Protein AF-A0A7J2QX32-F1 (afdb_monomer)

Secondary structure (DSSP, 8-state):
--GGGEEEEEE--GGGGGGHHHHHHHHHHH-TT--SEEEEEESSSPPPTTSEEEE--S-S-HHHHHHHHHTT---SEEEEEETT----B---HHHHHHHHHHHHHTT-SEEESS------STTPPP-TTTTEEEE-TT-TTEEEEPTT-TTSS-SSSEEEEHHHHHHH--TT--HHHHHHHHHHHHTT-S-EEEE-STTSSB-TTS-TT-TT----SEETTEE-HHHHHHHHHHT-----SB-TTS-EE-TTSEES-GGGEEE-TT-EE-TT-EEEEEEEE-SS-EE-TT-EEEEEEEEEEEE-TT-EEPTT-EEESEE--TTTS--S--SS-------EE--EEE-TT-EE-TT-EE-SSEEE-TT-EE-TT-EE-TT--PPTTEEEETTTTEEEEE--HHHHHHHHHHH--

Mean predicted aligned error: 7.32 Å

Structure (mmCIF, N/CA/C/O backbone):
data_AF-A0A7J2QX32-F1
#
_entry.id   AF-A0A7J2QX32-F1
#
loop_
_atom_site.group_PDB
_atom_site.id
_atom_site.type_symbol
_atom_site.label_atom_id
_atom_site.label_alt_id
_atom_site.label_comp_id
_atom_site.label_asym_id
_atom_site.label_entity_id
_atom_site.label_seq_id
_atom_site.pdbx_PDB_ins_code
_atom_site.Cartn_x
_atom_site.Cartn_y
_atom_site.Cartn_z
_atom_site.occupancy
_atom_site.B_iso_or_equiv
_atom_site.auth_seq_id
_atom_site.auth_comp_id
_atom_site.auth_asym_id
_atom_site.auth_atom_id
_atom_site.pdbx_PDB_model_num
ATOM 1 N N . MET A 1 1 ? -27.570 1.012 31.411 1.00 51.81 1 MET A N 1
ATOM 2 C CA . MET A 1 1 ? -27.145 1.795 30.232 1.00 51.81 1 MET A CA 1
ATOM 3 C C . MET A 1 1 ? -27.469 0.965 29.016 1.00 51.81 1 MET A C 1
ATOM 5 O O . MET A 1 1 ? -27.150 -0.218 29.024 1.00 51.81 1 MET A O 1
ATOM 9 N N . ASP A 1 2 ? -28.175 1.544 28.053 1.00 58.44 2 ASP A N 1
ATOM 10 C CA . ASP A 1 2 ? -28.617 0.823 26.865 1.00 58.44 2 ASP A CA 1
ATOM 11 C C . ASP A 1 2 ? -27.421 0.662 25.915 1.00 58.44 2 ASP A C 1
ATOM 13 O O . ASP A 1 2 ? -26.861 1.654 25.448 1.00 58.44 2 ASP A O 1
ATOM 17 N N . ASN A 1 3 ? -26.996 -0.577 25.641 1.00 64.88 3 ASN A N 1
ATOM 18 C CA . ASN A 1 3 ? -25.909 -0.872 24.690 1.00 64.88 3 ASN A CA 1
ATOM 19 C C . ASN A 1 3 ? -26.266 -0.472 23.241 1.00 64.88 3 ASN A C 1
ATOM 21 O O . ASN A 1 3 ? -25.462 -0.668 22.337 1.00 64.88 3 ASN A O 1
ATOM 25 N N . LYS A 1 4 ? -27.460 0.090 23.022 1.00 75.62 4 LYS A N 1
ATOM 26 C CA . LYS A 1 4 ? -27.993 0.540 21.733 1.00 75.62 4 LYS A CA 1
ATOM 27 C C . LYS A 1 4 ? -27.494 1.916 21.278 1.00 75.62 4 LYS A C 1
ATOM 29 O O . LYS A 1 4 ? -27.799 2.317 20.165 1.00 75.62 4 LYS A O 1
ATOM 34 N N . ASN A 1 5 ? -26.727 2.638 22.098 1.00 92.75 5 ASN A N 1
ATOM 35 C CA . ASN A 1 5 ? -26.267 3.997 21.775 1.00 92.75 5 ASN A CA 1
ATOM 36 C C . ASN A 1 5 ? -24.895 4.049 21.080 1.00 92.75 5 ASN A C 1
ATOM 38 O O . ASN A 1 5 ? -24.261 5.107 21.055 1.00 92.75 5 ASN A O 1
ATOM 42 N N . ILE A 1 6 ? -24.411 2.932 20.538 1.00 96.81 6 ILE A N 1
ATOM 43 C CA . ILE A 1 6 ? -23.131 2.863 19.835 1.00 96.81 6 ILE A CA 1
ATOM 44 C C . ILE A 1 6 ? -23.199 1.922 18.632 1.00 96.81 6 ILE A C 1
ATOM 46 O O . ILE A 1 6 ? -23.805 0.854 18.703 1.00 96.81 6 ILE A O 1
ATOM 50 N N . THR A 1 7 ? -22.518 2.316 17.557 1.00 97.94 7 THR A N 1
ATOM 51 C CA . THR A 1 7 ? -22.351 1.520 16.334 1.00 97.94 7 THR A CA 1
ATOM 52 C C . THR A 1 7 ? -20.868 1.271 16.063 1.00 97.94 7 THR A C 1
ATOM 54 O O . THR A 1 7 ? -20.052 2.187 16.168 1.00 97.94 7 THR A O 1
ATOM 57 N N . VAL A 1 8 ? -20.495 0.046 15.693 1.00 97.94 8 VAL A N 1
ATOM 58 C CA . VAL A 1 8 ? -19.167 -0.253 15.139 1.00 97.94 8 VAL A CA 1
ATOM 59 C C . VAL A 1 8 ? -19.177 0.122 13.665 1.00 97.94 8 VAL A C 1
ATOM 61 O O . VAL A 1 8 ? -19.972 -0.419 12.898 1.00 97.94 8 VAL A O 1
ATOM 64 N N . VAL A 1 9 ? -18.307 1.046 13.274 1.00 98.31 9 VAL A N 1
ATOM 65 C CA . VAL A 1 9 ? -18.255 1.612 11.925 1.00 98.31 9 VAL A CA 1
ATOM 66 C C . VAL A 1 9 ? -16.947 1.219 11.268 1.00 98.31 9 VAL A C 1
ATOM 68 O O . VAL A 1 9 ? -15.873 1.564 11.760 1.00 98.31 9 VAL A O 1
ATOM 71 N N . ILE A 1 10 ? -17.050 0.501 10.154 1.00 97.69 10 ILE A N 1
ATOM 72 C CA . ILE A 1 10 ? -15.910 0.107 9.342 1.00 97.69 10 ILE A CA 1
ATOM 73 C C . ILE A 1 10 ? -15.844 1.061 8.154 1.00 97.69 10 ILE A C 1
ATOM 75 O O . ILE A 1 10 ? -16.717 1.037 7.284 1.00 97.69 10 ILE A O 1
ATOM 79 N N . GLY A 1 11 ? -14.821 1.915 8.148 1.00 95.75 11 GLY A N 1
ATOM 80 C CA . GLY A 1 11 ? -14.537 2.842 7.059 1.00 95.75 11 GLY A CA 1
ATOM 81 C C . GLY A 1 11 ? -13.916 2.105 5.885 1.00 95.75 11 GLY A C 1
ATOM 82 O O . GLY A 1 11 ? -12.701 1.909 5.875 1.00 95.75 11 GLY A O 1
ATOM 83 N N . GLY A 1 12 ? -14.754 1.682 4.940 1.00 93.75 12 GLY A N 1
ATOM 84 C CA . GLY A 1 12 ? -14.312 1.017 3.726 1.00 93.75 12 GLY A CA 1
ATOM 85 C C . GLY A 1 12 ? -14.556 1.810 2.449 1.00 93.75 12 GLY A C 1
ATOM 86 O O . GLY A 1 12 ? -15.283 2.804 2.440 1.00 93.75 12 GLY A O 1
ATOM 87 N N . VAL A 1 13 ? -13.904 1.368 1.374 1.00 92.56 13 VAL A N 1
ATOM 88 C CA . VAL A 1 13 ? -13.998 1.957 0.030 1.00 92.56 13 VAL A CA 1
ATOM 89 C C . VAL A 1 13 ? -13.811 0.866 -1.029 1.00 92.56 13 VAL A C 1
ATOM 91 O O . VAL A 1 13 ? -12.979 -0.032 -0.877 1.00 92.56 13 VAL A O 1
ATOM 94 N N . ASP A 1 14 ? -14.573 0.919 -2.122 1.00 93.06 14 ASP A N 1
ATOM 95 C CA . ASP A 1 14 ? -14.666 -0.194 -3.085 1.00 93.06 14 ASP A CA 1
ATOM 96 C C . ASP A 1 14 ? -13.314 -0.564 -3.717 1.00 93.06 14 ASP A C 1
ATOM 98 O O . ASP A 1 14 ? -13.042 -1.741 -3.978 1.00 93.06 14 ASP A O 1
ATOM 102 N N . LYS A 1 15 ? -12.426 0.422 -3.907 1.00 88.69 15 LYS A N 1
ATOM 103 C CA . LYS A 1 15 ? -11.066 0.202 -4.430 1.00 88.69 15 LYS A CA 1
ATOM 104 C C . LYS A 1 15 ? -10.224 -0.732 -3.549 1.00 88.69 15 LYS A C 1
ATOM 106 O O . LYS A 1 15 ? -9.363 -1.434 -4.060 1.00 88.69 15 LYS A O 1
ATOM 111 N N . TYR A 1 16 ? -10.513 -0.801 -2.249 1.00 89.94 16 TYR A N 1
ATOM 112 C CA . TYR A 1 16 ? -9.843 -1.679 -1.288 1.00 89.94 16 TYR A CA 1
ATOM 113 C C . TYR A 1 16 ? -10.653 -2.956 -0.981 1.00 89.94 16 TYR A C 1
ATOM 115 O O . TYR A 1 16 ? -10.321 -3.694 -0.051 1.00 89.94 16 TYR A O 1
ATOM 123 N N . SER A 1 17 ? -11.663 -3.292 -1.797 1.00 92.12 17 SER A N 1
ATOM 124 C CA . SER A 1 17 ? -12.570 -4.434 -1.574 1.00 92.12 17 SER A CA 1
ATOM 125 C C . SER A 1 17 ? -11.902 -5.803 -1.431 1.00 92.12 17 SER A C 1
ATOM 127 O O . SER A 1 17 ? -12.432 -6.699 -0.770 1.00 92.12 17 SER A O 1
ATOM 129 N N . GLN A 1 18 ? -10.687 -5.966 -1.955 1.00 89.38 18 GLN A N 1
ATOM 130 C CA . GLN A 1 18 ? -9.876 -7.170 -1.757 1.00 89.38 18 GLN A CA 1
ATOM 131 C C . GLN A 1 18 ? -9.542 -7.433 -0.275 1.00 89.38 18 GLN A C 1
ATOM 133 O O . GLN A 1 18 ? -9.336 -8.582 0.121 1.00 89.38 18 GLN A O 1
ATOM 138 N N . ALA A 1 19 ? -9.521 -6.391 0.562 1.00 90.88 19 ALA A N 1
ATOM 139 C CA . ALA A 1 19 ? -9.257 -6.489 1.996 1.00 90.88 19 ALA A CA 1
ATOM 140 C C . ALA A 1 19 ? -10.475 -6.947 2.815 1.00 90.88 19 ALA A C 1
ATOM 142 O O . ALA A 1 19 ? -10.322 -7.390 3.957 1.00 90.88 19 ALA A O 1
ATOM 143 N N . TRP A 1 20 ? -11.683 -6.877 2.248 1.00 94.06 20 TRP A N 1
ATOM 144 C CA . TRP A 1 20 ? -12.930 -7.058 2.995 1.00 94.06 20 TRP A CA 1
ATOM 145 C C . TRP A 1 20 ? -13.170 -8.499 3.425 1.00 94.06 20 TRP A C 1
ATOM 147 O O . TRP A 1 20 ? -13.642 -8.743 4.535 1.00 94.06 20 TRP A O 1
ATOM 157 N N . LYS A 1 21 ? -12.836 -9.475 2.571 1.00 93.88 21 LYS A N 1
ATOM 158 C CA . LYS A 1 21 ? -13.006 -10.899 2.899 1.00 93.88 21 LYS A CA 1
ATOM 159 C C . LYS A 1 21 ? -12.092 -11.323 4.063 1.00 93.88 21 LYS A C 1
ATOM 161 O O . LYS A 1 21 ? -12.624 -11.898 5.015 1.00 93.88 21 LYS A O 1
ATOM 166 N N . PRO A 1 22 ? -10.776 -11.022 4.062 1.00 93.56 22 PRO A N 1
ATOM 167 C CA . PRO A 1 22 ? -9.919 -11.253 5.227 1.00 93.56 22 PRO A CA 1
ATOM 168 C C . PRO A 1 22 ? -10.387 -10.513 6.480 1.00 93.56 22 PRO A C 1
ATOM 170 O O . PRO A 1 22 ? -10.454 -11.117 7.550 1.00 93.56 22 PRO A O 1
ATOM 173 N N . PHE A 1 23 ? -10.777 -9.240 6.344 1.00 94.62 23 PHE A N 1
ATOM 174 C CA . PHE A 1 23 ? -11.294 -8.450 7.457 1.00 94.62 23 PHE A CA 1
ATOM 175 C C . PHE A 1 23 ? -12.519 -9.108 8.101 1.00 94.62 23 PHE A C 1
ATOM 177 O O . PHE A 1 23 ? -12.526 -9.369 9.302 1.00 94.62 23 PHE A O 1
ATOM 184 N N . ALA A 1 24 ? -13.542 -9.424 7.305 1.00 96.38 24 ALA A N 1
ATOM 185 C CA . ALA A 1 24 ? -14.789 -9.991 7.802 1.00 96.38 24 ALA A CA 1
ATOM 186 C C . ALA A 1 24 ? -14.604 -11.403 8.363 1.00 96.38 24 ALA A C 1
ATOM 188 O O . ALA A 1 24 ? -15.260 -11.756 9.343 1.00 96.38 24 ALA A O 1
ATOM 189 N N . HIS A 1 25 ? -13.702 -12.201 7.783 1.00 96.00 25 HIS A N 1
ATOM 190 C CA . HIS A 1 25 ? -13.298 -13.486 8.356 1.00 96.00 25 HIS A CA 1
ATOM 191 C C . HIS A 1 25 ? -12.731 -13.301 9.764 1.00 96.00 25 HIS A C 1
ATOM 193 O O . HIS A 1 25 ? -13.242 -13.899 10.711 1.00 96.00 25 HIS A O 1
ATOM 199 N N . GLY A 1 26 ? -11.733 -12.425 9.915 1.00 95.00 26 GLY A N 1
ATOM 200 C CA . GLY A 1 26 ? -11.130 -12.119 11.208 1.00 95.00 26 GLY A CA 1
ATOM 201 C C . GLY A 1 26 ? -12.152 -11.589 12.208 1.00 95.00 26 GLY A C 1
ATOM 202 O O . GLY A 1 26 ? -12.239 -12.096 13.323 1.00 95.00 26 GLY A O 1
ATOM 203 N N . PHE A 1 27 ? -12.977 -10.625 11.797 1.00 96.44 27 PHE A N 1
ATOM 204 C CA . PHE A 1 27 ? -14.012 -10.040 12.643 1.00 96.44 27 PHE A CA 1
ATOM 205 C C . PHE A 1 27 ? -15.005 -11.097 13.141 1.00 96.44 27 PHE A C 1
ATOM 207 O O . PHE A 1 27 ? -15.201 -11.247 14.344 1.00 96.44 27 PHE A O 1
ATOM 214 N N . ASN A 1 28 ? -15.604 -11.870 12.231 1.00 96.25 28 ASN A N 1
ATOM 215 C CA . ASN A 1 28 ? -16.627 -12.854 12.586 1.00 96.25 28 ASN A CA 1
ATOM 216 C C . ASN A 1 28 ? -16.058 -14.028 13.401 1.00 96.25 28 ASN A C 1
ATOM 218 O O . ASN A 1 28 ? -16.770 -14.591 14.228 1.00 96.25 28 ASN A O 1
ATOM 222 N N . LYS A 1 29 ? -14.787 -14.394 13.194 1.00 96.44 29 LYS A N 1
ATOM 223 C CA . LYS A 1 29 ? -14.112 -15.459 13.949 1.00 96.44 29 LYS A CA 1
ATOM 224 C C . LYS A 1 29 ? -13.705 -15.007 15.350 1.00 96.44 29 LYS A C 1
ATOM 226 O O . LYS A 1 29 ? -13.912 -15.733 16.319 1.00 96.44 29 LYS A O 1
ATOM 231 N N . TYR A 1 30 ? -13.087 -13.834 15.452 1.00 96.62 30 TYR A N 1
ATOM 232 C CA . TYR A 1 30 ? -12.413 -13.392 16.669 1.00 96.62 30 TYR A CA 1
ATOM 233 C C . TYR A 1 30 ? -13.230 -12.430 17.529 1.00 96.62 30 TYR A C 1
ATOM 235 O O . TYR A 1 30 ? -12.871 -12.201 18.685 1.00 96.62 30 TYR A O 1
ATOM 243 N N . TRP A 1 31 ? -14.337 -11.910 17.002 1.00 96.88 31 TRP A N 1
ATOM 244 C CA . TRP A 1 31 ? -15.251 -11.043 17.734 1.00 96.88 31 TRP A CA 1
ATOM 245 C C . TRP A 1 31 ? -16.725 -11.393 17.483 1.00 96.88 31 TRP A C 1
ATOM 247 O O . TRP A 1 31 ? -17.580 -10.535 17.259 1.00 96.88 31 TRP A O 1
ATOM 257 N N . ALA A 1 32 ? -17.027 -12.693 17.515 1.00 95.75 32 ALA A N 1
ATOM 258 C CA . ALA A 1 32 ? -18.382 -13.216 17.339 1.00 95.75 32 ALA A CA 1
ATOM 259 C C . ALA A 1 32 ? -19.374 -12.711 18.407 1.00 95.75 32 ALA A C 1
ATOM 261 O O . ALA A 1 32 ? -20.571 -12.639 18.147 1.00 95.75 32 ALA A O 1
ATOM 262 N N . ASP A 1 33 ? -18.877 -12.353 19.593 1.00 95.44 33 ASP A N 1
ATOM 263 C CA . ASP A 1 33 ? -19.628 -11.834 20.740 1.00 95.44 33 ASP A CA 1
ATOM 264 C C . ASP A 1 33 ? -19.745 -10.297 20.757 1.00 95.44 33 ASP A C 1
ATOM 266 O O . ASP A 1 33 ? -20.090 -9.721 21.789 1.00 95.44 33 ASP A O 1
ATOM 270 N N . CYS A 1 34 ? -19.458 -9.618 19.638 1.00 96.12 34 CYS A N 1
ATOM 271 C CA . CYS A 1 34 ? -19.623 -8.169 19.522 1.00 96.12 34 CYS A CA 1
ATOM 272 C C . CYS A 1 34 ? -21.075 -7.755 19.862 1.00 96.12 34 CYS A C 1
ATOM 274 O O . CYS A 1 34 ? -22.005 -8.198 19.181 1.00 96.12 34 CYS A O 1
ATOM 276 N N . PRO A 1 35 ? -21.298 -6.909 20.889 1.00 95.56 35 PRO A N 1
ATOM 277 C CA . PRO A 1 35 ? -22.637 -6.621 21.407 1.00 95.56 35 PRO A CA 1
ATOM 278 C C . PRO A 1 35 ? -23.352 -5.477 20.672 1.00 95.56 35 PRO A C 1
ATOM 280 O O . PRO A 1 35 ? -24.448 -5.087 21.075 1.00 95.56 35 PRO A O 1
ATOM 283 N N . TRP A 1 36 ? -22.721 -4.900 19.651 1.00 96.38 36 TRP A N 1
ATOM 284 C CA . TRP A 1 36 ? -23.149 -3.661 19.006 1.00 96.38 36 TRP A CA 1
ATOM 285 C C . TRP A 1 36 ? -23.532 -3.883 17.549 1.00 96.38 36 TRP A C 1
ATOM 287 O O . TRP A 1 36 ? -23.117 -4.856 16.915 1.00 96.38 36 TRP A O 1
ATOM 297 N N . GLU A 1 37 ? -24.314 -2.952 17.008 1.00 96.12 37 GLU A N 1
ATOM 298 C CA . GLU A 1 37 ? -24.584 -2.913 15.577 1.00 96.12 37 GLU A CA 1
ATOM 299 C C . GLU A 1 37 ? -23.276 -2.715 14.803 1.00 96.12 37 GLU A C 1
ATOM 301 O O . GLU A 1 37 ? -22.402 -1.953 15.219 1.00 96.12 37 GLU A O 1
ATOM 306 N N . LYS A 1 38 ? -23.141 -3.414 13.674 1.00 97.25 38 LYS A N 1
ATOM 307 C CA . LYS A 1 38 ? -21.946 -3.388 12.831 1.00 97.25 38 LYS A CA 1
ATOM 308 C C . LYS A 1 38 ? -22.312 -2.853 11.461 1.00 97.25 38 LYS A C 1
ATOM 310 O O . LYS A 1 38 ? -23.114 -3.468 10.756 1.00 97.25 38 LYS A O 1
ATOM 315 N N . VAL A 1 39 ? -21.692 -1.749 11.082 1.00 98.06 39 VAL A N 1
ATOM 316 C CA . VAL A 1 39 ? -21.901 -1.063 9.813 1.00 98.06 39 VAL A CA 1
ATOM 317 C C . VAL A 1 39 ? -20.617 -1.089 9.005 1.00 98.06 39 VAL A C 1
ATOM 319 O O . VAL A 1 39 ? -19.544 -0.795 9.527 1.00 98.06 39 VAL A O 1
ATOM 322 N N . PHE A 1 40 ? -20.740 -1.406 7.723 1.00 98.44 40 PHE A N 1
ATOM 323 C CA . PHE A 1 40 ? -19.644 -1.350 6.767 1.00 98.44 40 PHE A CA 1
ATOM 324 C C . PHE A 1 40 ? -19.976 -0.322 5.691 1.00 98.44 40 PHE A C 1
ATOM 326 O O . PHE A 1 40 ? -21.037 -0.398 5.067 1.00 98.44 40 PHE A O 1
ATOM 333 N N . ILE A 1 41 ? -19.081 0.644 5.509 1.00 97.88 41 ILE A N 1
ATOM 334 C CA . ILE A 1 41 ? -19.218 1.700 4.509 1.00 97.88 41 ILE A CA 1
ATOM 335 C C . ILE A 1 41 ? -18.633 1.193 3.190 1.00 97.88 41 ILE A C 1
ATOM 337 O O . ILE A 1 41 ? -17.530 0.650 3.168 1.00 97.88 41 ILE A O 1
ATOM 341 N N . THR A 1 42 ? -19.386 1.352 2.107 1.00 96.94 42 THR A N 1
ATOM 342 C CA . THR A 1 42 ? -18.990 1.001 0.737 1.00 96.94 42 THR A CA 1
ATOM 343 C C . THR A 1 42 ? -19.438 2.103 -0.219 1.00 96.94 42 THR A C 1
ATOM 345 O O . THR A 1 42 ? -20.303 2.910 0.127 1.00 96.94 42 THR A O 1
ATOM 348 N N . ASN A 1 43 ? -18.889 2.145 -1.431 1.00 95.88 43 ASN A N 1
ATOM 349 C CA . ASN A 1 43 ? -19.364 3.064 -2.464 1.00 95.88 43 ASN A CA 1
ATOM 350 C C . ASN A 1 43 ? -20.605 2.478 -3.142 1.00 95.88 43 ASN A C 1
ATOM 352 O O . ASN A 1 43 ? -21.731 2.921 -2.901 1.00 95.88 43 ASN A O 1
ATOM 356 N N . CYS A 1 44 ? -20.398 1.431 -3.936 1.00 95.56 44 CYS A N 1
ATOM 357 C CA . CYS A 1 44 ? -21.413 0.791 -4.767 1.00 95.56 44 CYS A CA 1
ATOM 358 C C . CYS A 1 44 ? -21.500 -0.723 -4.519 1.00 95.56 44 CYS A C 1
ATOM 360 O O . CYS A 1 44 ? -22.571 -1.321 -4.699 1.00 95.56 44 CYS A O 1
ATOM 362 N N . LEU A 1 45 ? -20.399 -1.353 -4.103 1.00 96.06 45 LEU A N 1
ATOM 363 C CA . LEU A 1 45 ? -20.330 -2.784 -3.825 1.00 96.06 45 LEU A CA 1
ATOM 364 C C . LEU A 1 45 ? -21.109 -3.180 -2.561 1.00 96.06 45 LEU A C 1
ATOM 366 O O . LEU A 1 45 ? -21.538 -2.359 -1.752 1.00 96.06 45 LEU A O 1
ATOM 370 N N . ASP A 1 46 ? -21.339 -4.482 -2.407 1.00 97.19 46 ASP A N 1
ATOM 371 C CA . ASP A 1 46 ? -21.970 -5.022 -1.208 1.00 97.19 46 ASP A CA 1
ATOM 372 C C . ASP A 1 46 ? -20.941 -5.283 -0.109 1.00 97.19 46 ASP A C 1
ATOM 374 O O . ASP A 1 46 ? -19.882 -5.868 -0.346 1.00 97.19 46 ASP A O 1
ATOM 378 N N . ALA A 1 47 ? -21.291 -4.883 1.113 1.00 96.38 47 ALA A N 1
ATOM 379 C CA . ALA A 1 47 ? -20.510 -5.189 2.301 1.00 96.38 47 ALA A CA 1
ATOM 380 C C . ALA A 1 47 ? -20.317 -6.707 2.486 1.00 96.38 47 ALA A C 1
ATOM 382 O O . ALA A 1 47 ? -21.190 -7.509 2.127 1.00 96.38 47 ALA A O 1
ATOM 383 N N . PRO A 1 48 ? -19.211 -7.132 3.123 1.00 95.88 48 PRO A N 1
ATOM 384 C CA . PRO A 1 48 ? -19.030 -8.530 3.477 1.00 95.88 48 PRO A CA 1
ATOM 385 C C . PRO A 1 48 ? -20.093 -9.012 4.482 1.00 95.88 48 PRO A C 1
ATOM 387 O O . PRO A 1 48 ? -20.693 -8.239 5.231 1.00 95.88 48 PRO A O 1
ATOM 390 N N . LYS A 1 49 ? -20.312 -10.333 4.534 1.00 94.50 49 LYS A N 1
ATOM 391 C CA . LYS A 1 49 ? -21.306 -10.949 5.431 1.00 94.50 49 LYS A CA 1
ATOM 392 C C . LYS A 1 49 ? -21.054 -10.596 6.902 1.00 94.50 49 LYS A C 1
ATOM 394 O O . LYS A 1 49 ? -19.926 -10.676 7.389 1.00 94.50 49 LYS A O 1
ATOM 399 N N . GLY A 1 50 ? -22.138 -10.317 7.626 1.00 94.81 50 GLY A N 1
ATOM 400 C CA . GLY A 1 50 ? -22.109 -10.011 9.060 1.00 94.81 50 GLY A CA 1
ATOM 401 C C . GLY A 1 50 ? -22.128 -8.518 9.394 1.00 94.81 50 GLY A C 1
ATOM 402 O O . GLY A 1 50 ? -22.002 -8.186 10.572 1.00 94.81 50 GLY A O 1
ATOM 403 N N . PHE A 1 51 ? -22.309 -7.647 8.398 1.00 97.75 51 PHE A N 1
ATOM 404 C CA . PHE A 1 51 ? -22.376 -6.195 8.553 1.00 97.75 51 PHE A CA 1
ATOM 405 C C . PHE A 1 51 ? -23.598 -5.632 7.824 1.00 97.75 51 PHE A C 1
ATOM 407 O O . PHE A 1 51 ? -23.967 -6.124 6.756 1.00 97.75 51 PHE A O 1
ATOM 414 N N . ARG A 1 52 ? -24.212 -4.583 8.380 1.00 97.56 52 ARG A N 1
ATOM 415 C CA . ARG A 1 52 ? -25.164 -3.752 7.641 1.00 97.56 52 ARG A CA 1
ATOM 416 C C . ARG A 1 52 ? -24.381 -2.882 6.664 1.00 97.56 52 ARG A C 1
ATOM 418 O O . ARG A 1 52 ? -23.424 -2.221 7.058 1.00 97.56 52 ARG A O 1
ATOM 425 N N . ASN A 1 53 ? -24.792 -2.884 5.404 1.00 97.88 53 ASN A N 1
ATOM 426 C CA . ASN A 1 53 ? -24.146 -2.079 4.379 1.00 97.88 53 ASN A CA 1
ATOM 427 C C . ASN A 1 53 ? -24.681 -0.640 4.386 1.00 97.88 53 ASN A C 1
ATOM 429 O O . ASN A 1 53 ? -25.897 -0.448 4.400 1.00 97.88 53 ASN A O 1
ATOM 433 N N . ILE A 1 54 ? -23.787 0.346 4.321 1.00 97.88 54 ILE A N 1
ATOM 434 C CA . ILE A 1 54 ? -24.112 1.730 3.965 1.00 97.88 54 ILE A CA 1
ATOM 435 C C . ILE A 1 54 ? -23.386 2.046 2.661 1.00 97.88 54 ILE A C 1
ATOM 437 O O . ILE A 1 54 ? -22.160 2.133 2.641 1.00 97.88 54 ILE A O 1
ATOM 441 N N . LYS A 1 55 ? -24.158 2.210 1.582 1.00 97.31 55 LYS A N 1
ATOM 442 C CA . LYS A 1 55 ? -23.650 2.599 0.263 1.00 97.31 55 LYS A CA 1
ATOM 443 C C . LYS A 1 55 ? -23.686 4.115 0.135 1.00 97.31 55 LYS A C 1
ATOM 445 O O . LYS A 1 55 ? -24.752 4.708 0.295 1.00 97.31 55 LYS A O 1
ATOM 450 N N . VAL A 1 56 ? -22.546 4.734 -0.152 1.00 96.50 56 VAL A N 1
ATOM 451 C CA . VAL A 1 56 ? -22.432 6.201 -0.262 1.00 96.50 56 VAL A CA 1
ATOM 452 C C . VAL A 1 56 ? -22.443 6.710 -1.704 1.00 96.50 56 VAL A C 1
ATOM 454 O O . VAL A 1 56 ? -22.473 7.922 -1.919 1.00 96.50 56 VAL A O 1
ATOM 457 N N . GLY A 1 57 ? -22.481 5.801 -2.684 1.00 94.12 57 GLY A N 1
ATOM 458 C CA . GLY A 1 57 ? -22.428 6.130 -4.106 1.00 94.12 57 GLY A CA 1
ATOM 459 C C . GLY A 1 57 ? -21.000 6.369 -4.590 1.00 94.12 57 GLY A C 1
ATOM 460 O O . GLY A 1 57 ? -20.051 5.829 -4.022 1.00 94.12 57 GLY A O 1
ATOM 461 N N . GLU A 1 58 ? -20.854 7.153 -5.658 1.00 90.00 58 GLU A N 1
ATOM 462 C CA . GLU A 1 58 ? -19.566 7.420 -6.312 1.00 90.00 58 GLU A CA 1
ATOM 463 C C . GLU A 1 58 ? -18.489 7.940 -5.339 1.00 90.00 58 GLU A C 1
ATOM 465 O O . GLU A 1 58 ? -18.763 8.739 -4.441 1.00 90.00 58 GLU A O 1
ATOM 470 N N . ASP A 1 59 ? -17.252 7.457 -5.513 1.00 86.94 59 ASP A N 1
ATOM 471 C CA . ASP A 1 59 ? -16.091 7.886 -4.721 1.00 86.94 59 ASP A CA 1
ATOM 472 C C . ASP A 1 59 ? -15.589 9.244 -5.231 1.00 86.94 59 ASP A C 1
ATOM 474 O O . ASP A 1 59 ? -14.918 9.319 -6.262 1.00 86.94 59 ASP A O 1
ATOM 478 N N . HIS A 1 60 ? -15.924 10.322 -4.520 1.00 86.06 60 HIS A N 1
ATOM 479 C CA . HIS A 1 60 ? -15.380 11.662 -4.781 1.00 86.06 60 HIS A CA 1
ATOM 480 C C . HIS A 1 60 ? -14.236 12.003 -3.820 1.00 86.06 60 HIS A C 1
ATOM 482 O O . HIS A 1 60 ? -13.164 12.437 -4.242 1.00 86.06 60 HIS A O 1
ATOM 488 N N . SER A 1 61 ? -14.442 11.790 -2.519 1.00 91.88 61 SER A N 1
ATOM 489 C CA . SER A 1 61 ? -13.390 11.872 -1.508 1.00 91.88 61 SER A CA 1
ATOM 490 C C . SER A 1 61 ? -13.718 11.024 -0.282 1.00 91.88 61 SER A C 1
ATOM 492 O O . SER A 1 61 ? -14.872 10.646 -0.043 1.00 91.88 61 SER A O 1
ATOM 494 N N . TRP A 1 62 ? -12.698 10.773 0.544 1.00 93.56 62 TRP A N 1
ATOM 495 C CA . TRP A 1 62 ? -12.889 10.097 1.825 1.00 93.56 62 TRP A CA 1
ATOM 496 C C . TRP A 1 62 ? -13.804 10.910 2.748 1.00 93.56 62 TRP A C 1
ATOM 498 O O . TRP A 1 62 ? -14.773 10.365 3.271 1.00 93.56 62 TRP A O 1
ATOM 508 N N . GLY A 1 63 ? -13.551 12.213 2.905 1.00 93.56 63 GLY A N 1
ATOM 509 C CA . GLY A 1 63 ? -14.342 13.058 3.802 1.00 93.56 63 GLY A CA 1
ATOM 510 C C . GLY A 1 63 ? -15.831 13.109 3.447 1.00 93.56 63 GLY A C 1
ATOM 511 O O . GLY A 1 63 ? -16.678 12.945 4.325 1.00 93.56 63 GLY A O 1
ATOM 512 N N . GLU A 1 64 ? -16.160 13.243 2.160 1.00 93.69 64 GLU A N 1
ATOM 513 C CA . GLU A 1 64 ? -17.552 13.246 1.696 1.00 93.69 64 GLU A CA 1
ATOM 514 C C . GLU A 1 64 ? -18.228 11.887 1.937 1.00 93.69 64 GLU A C 1
ATOM 516 O O . GLU A 1 64 ? -19.336 11.821 2.474 1.00 93.69 64 GLU A O 1
ATOM 521 N N . SER A 1 65 ? -17.530 10.797 1.603 1.00 94.69 65 SER A N 1
ATOM 522 C CA . SER A 1 65 ? -18.012 9.428 1.806 1.00 94.69 65 SER A CA 1
ATOM 523 C C . SER A 1 65 ? -18.329 9.153 3.276 1.00 94.69 65 SER A C 1
ATOM 525 O O . SER A 1 65 ? -19.411 8.667 3.611 1.00 94.69 65 SER A O 1
ATOM 527 N N . ILE A 1 66 ? -17.415 9.507 4.184 1.00 95.50 66 ILE A N 1
ATOM 528 C CA . ILE A 1 66 ? -17.610 9.268 5.615 1.00 95.50 66 ILE A CA 1
ATOM 529 C C . ILE A 1 66 ? -18.711 10.161 6.189 1.00 95.50 66 ILE A C 1
ATOM 531 O O . ILE A 1 66 ? -19.504 9.675 6.995 1.00 95.50 66 ILE A O 1
ATOM 535 N N . ARG A 1 67 ? -18.832 11.422 5.751 1.00 95.19 67 ARG A N 1
ATOM 536 C CA . ARG A 1 67 ? -19.938 12.298 6.168 1.00 95.19 67 ARG A CA 1
ATOM 537 C C . ARG A 1 67 ? -21.293 11.690 5.796 1.00 95.19 67 ARG A C 1
ATOM 539 O O . ARG A 1 67 ? -22.101 11.443 6.691 1.00 95.19 67 ARG A O 1
ATOM 546 N N . LYS A 1 68 ? -21.493 11.354 4.514 1.00 95.44 68 LYS A N 1
ATOM 547 C CA . LYS A 1 68 ? -22.726 10.716 4.009 1.00 95.44 68 LYS A CA 1
ATOM 548 C C . LYS A 1 68 ? -23.062 9.428 4.756 1.00 95.44 68 LYS A C 1
ATOM 550 O O . LYS A 1 68 ? -24.234 9.117 4.969 1.00 95.44 68 LYS A O 1
ATOM 555 N N . ALA A 1 69 ? -22.048 8.650 5.131 1.00 96.56 69 ALA A N 1
ATOM 556 C CA . ALA A 1 69 ? -22.254 7.414 5.870 1.00 96.56 69 ALA A CA 1
ATOM 557 C C . ALA A 1 69 ? -22.660 7.651 7.329 1.00 96.56 69 ALA A C 1
ATOM 559 O O . ALA A 1 69 ? -23.589 7.013 7.818 1.00 96.56 69 ALA A O 1
ATOM 560 N N . LEU A 1 70 ? -21.976 8.555 8.035 1.00 96.06 70 LEU A N 1
ATOM 561 C CA . LEU A 1 70 ? -22.238 8.832 9.449 1.00 96.06 70 LEU A CA 1
ATOM 562 C C . LEU A 1 70 ? -23.579 9.546 9.678 1.00 96.06 70 LEU A C 1
ATOM 564 O O . LEU A 1 70 ? -24.179 9.364 10.736 1.00 96.06 70 LEU A O 1
ATOM 568 N N . GLU A 1 71 ? -24.078 10.300 8.696 1.00 94.00 71 GLU A N 1
ATOM 569 C CA . GLU A 1 71 ? -25.435 10.872 8.705 1.00 94.00 71 GLU A CA 1
ATOM 570 C C . GLU A 1 71 ? -26.538 9.797 8.689 1.00 94.00 71 GLU A C 1
ATOM 572 O O . GLU A 1 71 ? -27.642 10.044 9.162 1.00 94.00 71 GLU A O 1
ATOM 577 N N . GLN A 1 72 ? -26.233 8.583 8.215 1.00 95.94 72 GLN A N 1
ATOM 578 C CA . GLN A 1 72 ? -27.141 7.424 8.204 1.00 95.94 72 GLN A CA 1
ATOM 579 C C . GLN A 1 72 ? -27.004 6.533 9.455 1.00 95.94 72 GLN A C 1
ATOM 581 O O . GLN A 1 72 ? -27.497 5.398 9.488 1.00 95.94 72 GLN A O 1
ATOM 586 N N . ILE A 1 73 ? -26.278 7.000 10.472 1.00 96.38 73 ILE A N 1
ATOM 587 C CA . ILE A 1 73 ? -26.083 6.299 11.741 1.00 96.38 73 ILE A CA 1
ATOM 588 C C . ILE A 1 73 ? -26.668 7.166 12.844 1.00 96.38 73 ILE A C 1
ATOM 590 O O . ILE A 1 73 ? -26.139 8.234 13.128 1.00 96.38 73 ILE A O 1
ATOM 594 N N . ASP A 1 74 ? -27.710 6.693 13.522 1.00 94.81 74 ASP A N 1
ATOM 595 C CA . ASP A 1 74 ? -28.411 7.494 14.535 1.00 94.81 74 ASP A CA 1
ATOM 596 C C . ASP A 1 74 ? -27.694 7.519 15.890 1.00 94.81 74 ASP A C 1
ATOM 598 O O . ASP A 1 74 ? -27.868 8.444 16.684 1.00 94.81 74 ASP A O 1
ATOM 602 N N . THR A 1 75 ? -26.828 6.540 16.166 1.00 96.88 75 THR A N 1
ATOM 603 C CA . THR A 1 75 ? -26.168 6.428 17.471 1.00 96.88 75 THR A CA 1
ATOM 604 C C . THR A 1 75 ? -25.214 7.603 17.739 1.00 96.88 75 THR A C 1
ATOM 606 O O . THR A 1 75 ? -24.463 7.995 16.843 1.00 96.88 75 THR A O 1
ATOM 609 N N . PRO A 1 76 ? -25.172 8.155 18.967 1.00 97.19 76 PRO A N 1
ATOM 610 C CA . PRO A 1 76 ? -24.306 9.294 19.302 1.00 97.19 76 PRO A CA 1
ATOM 611 C C . PRO A 1 76 ? -22.822 8.925 19.451 1.00 97.19 76 PRO A C 1
ATOM 613 O O . PRO A 1 76 ? -21.954 9.799 19.394 1.00 97.19 76 PRO A O 1
ATOM 616 N N . TYR A 1 77 ? -22.515 7.639 19.632 1.00 98.19 77 TYR A N 1
ATOM 617 C CA . TYR A 1 77 ? -21.152 7.131 19.741 1.00 98.19 77 TYR A CA 1
ATOM 618 C C . TYR A 1 77 ? -20.858 6.141 18.620 1.00 98.19 77 TYR A C 1
ATOM 620 O O . TYR A 1 77 ? -21.741 5.405 18.179 1.00 98.19 77 TYR A O 1
ATOM 628 N N . ILE A 1 78 ? -19.602 6.094 18.189 1.00 98.25 78 ILE A N 1
ATOM 629 C CA . ILE A 1 78 ? -19.119 5.100 17.232 1.00 98.25 78 ILE A CA 1
ATOM 630 C C . ILE A 1 78 ? -17.844 4.441 17.750 1.00 98.25 78 ILE A C 1
ATOM 632 O O . ILE A 1 78 ? -17.046 5.074 18.440 1.00 98.25 78 ILE A O 1
ATOM 636 N N . LEU A 1 79 ? -17.641 3.176 17.398 1.00 97.62 79 LEU A N 1
ATOM 637 C CA . LEU A 1 79 ? -16.329 2.540 17.423 1.00 97.62 79 LEU A CA 1
ATOM 638 C C . LEU A 1 79 ? -15.819 2.472 15.988 1.00 97.62 79 LEU A C 1
ATOM 640 O O . LEU A 1 79 ? -16.310 1.674 15.193 1.00 97.62 79 LEU A O 1
ATOM 644 N N . TRP A 1 80 ? -14.860 3.328 15.664 1.00 97.31 80 TRP A N 1
ATOM 645 C CA . TRP A 1 80 ? -14.279 3.410 14.331 1.00 97.31 80 TRP A CA 1
ATOM 646 C C . TRP A 1 80 ? -13.231 2.315 14.116 1.00 97.31 80 TRP A C 1
ATOM 648 O O . TRP A 1 80 ? -12.401 2.083 14.997 1.00 97.31 80 TRP A O 1
ATOM 658 N N . MET A 1 81 ? -13.247 1.674 12.947 1.00 94.38 81 MET A N 1
ATOM 659 C CA . MET A 1 81 ? -12.233 0.732 12.463 1.00 94.38 81 MET A CA 1
ATOM 660 C C . MET A 1 81 ? -12.007 0.937 10.959 1.00 94.38 81 MET A C 1
ATOM 662 O O . MET A 1 81 ? -12.926 1.327 10.244 1.00 94.38 81 MET A O 1
ATOM 666 N N . MET A 1 82 ? -10.807 0.628 10.462 1.00 91.19 82 MET A N 1
ATOM 667 C CA . MET A 1 82 ? -10.535 0.586 9.018 1.00 91.19 82 MET A CA 1
ATOM 668 C C . MET A 1 82 ? -10.493 -0.864 8.519 1.00 91.19 82 MET A C 1
ATOM 670 O O . MET A 1 82 ? -10.194 -1.793 9.273 1.00 91.19 82 MET A O 1
ATOM 674 N N . GLU A 1 83 ? -10.792 -1.064 7.240 1.00 91.25 83 GLU A N 1
ATOM 675 C CA . GLU A 1 83 ? -10.883 -2.383 6.594 1.00 91.25 83 GLU A CA 1
ATOM 676 C C . GLU A 1 83 ? -9.559 -3.178 6.547 1.00 91.25 83 GLU A C 1
ATOM 678 O O . GLU A 1 83 ? -9.564 -4.386 6.311 1.00 91.25 83 GLU A O 1
ATOM 683 N N . ASP A 1 84 ? -8.417 -2.537 6.817 1.00 87.12 84 ASP A N 1
ATOM 684 C CA . ASP A 1 84 ? -7.098 -3.174 6.924 1.00 87.12 84 ASP A CA 1
ATOM 685 C C . ASP A 1 84 ? -6.751 -3.640 8.359 1.00 87.12 84 ASP A C 1
ATOM 687 O O . ASP A 1 84 ? -5.687 -4.219 8.586 1.00 87.12 84 ASP A O 1
ATOM 691 N N . TYR A 1 85 ? -7.652 -3.460 9.339 1.00 88.31 85 TYR A N 1
ATOM 692 C CA . TYR A 1 85 ? -7.473 -3.899 10.735 1.00 88.31 85 TYR A CA 1
ATOM 693 C C . TYR A 1 85 ? -7.903 -5.359 10.922 1.00 88.31 85 TYR A C 1
ATOM 695 O O . TYR A 1 85 ? -8.882 -5.668 11.604 1.00 88.31 85 TYR A O 1
ATOM 703 N N . TRP A 1 86 ? -7.163 -6.279 10.303 1.00 90.94 86 TRP A N 1
ATOM 704 C CA . TRP A 1 86 ? -7.471 -7.710 10.362 1.00 90.94 86 TRP A CA 1
ATOM 705 C C . TRP A 1 86 ? -7.200 -8.284 11.756 1.00 90.94 86 TRP A C 1
ATOM 707 O O . TRP A 1 86 ? -6.072 -8.245 12.255 1.00 90.94 86 TRP A O 1
ATOM 717 N N . LEU A 1 87 ? -8.242 -8.836 12.381 1.00 91.75 87 LEU A N 1
ATOM 718 C CA . LEU A 1 87 ? -8.133 -9.469 13.694 1.00 91.75 87 LEU A CA 1
ATOM 719 C C . LEU A 1 87 ? -7.411 -10.813 13.593 1.00 91.75 87 LEU A C 1
ATOM 721 O O . LEU A 1 87 ? -7.736 -11.630 12.727 1.00 91.75 87 LEU A O 1
ATOM 725 N N . THR A 1 88 ? -6.482 -11.058 14.516 1.00 89.75 88 THR A N 1
ATOM 726 C CA . THR A 1 88 ? -5.682 -12.294 14.598 1.00 89.75 88 THR A CA 1
ATOM 727 C C . THR A 1 88 ? -5.942 -13.099 15.873 1.00 89.75 88 THR A C 1
ATOM 729 O O . THR A 1 88 ? -5.312 -14.131 16.088 1.00 89.75 88 THR A O 1
ATOM 732 N N . GLY A 1 89 ? -6.803 -12.611 16.765 1.00 90.38 89 GLY A N 1
ATOM 733 C CA . GLY A 1 89 ? -7.032 -13.199 18.081 1.00 90.38 89 GLY A CA 1
ATOM 734 C C . GLY A 1 89 ? -8.283 -12.640 18.746 1.00 90.38 89 GLY A C 1
ATOM 735 O O . GLY A 1 89 ? -8.793 -11.595 18.340 1.00 90.38 89 GLY A O 1
ATOM 736 N N . LYS A 1 90 ? -8.792 -13.370 19.745 1.00 94.12 90 LYS A N 1
ATOM 737 C CA . LYS A 1 90 ? -10.075 -13.085 20.396 1.00 94.12 90 LYS A CA 1
ATOM 738 C C . LYS A 1 90 ? -10.092 -11.686 21.021 1.00 94.12 90 LYS A C 1
ATOM 740 O O . LYS A 1 90 ? -9.232 -11.367 21.836 1.00 94.12 90 LYS A O 1
ATOM 745 N N . VAL A 1 91 ? -11.118 -10.901 20.699 1.00 94.62 91 VAL A N 1
ATOM 746 C CA . VAL A 1 91 ? -11.319 -9.564 21.270 1.00 94.62 91 VAL A CA 1
ATOM 747 C C . VAL A 1 91 ? -11.776 -9.659 22.725 1.00 94.62 91 VAL A C 1
ATOM 749 O O . VAL A 1 91 ? -12.636 -10.467 23.084 1.00 94.62 91 VAL A O 1
ATOM 752 N N . LYS A 1 92 ? -11.216 -8.805 23.585 1.00 94.81 92 LYS A N 1
ATOM 753 C CA . LYS A 1 92 ? -11.601 -8.689 24.998 1.00 94.81 92 LYS A CA 1
ATOM 754 C C . LYS A 1 92 ? -12.849 -7.805 25.143 1.00 94.81 92 LYS A C 1
ATOM 756 O O . LYS A 1 92 ? -12.775 -6.694 25.667 1.00 94.81 92 LYS A O 1
ATOM 761 N N . THR A 1 93 ? -14.006 -8.301 24.698 1.00 96.31 93 THR A N 1
ATOM 762 C CA . THR A 1 93 ? -15.280 -7.552 24.625 1.00 96.31 93 THR A CA 1
ATOM 763 C C . THR A 1 93 ? -15.635 -6.805 25.911 1.00 96.31 93 THR A C 1
ATOM 765 O O . THR A 1 93 ? -16.022 -5.639 25.854 1.00 96.31 93 THR A O 1
ATOM 768 N N . GLN A 1 94 ? -15.462 -7.430 27.080 1.00 95.75 94 GLN A N 1
ATOM 769 C CA . GLN A 1 94 ? -15.813 -6.793 28.353 1.00 95.75 94 GLN A CA 1
ATOM 770 C C . GLN A 1 94 ? -15.001 -5.515 28.614 1.00 95.75 94 GLN A C 1
ATOM 772 O O . GLN A 1 94 ? -15.554 -4.540 29.108 1.00 95.75 94 GLN A O 1
ATOM 777 N N . ILE A 1 95 ? -13.727 -5.476 28.214 1.00 95.56 95 ILE A N 1
ATOM 778 C CA . ILE A 1 95 ? -12.873 -4.291 28.377 1.00 95.56 95 ILE A CA 1
ATOM 779 C C . ILE A 1 95 ? -13.368 -3.145 27.493 1.00 95.56 95 ILE A C 1
ATOM 781 O O . ILE A 1 95 ? -13.466 -2.009 27.949 1.00 95.56 95 ILE A O 1
ATOM 785 N N . LEU A 1 96 ? -13.749 -3.446 26.249 1.00 95.88 96 LEU A N 1
ATOM 786 C CA . LEU A 1 96 ? -14.331 -2.457 25.341 1.00 95.88 96 LEU A CA 1
ATOM 787 C C . LEU A 1 96 ? -15.649 -1.893 25.892 1.00 95.88 96 LEU A C 1
ATOM 789 O O . LEU A 1 96 ? -15.884 -0.688 25.826 1.00 95.88 96 LEU A O 1
ATOM 793 N N . VAL A 1 97 ? -16.487 -2.749 26.482 1.00 96.38 97 VAL A N 1
ATOM 794 C CA . VAL A 1 97 ? -17.725 -2.331 27.155 1.00 96.38 97 VAL A CA 1
ATOM 795 C C . VAL A 1 97 ? -17.430 -1.452 28.375 1.00 96.38 97 VAL A C 1
ATOM 797 O O . VAL A 1 97 ? -18.130 -0.461 28.586 1.00 96.38 97 VAL A O 1
ATOM 800 N N . ASP A 1 98 ? -16.406 -1.770 29.169 1.00 96.12 98 ASP A N 1
ATOM 801 C CA . ASP A 1 98 ? -15.995 -0.950 30.316 1.00 96.12 98 ASP A CA 1
ATOM 802 C C . ASP A 1 98 ? -15.529 0.442 29.865 1.00 96.12 98 ASP A C 1
ATOM 804 O O . ASP A 1 98 ? -15.963 1.454 30.417 1.00 96.12 98 ASP A O 1
ATOM 808 N N . PHE A 1 99 ? -14.706 0.508 28.815 1.00 96.88 99 PHE A N 1
ATOM 809 C CA . PHE A 1 99 ? -14.229 1.771 28.247 1.00 96.88 99 PHE A CA 1
ATOM 810 C C . PHE A 1 99 ? -15.365 2.613 27.678 1.00 96.88 99 PHE A C 1
ATOM 812 O O . PHE A 1 99 ? -15.411 3.816 27.919 1.00 96.88 99 PHE A O 1
ATOM 819 N N . TYR A 1 100 ? -16.321 1.993 26.988 1.00 97.00 100 TYR A N 1
ATOM 820 C CA . TYR A 1 100 ? -17.510 2.689 26.508 1.00 97.00 100 TYR A CA 1
ATOM 821 C C . TYR A 1 100 ? -18.350 3.269 27.660 1.00 97.00 100 TYR A C 1
ATOM 823 O O . TYR A 1 100 ? -18.785 4.419 27.599 1.00 97.00 100 TYR A O 1
ATOM 831 N N . LYS A 1 101 ? -18.530 2.523 28.758 1.00 96.06 101 LYS A N 1
ATOM 832 C CA . LYS A 1 101 ? -19.231 3.032 29.951 1.00 96.06 101 LYS A CA 1
ATOM 833 C C . LYS A 1 101 ? -18.508 4.226 30.572 1.00 96.06 101 LYS A C 1
ATOM 835 O O . LYS A 1 101 ? -19.166 5.204 30.921 1.00 96.06 101 LYS A O 1
ATOM 840 N N . LEU A 1 102 ? -17.179 4.164 30.684 1.00 96.81 102 LEU A N 1
ATOM 841 C CA . LEU A 1 102 ? -16.364 5.292 31.147 1.00 96.81 102 LEU A CA 1
ATOM 842 C C . LEU A 1 102 ? -16.513 6.494 30.216 1.00 96.81 102 LEU A C 1
ATOM 844 O O . LEU A 1 102 ? -16.682 7.615 30.686 1.00 96.81 102 LEU A O 1
ATOM 848 N N . MET A 1 103 ? -16.523 6.257 28.902 1.00 96.75 103 MET A N 1
ATOM 849 C CA . MET A 1 103 ? -16.678 7.310 27.907 1.00 96.75 103 MET A CA 1
ATOM 850 C C . MET A 1 103 ? -17.952 8.126 28.110 1.00 96.75 103 MET A C 1
ATOM 852 O O . MET A 1 103 ? -17.912 9.355 28.045 1.00 96.75 103 MET A O 1
ATOM 856 N N . ILE A 1 104 ? -19.064 7.447 28.392 1.00 96.25 104 ILE A N 1
ATOM 857 C CA . ILE A 1 104 ? -20.334 8.099 28.713 1.00 96.25 104 ILE A CA 1
ATOM 858 C C . ILE A 1 104 ? -20.241 8.803 30.067 1.00 96.25 104 ILE A C 1
ATOM 860 O O . ILE A 1 104 ? -20.557 9.987 30.157 1.00 96.25 104 ILE A O 1
ATOM 864 N N . ALA A 1 105 ? -19.811 8.083 31.109 1.00 96.19 105 ALA A N 1
ATOM 865 C CA . ALA A 1 105 ? -19.821 8.573 32.486 1.00 96.19 105 ALA A CA 1
ATOM 866 C C . ALA A 1 105 ? -18.994 9.854 32.664 1.00 96.19 105 ALA A C 1
ATOM 868 O O . ALA A 1 105 ? -19.416 10.764 33.371 1.00 96.19 105 ALA A O 1
ATOM 869 N N . ASP A 1 106 ? -17.850 9.930 31.983 1.00 96.69 106 ASP A N 1
ATOM 870 C CA . ASP A 1 106 ? -16.894 11.031 32.106 1.00 96.69 106 ASP A CA 1
ATOM 871 C C . ASP A 1 106 ? -16.876 11.956 30.892 1.00 96.69 106 ASP A C 1
ATOM 873 O O . ASP A 1 106 ? -15.996 12.808 30.763 1.00 96.69 106 ASP A O 1
ATOM 877 N N . ASN A 1 107 ? -17.866 11.812 30.006 1.00 96.38 107 ASN A N 1
ATOM 878 C CA . ASN A 1 107 ? -18.029 12.639 28.817 1.00 96.38 107 ASN A CA 1
ATOM 879 C C . ASN A 1 107 ? -16.747 12.690 27.954 1.00 96.38 107 ASN A C 1
ATOM 881 O O . ASN A 1 107 ? -16.401 13.736 27.394 1.00 96.38 107 ASN A O 1
ATOM 885 N N . ILE A 1 108 ? -16.038 11.564 27.836 1.00 97.19 108 ILE A N 1
ATOM 886 C CA . ILE A 1 108 ? -14.773 11.455 27.098 1.00 97.19 108 ILE A CA 1
ATOM 887 C C . ILE A 1 108 ? -15.048 11.572 25.598 1.00 97.19 108 ILE A C 1
ATOM 889 O O . ILE A 1 108 ? -16.003 11.002 25.073 1.00 97.19 108 ILE A O 1
ATOM 893 N N . ASN A 1 109 ? -14.221 12.345 24.902 1.00 97.19 109 ASN A N 1
ATOM 894 C CA . ASN A 1 109 ? -14.397 12.661 23.487 1.00 97.19 109 ASN A CA 1
ATOM 895 C C . ASN A 1 109 ? -13.945 11.522 22.570 1.00 97.19 109 ASN A C 1
ATOM 897 O O . ASN A 1 109 ? -14.627 11.210 21.591 1.00 97.19 109 ASN A O 1
ATOM 901 N N . HIS A 1 110 ? -12.812 10.910 22.910 1.00 97.00 110 HIS A N 1
ATOM 902 C CA . HIS A 1 110 ? -12.204 9.831 22.149 1.00 97.00 110 HIS A CA 1
ATOM 903 C C . HIS A 1 110 ? -11.427 8.886 23.069 1.00 97.00 110 HIS A C 1
ATOM 905 O O . HIS A 1 110 ? -10.730 9.342 23.981 1.00 97.00 110 HIS A O 1
ATOM 911 N N . ILE A 1 111 ? -11.532 7.580 22.815 1.00 96.31 111 ILE A N 1
ATOM 912 C CA . ILE A 1 111 ? -10.664 6.564 23.416 1.00 96.31 111 ILE A CA 1
ATOM 913 C C . ILE A 1 111 ? -10.024 5.758 22.289 1.00 96.31 111 ILE A C 1
ATOM 915 O O . ILE A 1 111 ? -10.695 4.961 21.632 1.00 96.31 111 ILE A O 1
ATOM 919 N N . ARG A 1 112 ? -8.724 5.939 22.078 1.00 92.25 112 ARG A N 1
ATOM 920 C CA . ARG A 1 112 ? -7.936 5.195 21.089 1.00 92.25 112 ARG A CA 1
ATOM 921 C C . ARG A 1 112 ? -7.579 3.809 21.634 1.00 92.25 112 ARG A C 1
ATOM 923 O O . ARG A 1 112 ? -7.158 3.704 22.779 1.00 92.25 112 ARG A O 1
ATOM 930 N N . MET A 1 113 ? -7.726 2.744 20.843 1.00 89.00 113 MET A N 1
ATOM 931 C CA . MET A 1 113 ? -7.442 1.356 21.267 1.00 89.00 113 MET A CA 1
ATOM 932 C C . MET A 1 113 ? -5.989 0.921 21.042 1.00 89.00 113 MET A C 1
ATOM 934 O O . MET A 1 113 ? -5.610 -0.186 21.417 1.00 89.00 113 MET A O 1
ATOM 938 N N . LEU A 1 114 ? -5.188 1.769 20.403 1.00 77.06 114 LEU A N 1
ATOM 939 C CA . LEU A 1 114 ? -3.788 1.508 20.104 1.00 77.06 114 LEU A CA 1
ATOM 940 C C . LEU A 1 114 ? -2.967 2.742 20.473 1.00 77.06 114 LEU A C 1
ATOM 942 O O . LEU A 1 114 ? -3.303 3.817 19.979 1.00 77.06 114 LEU A O 1
ATOM 946 N N . PRO A 1 115 ? -1.890 2.624 21.258 1.00 73.50 115 PRO A N 1
ATOM 947 C CA . PRO A 1 115 ? -1.005 3.748 21.519 1.00 73.50 115 PRO A CA 1
ATOM 948 C C . PRO A 1 115 ? -0.359 4.287 20.240 1.00 73.50 115 PRO A C 1
ATOM 950 O O . PRO A 1 115 ? -0.175 3.548 19.265 1.00 73.50 115 PRO A O 1
ATOM 953 N N . PRO A 1 116 ? -0.051 5.591 20.210 1.00 65.62 116 PRO A N 1
ATOM 954 C CA . PRO A 1 116 ? 0.666 6.187 19.099 1.00 65.62 116 PRO A CA 1
ATOM 955 C C . PRO A 1 116 ? 2.036 5.528 18.945 1.00 65.62 116 PRO A C 1
ATOM 957 O O . PRO A 1 116 ? 2.807 5.420 19.894 1.00 65.62 116 PRO A O 1
ATOM 960 N N . CYS A 1 117 ? 2.332 5.069 17.733 1.00 54.59 117 CYS A N 1
ATOM 961 C CA . CYS A 1 117 ? 3.692 4.730 17.343 1.00 54.59 117 CYS A CA 1
ATOM 962 C C . CYS A 1 117 ? 4.323 5.999 16.779 1.00 54.59 117 CYS A C 1
ATOM 964 O O . CYS A 1 117 ? 3.951 6.435 15.692 1.00 54.59 117 CYS A O 1
ATOM 966 N N . THR A 1 118 ? 5.263 6.597 17.502 1.00 44.41 118 THR A N 1
ATOM 967 C CA . THR A 1 118 ? 6.085 7.678 16.954 1.00 44.41 118 THR A CA 1
ATOM 968 C C . THR A 1 118 ? 7.109 7.077 15.983 1.00 44.41 118 THR A C 1
ATOM 970 O O . THR A 1 118 ? 7.910 6.237 16.385 1.00 44.41 118 THR A O 1
ATOM 973 N N . ALA A 1 119 ? 7.057 7.527 14.725 1.00 39.19 119 ALA A N 1
ATOM 974 C CA . ALA A 1 119 ? 7.959 7.261 13.595 1.00 39.19 119 ALA A CA 1
ATOM 975 C C . ALA A 1 119 ? 8.034 5.817 13.033 1.00 39.19 119 ALA A C 1
ATOM 977 O O . ALA A 1 119 ? 8.690 4.920 13.552 1.00 39.19 119 ALA A O 1
ATOM 978 N N . LEU A 1 120 ? 7.425 5.652 11.852 1.00 39.00 120 LEU A N 1
ATOM 979 C CA . LEU A 1 120 ? 7.486 4.503 10.934 1.00 39.00 120 LEU A CA 1
ATOM 980 C C . LEU A 1 120 ? 8.725 4.526 10.013 1.00 39.00 120 LEU A C 1
ATOM 982 O O . LEU A 1 120 ? 8.653 4.057 8.870 1.00 39.00 120 LEU A O 1
ATOM 986 N N . ASP A 1 121 ? 9.857 5.026 10.505 1.00 35.38 121 ASP A N 1
ATOM 987 C CA . ASP A 1 121 ? 11.147 4.843 9.843 1.00 35.38 121 ASP A CA 1
ATOM 988 C C . ASP A 1 121 ? 11.861 3.649 10.467 1.00 35.38 121 ASP A C 1
ATOM 990 O O . ASP A 1 121 ? 11.918 3.481 11.685 1.00 35.38 121 ASP A O 1
ATOM 994 N N . ALA A 1 122 ? 12.351 2.759 9.606 1.00 34.78 122 ALA A N 1
ATOM 995 C CA . ALA A 1 122 ? 12.988 1.514 10.004 1.00 34.78 122 ALA A CA 1
ATOM 996 C C . ALA A 1 122 ? 14.187 1.787 10.932 1.00 34.78 122 ALA A C 1
ATOM 998 O O . ALA A 1 122 ? 15.274 2.105 10.456 1.00 34.78 122 ALA A O 1
ATOM 999 N N . GLY A 1 123 ? 13.983 1.632 12.244 1.00 38.75 123 GLY A N 1
ATOM 1000 C CA . GLY A 1 123 ? 15.040 1.705 13.254 1.00 38.75 123 GLY A CA 1
ATOM 1001 C C . GLY A 1 123 ? 14.929 2.824 14.295 1.00 38.75 123 GLY A C 1
ATOM 1002 O O . GLY A 1 123 ? 15.852 2.941 15.094 1.00 38.75 123 GLY A O 1
ATOM 1003 N N . ALA A 1 124 ? 13.858 3.626 14.329 1.00 40.66 124 ALA A N 1
ATOM 1004 C CA . ALA A 1 124 ? 13.657 4.580 15.424 1.00 40.66 124 ALA A CA 1
ATOM 1005 C C . ALA A 1 124 ? 13.242 3.857 16.724 1.00 40.66 124 ALA A C 1
ATOM 1007 O O . ALA A 1 124 ? 12.328 3.029 16.718 1.00 40.66 124 ALA A O 1
ATOM 1008 N N . GLU A 1 125 ? 13.910 4.162 17.842 1.00 39.19 125 GLU A N 1
ATOM 1009 C CA . GLU A 1 125 ? 13.454 3.742 19.170 1.00 39.19 125 GLU A CA 1
ATOM 1010 C C . GLU A 1 125 ? 12.141 4.461 19.507 1.00 39.19 125 GLU A C 1
ATOM 1012 O O . GLU A 1 125 ? 12.042 5.687 19.446 1.00 39.19 125 GLU A O 1
ATOM 1017 N N . ILE A 1 126 ? 11.115 3.680 19.845 1.00 48.19 126 ILE A N 1
ATOM 1018 C CA . ILE A 1 126 ? 9.811 4.192 20.268 1.00 48.19 126 ILE A CA 1
ATOM 1019 C C . ILE A 1 126 ? 9.964 4.753 21.682 1.00 48.19 126 ILE A C 1
ATOM 1021 O O . ILE A 1 126 ? 10.414 4.038 22.577 1.00 48.19 126 ILE A O 1
ATOM 1025 N N . ILE A 1 127 ? 9.527 5.995 21.901 1.00 48.69 127 ILE A N 1
ATOM 1026 C CA . ILE A 1 127 ? 9.406 6.593 23.236 1.00 48.69 127 ILE A CA 1
ATOM 1027 C C . ILE A 1 127 ? 7.901 6.736 23.536 1.00 48.69 127 ILE A C 1
ATOM 1029 O O . ILE A 1 127 ? 7.288 7.714 23.102 1.00 48.69 127 ILE A O 1
ATOM 1033 N N . PRO A 1 128 ? 7.277 5.775 24.255 1.00 50.91 128 PRO A N 1
ATOM 1034 C CA . PRO A 1 128 ? 5.832 5.757 24.531 1.00 50.91 128 PRO A CA 1
ATOM 1035 C C . PRO A 1 128 ? 5.301 7.018 25.237 1.00 50.91 128 PRO A C 1
ATOM 1037 O O . PRO A 1 128 ? 4.117 7.338 25.138 1.00 50.91 128 PRO A O 1
ATOM 1040 N N . ASP A 1 129 ? 6.182 7.752 25.917 1.00 58.91 129 ASP A N 1
ATOM 1041 C CA . ASP A 1 129 ? 5.848 8.921 26.736 1.00 58.91 129 ASP A CA 1
ATOM 1042 C C . ASP A 1 129 ? 5.773 10.245 25.948 1.00 58.91 129 ASP A C 1
ATOM 1044 O O . ASP A 1 129 ? 5.469 11.298 26.521 1.00 58.91 129 ASP A O 1
ATOM 1048 N N . LEU A 1 130 ? 6.058 10.254 24.637 1.00 65.25 130 LEU A N 1
ATOM 1049 C CA . LEU A 1 130 ? 6.061 11.508 23.870 1.00 65.25 130 LEU A CA 1
ATOM 1050 C C . LEU A 1 130 ? 4.663 12.111 23.710 1.00 65.25 130 LEU A C 1
ATOM 1052 O O . LEU A 1 130 ? 4.534 13.328 23.811 1.00 65.25 130 LEU A O 1
ATOM 1056 N N . GLU A 1 131 ? 3.622 11.295 23.561 1.00 76.50 131 GLU A N 1
ATOM 1057 C CA . GLU A 1 131 ? 2.250 11.786 23.353 1.00 76.50 131 GLU A CA 1
ATOM 1058 C C . GLU A 1 131 ? 1.317 11.584 24.551 1.00 76.50 131 GLU A C 1
ATOM 1060 O O . GLU A 1 131 ? 0.271 12.229 24.638 1.00 76.50 131 GLU A O 1
ATOM 1065 N N . LEU A 1 132 ? 1.666 10.704 25.491 1.00 81.38 132 LEU A N 1
ATOM 1066 C CA . LEU A 1 132 ? 0.834 10.409 26.656 1.00 81.38 132 LEU A CA 1
ATOM 1067 C C . LEU A 1 132 ? 1.314 11.194 27.884 1.00 81.38 132 LEU A C 1
ATOM 1069 O O . LEU A 1 132 ? 2.505 11.426 28.070 1.00 81.38 132 LEU A O 1
ATOM 1073 N N . LYS A 1 133 ? 0.374 11.644 28.720 1.00 82.00 133 LYS A N 1
ATOM 1074 C CA . LYS A 1 133 ? 0.641 12.508 29.879 1.00 82.00 133 LYS A CA 1
ATOM 1075 C C . LYS A 1 133 ? 0.765 11.719 31.182 1.00 82.00 133 LYS A C 1
ATOM 1077 O O . LYS A 1 133 ? 1.752 11.873 31.887 1.00 82.00 133 LYS A O 1
ATOM 1082 N N . HIS A 1 134 ? -0.270 10.965 31.554 1.00 87.19 134 HIS A N 1
ATOM 1083 C CA . HIS A 1 134 ? -0.308 10.143 32.771 1.00 87.19 134 HIS A CA 1
ATOM 1084 C C . HIS A 1 134 ? -1.470 9.141 32.723 1.00 87.19 134 HIS A C 1
ATOM 1086 O O . HIS A 1 134 ? -2.382 9.265 31.903 1.00 87.19 134 HIS A O 1
ATOM 1092 N N . VAL A 1 135 ? -1.445 8.170 33.638 1.00 89.81 135 VAL A N 1
ATOM 1093 C CA . VAL A 1 135 ? -2.508 7.175 33.842 1.00 89.81 135 VAL A CA 1
ATOM 1094 C C . VAL A 1 135 ? -3.846 7.856 34.149 1.00 89.81 135 VAL A C 1
ATOM 1096 O O . VAL A 1 135 ? -3.908 8.779 34.961 1.00 89.81 135 VAL A O 1
ATOM 1099 N N . TYR A 1 136 ? -4.933 7.381 33.543 1.00 94.44 136 TYR A N 1
ATOM 1100 C CA . TYR A 1 136 ? -6.278 7.864 33.831 1.00 94.44 136 TYR A CA 1
ATOM 1101 C C . TYR A 1 136 ? -6.724 7.422 35.240 1.00 94.44 136 TYR A C 1
ATOM 1103 O O . TYR A 1 136 ? -6.718 6.222 35.525 1.00 94.44 136 TYR A O 1
ATOM 1111 N N . PRO A 1 137 ? -7.156 8.336 36.134 1.00 93.94 137 PRO A N 1
ATOM 1112 C CA . PRO A 1 137 ? -7.355 8.006 37.551 1.00 93.94 137 PRO A CA 1
ATOM 1113 C C . PRO A 1 137 ? -8.373 6.897 37.842 1.00 93.94 137 PRO A C 1
ATOM 1115 O O . PRO A 1 137 ? -8.266 6.224 38.864 1.00 93.94 137 PRO A O 1
ATOM 1118 N N . LYS A 1 138 ? -9.372 6.711 36.970 1.00 95.69 138 LYS A N 1
ATOM 1119 C CA . LYS A 1 138 ? -10.461 5.744 37.185 1.00 95.69 138 LYS A CA 1
ATOM 1120 C C . LYS A 1 138 ? -10.211 4.379 36.553 1.00 95.69 138 LYS A C 1
ATOM 1122 O O . LYS A 1 138 ? -10.907 3.429 36.895 1.00 95.69 138 LYS A O 1
ATOM 1127 N N . ASP A 1 139 ? -9.240 4.270 35.648 1.00 95.38 139 ASP A N 1
ATOM 1128 C CA . ASP A 1 139 ? -8.885 2.998 35.026 1.00 95.38 139 ASP A CA 1
ATOM 1129 C C . ASP A 1 139 ? -7.422 3.000 34.577 1.00 95.38 139 ASP A C 1
ATOM 1131 O O . ASP A 1 139 ? -7.040 3.693 33.636 1.00 95.38 139 ASP A O 1
ATOM 1135 N N . LYS A 1 140 ? -6.606 2.165 35.227 1.00 92.56 140 LYS A N 1
ATOM 1136 C CA . LYS A 1 140 ? -5.165 2.050 34.957 1.00 92.56 140 LYS A CA 1
ATOM 1137 C C . LYS A 1 140 ? -4.820 1.561 33.545 1.00 92.56 140 LYS A C 1
ATOM 1139 O O . LYS A 1 140 ? -3.667 1.664 33.137 1.00 92.56 140 LYS A O 1
ATOM 1144 N N . ARG A 1 141 ? -5.791 0.994 32.822 1.00 91.94 141 ARG A N 1
ATOM 1145 C CA . ARG A 1 141 ? -5.640 0.523 31.437 1.00 91.94 141 ARG A CA 1
ATOM 1146 C C . ARG A 1 141 ? -5.706 1.669 30.426 1.00 91.94 141 ARG A C 1
ATOM 1148 O O . ARG A 1 141 ? -5.383 1.455 29.259 1.00 91.94 141 ARG A O 1
ATOM 1155 N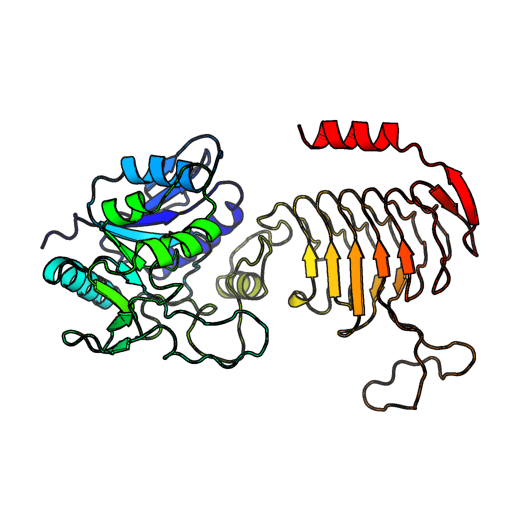 N . LEU A 1 142 ? -6.128 2.858 30.858 1.00 93.06 142 LEU A N 1
ATOM 1156 C CA . LEU A 1 142 ? -6.270 4.055 30.037 1.00 93.06 142 LEU A CA 1
ATOM 1157 C C . LEU A 1 142 ? -5.271 5.125 30.476 1.00 93.06 142 LEU A C 1
ATOM 1159 O O . LEU A 1 142 ? -5.027 5.311 31.666 1.00 93.06 142 LEU A O 1
ATOM 1163 N N . TRP A 1 143 ? -4.689 5.840 29.521 1.00 92.75 143 TRP A N 1
ATOM 1164 C CA . TRP A 1 143 ? -3.804 6.984 29.746 1.00 92.75 143 TRP A CA 1
ATOM 1165 C C . TRP A 1 143 ? -4.380 8.224 29.074 1.00 92.75 143 TRP A C 1
ATOM 1167 O O . TRP A 1 143 ? -5.046 8.127 28.045 1.00 92.75 143 TRP A O 1
ATOM 1177 N N . LEU A 1 144 ? -4.130 9.391 29.659 1.00 93.00 144 LEU A N 1
ATOM 1178 C CA . LEU A 1 144 ? -4.515 10.678 29.095 1.00 93.00 144 LEU A CA 1
ATOM 1179 C C . LEU A 1 144 ? -3.503 11.096 28.026 1.00 93.00 144 LEU A C 1
ATOM 1181 O O . LEU A 1 144 ? -2.298 11.040 28.275 1.00 93.00 144 LEU A O 1
ATOM 1185 N N . PHE A 1 145 ? -3.975 11.566 26.875 1.00 92.25 145 PHE A N 1
ATOM 1186 C CA . PHE A 1 145 ? -3.106 12.241 25.911 1.00 92.25 145 PHE A CA 1
ATOM 1187 C C . PHE A 1 145 ? -2.601 13.583 26.461 1.00 92.25 145 PHE A C 1
ATOM 1189 O O . PHE A 1 145 ? -3.274 14.240 27.264 1.00 92.25 145 PHE A O 1
ATOM 1196 N N . LYS A 1 146 ? -1.409 14.005 26.025 1.00 90.56 146 LYS A N 1
ATOM 1197 C CA . LYS A 1 146 ? -0.995 15.409 26.123 1.00 90.56 146 LYS A CA 1
ATOM 1198 C C . LYS A 1 146 ? -1.915 16.256 25.253 1.00 90.56 146 LYS A C 1
ATOM 1200 O O . LYS A 1 146 ? -2.488 15.768 24.279 1.00 90.56 146 LYS A O 1
ATOM 1205 N N . ASP A 1 147 ? -2.085 17.520 25.628 1.00 90.38 147 ASP A N 1
ATOM 1206 C CA . ASP A 1 147 ? -3.015 18.379 24.900 1.00 90.38 147 ASP A CA 1
ATOM 1207 C C . ASP A 1 147 ? -2.515 18.668 23.474 1.00 90.38 147 ASP A C 1
ATOM 1209 O O . ASP A 1 147 ? -3.297 18.692 22.534 1.00 90.38 147 ASP A O 1
ATOM 1213 N N . ASP A 1 148 ? -1.204 18.780 23.304 1.00 88.56 148 ASP A N 1
ATOM 1214 C CA . ASP A 1 148 ? -0.500 19.074 22.058 1.00 88.56 148 ASP A CA 1
ATOM 1215 C C . ASP A 1 148 ? -0.055 17.828 21.271 1.00 88.56 148 ASP A C 1
ATOM 1217 O O . ASP A 1 148 ? 0.637 17.965 20.266 1.00 88.56 148 ASP A O 1
ATOM 1221 N N . ALA A 1 149 ? -0.443 16.620 21.695 1.00 86.69 149 ALA A N 1
ATOM 1222 C CA . ALA A 1 149 ? -0.074 15.387 20.999 1.00 86.69 149 ALA A CA 1
ATOM 1223 C C . ALA A 1 149 ? -0.638 15.353 19.566 1.00 86.69 149 ALA A C 1
ATOM 1225 O O . ALA A 1 149 ? -1.840 15.543 19.365 1.00 86.69 149 ALA A O 1
ATOM 1226 N N . GLU A 1 150 ? 0.223 15.063 18.589 1.00 81.25 150 GLU A N 1
ATOM 1227 C CA . GLU A 1 150 ? -0.082 15.109 17.155 1.00 81.25 150 GLU A CA 1
ATOM 1228 C C . GLU A 1 150 ? -1.178 14.098 16.790 1.00 81.25 150 GLU A C 1
ATOM 1230 O O . GLU A 1 150 ? -2.181 14.459 16.179 1.00 81.25 150 GLU A O 1
ATOM 1235 N N . TYR A 1 151 ? -1.069 12.856 17.273 1.00 81.06 151 TYR A N 1
ATOM 1236 C CA . TYR A 1 151 ? -1.999 11.774 16.928 1.00 81.06 151 TYR A CA 1
ATOM 1237 C C . TYR A 1 151 ? -3.030 11.456 18.025 1.00 81.06 151 TYR A C 1
ATOM 1239 O O . TYR A 1 151 ? -3.589 10.347 18.065 1.00 81.06 151 TYR A O 1
ATOM 1247 N N . ARG A 1 152 ? -3.343 12.421 18.907 1.00 86.88 152 ARG A N 1
ATOM 1248 C CA . ARG A 1 152 ? -4.398 12.250 19.932 1.00 86.88 152 ARG A CA 1
ATOM 1249 C C . ARG A 1 152 ? -5.794 12.064 19.339 1.00 86.88 152 AR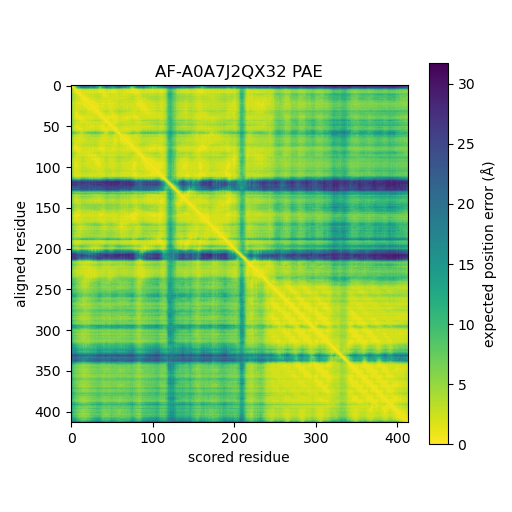G A C 1
ATOM 1251 O O . ARG A 1 152 ? -6.662 11.503 19.999 1.00 86.88 152 ARG A O 1
ATOM 1258 N N . ALA A 1 153 ? -6.011 12.541 18.114 1.00 90.31 153 ALA A N 1
ATOM 1259 C CA . ALA A 1 153 ? -7.249 12.449 17.353 1.00 90.31 153 ALA A CA 1
ATOM 1260 C C . ALA A 1 153 ? -6.931 11.833 15.979 1.00 90.31 153 ALA A C 1
ATOM 1262 O O . ALA A 1 153 ? -6.622 12.548 15.036 1.00 90.31 153 ALA A O 1
ATOM 1263 N N . SER A 1 154 ? -6.954 10.499 15.885 1.00 88.88 154 SER A N 1
ATOM 1264 C CA . SER A 1 154 ? -6.495 9.744 14.701 1.00 88.88 154 SER A CA 1
ATOM 1265 C C . SER A 1 154 ? -7.543 8.747 14.200 1.00 88.88 154 SER A C 1
ATOM 1267 O O . SER A 1 154 ? -8.528 8.474 14.890 1.00 88.88 154 SER A O 1
ATOM 1269 N N . LEU A 1 155 ? -7.316 8.158 13.023 1.00 89.81 155 LEU A N 1
ATOM 1270 C CA . LEU A 1 155 ? -8.187 7.120 12.458 1.00 89.81 155 LEU A CA 1
ATOM 1271 C C . LEU A 1 155 ? -7.823 5.711 12.936 1.00 89.81 155 LEU A C 1
ATOM 1273 O O . LEU A 1 155 ? -8.432 4.727 12.503 1.00 89.81 155 LEU A O 1
ATOM 1277 N N . ALA A 1 156 ? -6.867 5.592 13.863 1.00 87.69 156 A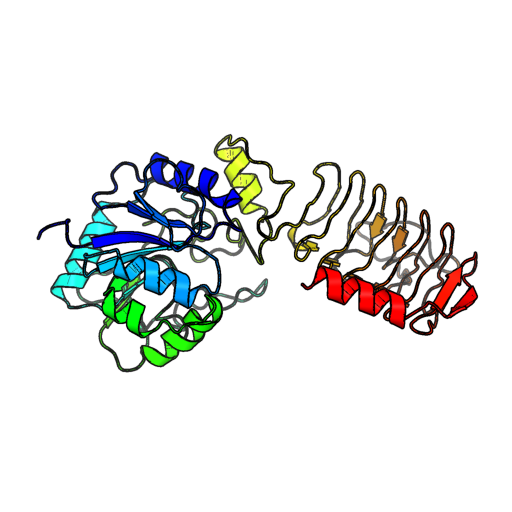LA A N 1
ATOM 1278 C CA . ALA A 1 156 ? -6.649 4.351 14.584 1.00 87.69 156 ALA A CA 1
ATOM 1279 C C . ALA A 1 156 ? -7.951 3.883 15.254 1.00 87.69 156 ALA A C 1
ATOM 1281 O O . ALA A 1 156 ? -8.792 4.691 15.653 1.00 87.69 156 ALA A O 1
ATOM 1282 N N . THR A 1 157 ? -8.105 2.563 15.400 1.00 91.75 157 THR A N 1
ATOM 1283 C CA . THR A 1 157 ? -9.322 1.997 15.996 1.00 91.75 157 THR A CA 1
ATOM 1284 C C . THR A 1 157 ? -9.607 2.645 17.350 1.00 91.75 157 THR A C 1
ATOM 1286 O O . THR A 1 157 ? -8.727 2.688 18.214 1.00 91.75 157 THR A O 1
ATOM 1289 N N . GLY A 1 158 ? -10.824 3.149 17.548 1.00 95.00 158 GLY A N 1
ATOM 1290 C CA . GLY A 1 158 ? -11.153 3.890 18.759 1.00 95.00 158 GLY A CA 1
ATOM 1291 C C . GLY A 1 158 ? -12.608 4.322 18.866 1.00 95.00 158 GLY A C 1
ATOM 1292 O O . GLY A 1 158 ? -13.324 4.438 17.871 1.00 95.00 158 GLY A O 1
ATOM 1293 N N . PHE A 1 159 ? -13.037 4.555 20.103 1.00 97.81 159 PHE A N 1
ATOM 1294 C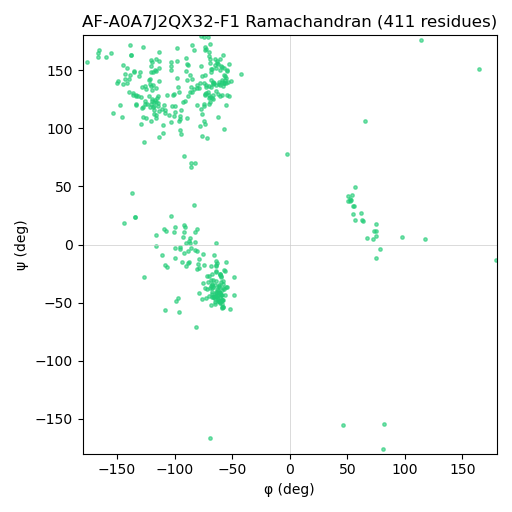 CA . PHE A 1 159 ? -14.351 5.105 20.408 1.00 97.81 159 PHE A CA 1
ATOM 1295 C C . PHE A 1 159 ? -14.376 6.607 20.164 1.00 97.81 159 PHE A C 1
ATOM 1297 O O . PHE A 1 159 ? -13.439 7.304 20.544 1.00 97.81 159 PHE A O 1
ATOM 1304 N N . TRP A 1 160 ? -15.463 7.113 19.596 1.00 97.94 160 TRP A N 1
ATOM 1305 C CA . TRP A 1 160 ? -15.643 8.520 19.255 1.00 97.94 160 TRP A CA 1
ATOM 1306 C C . TRP A 1 160 ? -17.056 8.993 19.563 1.00 97.94 160 TRP A C 1
ATOM 1308 O O . TRP A 1 160 ? -18.028 8.263 19.360 1.00 97.94 160 TRP A O 1
ATOM 1318 N N . LYS A 1 161 ? -17.180 10.238 20.035 1.00 97.56 161 LYS A N 1
ATOM 1319 C CA . LYS A 1 161 ? -18.445 10.968 19.909 1.00 97.56 161 LYS A CA 1
ATOM 1320 C C . LYS A 1 161 ? -18.644 11.274 18.430 1.00 97.56 161 LYS A C 1
ATOM 1322 O O . LYS A 1 161 ? -17.778 11.911 17.829 1.00 97.56 161 LYS A O 1
ATOM 1327 N N . LYS A 1 162 ? -19.763 10.835 17.855 1.00 97.12 162 LYS A N 1
ATOM 1328 C CA . LYS A 1 162 ? -20.016 10.928 16.411 1.00 97.12 162 LYS A CA 1
ATOM 1329 C C . LYS A 1 162 ? -19.973 12.376 15.917 1.00 97.12 162 LYS A C 1
ATOM 1331 O O . LYS A 1 162 ? -19.256 12.660 14.966 1.00 97.12 162 LYS A O 1
ATOM 1336 N N . ASP A 1 163 ? -20.647 13.295 16.606 1.00 95.94 163 ASP A N 1
ATOM 1337 C CA . ASP A 1 163 ? -20.710 14.706 16.192 1.00 95.94 163 ASP A CA 1
ATOM 1338 C C . ASP A 1 163 ? -19.338 15.387 16.250 1.00 95.94 163 ASP A C 1
ATOM 1340 O O . ASP A 1 163 ? -18.994 16.202 15.395 1.00 95.94 163 ASP A O 1
ATOM 1344 N N . LEU A 1 164 ? -18.512 15.013 17.232 1.00 95.75 164 LEU A N 1
ATOM 1345 C CA . LEU A 1 164 ? -17.144 15.510 17.328 1.00 95.75 164 LEU A CA 1
ATOM 1346 C C . LEU A 1 164 ? -16.283 14.980 16.178 1.00 95.75 164 LEU A C 1
ATOM 1348 O O . LEU A 1 164 ? -15.563 15.760 15.563 1.00 95.75 164 LEU A O 1
ATOM 1352 N N . PHE A 1 165 ? -16.382 13.684 15.875 1.00 96.12 165 PHE A N 1
ATOM 1353 C CA . PHE A 1 165 ? -15.688 13.074 14.743 1.00 96.12 165 PHE A CA 1
ATOM 1354 C C . PHE A 1 165 ? -16.091 13.748 13.422 1.00 96.12 165 PHE A C 1
ATOM 1356 O O . PHE A 1 165 ? -15.228 14.195 12.673 1.00 96.12 165 PHE A O 1
ATOM 1363 N N . LEU A 1 166 ? -17.397 13.934 13.194 1.00 95.19 166 LEU A N 1
ATOM 1364 C CA . LEU A 1 166 ? -17.951 14.664 12.049 1.00 95.19 166 LEU A CA 1
ATOM 1365 C C . LEU A 1 166 ? -17.442 16.108 11.955 1.00 95.19 166 LEU A C 1
ATOM 1367 O O . LEU A 1 166 ? -17.150 16.577 10.858 1.00 95.19 166 LEU A O 1
ATOM 1371 N N . SER A 1 167 ? -17.287 16.804 13.087 1.00 94.69 167 SER A N 1
ATOM 1372 C CA . SER A 1 167 ? -16.784 18.187 13.112 1.00 94.69 167 SER A CA 1
ATOM 1373 C C . SER A 1 167 ? -15.341 18.333 12.612 1.00 94.69 167 SER A C 1
ATOM 1375 O O . SER A 1 167 ? -14.902 19.438 12.285 1.00 94.69 167 SER A O 1
ATOM 1377 N N . PHE A 1 168 ? -14.582 17.235 12.557 1.00 94.56 168 PHE A N 1
ATOM 1378 C CA . PHE A 1 168 ? -13.210 17.235 12.053 1.00 94.56 168 PHE A CA 1
ATOM 1379 C C . PHE A 1 168 ? -13.127 16.974 10.549 1.00 94.56 168 PHE A C 1
ATOM 1381 O O . PHE A 1 168 ? -12.124 17.355 9.944 1.00 94.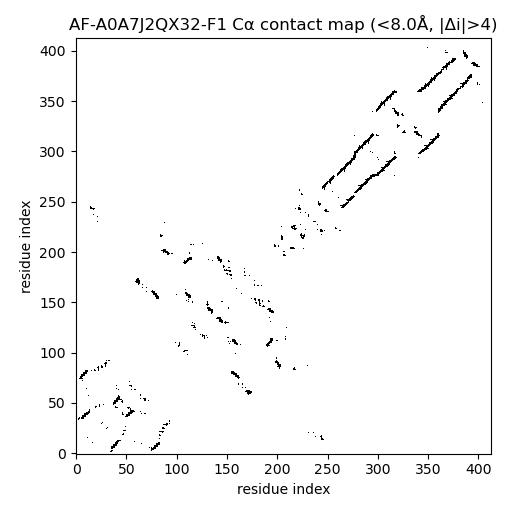56 168 PHE A O 1
ATOM 1388 N N . ILE A 1 169 ? -14.182 16.414 9.951 1.00 94.31 169 ILE A N 1
ATOM 1389 C CA . ILE A 1 169 ? -14.229 16.012 8.545 1.00 94.31 169 ILE A CA 1
ATOM 1390 C C . ILE A 1 169 ? -14.608 17.196 7.653 1.00 94.31 169 ILE A C 1
ATOM 1392 O O . ILE A 1 169 ? -15.605 17.885 7.880 1.00 94.31 169 ILE A O 1
ATOM 1396 N N . GLU A 1 170 ? -13.836 17.383 6.587 1.00 92.88 170 GLU A N 1
ATOM 1397 C CA . GLU A 1 170 ? -14.092 18.334 5.502 1.00 92.88 170 GLU A CA 1
ATOM 1398 C C . GLU A 1 170 ? -14.289 17.565 4.194 1.00 92.88 170 GLU A C 1
ATOM 1400 O O . GLU A 1 170 ? -13.716 16.492 4.000 1.00 92.88 170 GLU A O 1
ATOM 1405 N N . ASP A 1 171 ? -15.085 18.112 3.283 1.00 90.56 171 ASP A N 1
ATOM 1406 C CA . ASP A 1 171 ? -15.229 17.521 1.953 1.00 90.56 171 ASP A CA 1
ATOM 1407 C C . ASP A 1 171 ? -13.902 17.678 1.186 1.00 90.56 171 ASP A C 1
ATOM 1409 O O . ASP A 1 171 ? -13.121 18.595 1.443 1.00 90.56 171 ASP A O 1
ATOM 1413 N N . GLY A 1 172 ? -13.588 16.733 0.298 1.00 90.50 172 GLY A N 1
ATOM 1414 C CA . GLY A 1 172 ? -12.264 16.649 -0.343 1.00 90.50 172 GLY A CA 1
ATOM 1415 C C . GLY A 1 172 ? -11.118 16.113 0.537 1.00 90.50 172 GLY A C 1
ATOM 1416 O O . GLY A 1 172 ? -10.077 15.756 -0.002 1.00 90.50 172 GLY A O 1
ATOM 1417 N N . MET A 1 173 ? -11.308 15.984 1.856 1.00 91.81 173 MET A N 1
ATOM 1418 C CA . MET A 1 173 ? -10.271 15.516 2.786 1.00 91.81 173 MET A CA 1
ATOM 1419 C C . MET A 1 173 ? -9.892 14.046 2.555 1.00 91.81 173 MET A C 1
ATOM 1421 O O . MET A 1 173 ? -10.755 13.185 2.357 1.00 91.81 173 MET A O 1
ATOM 1425 N N . THR A 1 174 ? -8.598 13.755 2.653 1.00 90.69 174 THR A N 1
ATOM 1426 C CA . THR A 1 174 ? -8.020 12.407 2.699 1.00 90.69 174 THR A CA 1
ATOM 1427 C C . THR A 1 174 ? -7.890 11.891 4.141 1.00 90.69 174 THR A C 1
ATOM 1429 O O . THR A 1 174 ? -7.836 12.687 5.080 1.00 90.69 174 THR A O 1
ATOM 1432 N N . PRO A 1 175 ? -7.755 10.567 4.356 1.00 87.88 175 PRO A N 1
ATOM 1433 C CA . PRO A 1 175 ? -7.508 10.018 5.692 1.00 87.88 175 PRO A CA 1
ATOM 1434 C C . PRO A 1 175 ? -6.280 10.626 6.391 1.00 87.88 175 PRO A C 1
ATOM 1436 O O . PRO A 1 175 ? -6.308 10.853 7.594 1.00 87.88 175 PRO A O 1
ATOM 1439 N N . TRP A 1 176 ? -5.214 10.920 5.640 1.00 84.31 176 TRP A N 1
ATOM 1440 C CA . TRP A 1 176 ? -3.977 11.496 6.178 1.00 84.31 176 TRP A CA 1
ATOM 1441 C C . TRP A 1 176 ? -4.163 12.945 6.629 1.00 84.31 176 TRP A C 1
ATOM 1443 O O . TRP A 1 176 ? -3.749 13.309 7.726 1.00 84.31 176 TRP A O 1
ATOM 1453 N N . GLU A 1 177 ? -4.846 13.756 5.817 1.00 89.00 177 GLU A N 1
ATOM 1454 C CA . GLU A 1 177 ? -5.175 15.138 6.184 1.00 89.00 177 GLU A CA 1
ATOM 1455 C C . GLU A 1 177 ? -6.104 15.200 7.398 1.00 89.00 177 GLU A C 1
ATOM 1457 O O . GLU A 1 177 ? -6.023 16.151 8.176 1.00 89.00 177 GLU A O 1
ATOM 1462 N N . PHE A 1 178 ? -6.981 14.203 7.583 1.00 91.88 178 PHE A N 1
ATOM 1463 C CA . PHE A 1 178 ? -7.763 14.089 8.810 1.00 91.88 178 PHE A CA 1
ATOM 1464 C C . PHE A 1 178 ? -6.850 13.932 10.021 1.00 91.88 178 PHE A C 1
ATOM 1466 O O . PHE A 1 178 ? -7.024 14.673 10.980 1.00 91.88 178 PHE A O 1
ATOM 1473 N N . GLU A 1 179 ? -5.892 13.000 9.999 1.00 84.44 179 GLU A N 1
ATOM 1474 C CA . GLU A 1 179 ? -5.026 12.753 11.161 1.00 84.44 179 GLU A CA 1
ATOM 1475 C C . GLU A 1 179 ? -4.208 13.995 11.538 1.00 84.44 179 GLU A C 1
ATOM 1477 O O . GLU A 1 179 ? -4.158 14.353 12.714 1.00 84.44 179 GLU A O 1
ATOM 1482 N N . GLU A 1 180 ? -3.675 14.717 10.550 1.00 84.06 180 GLU A N 1
ATOM 1483 C CA . GLU A 1 180 ? -2.941 15.969 10.772 1.00 84.06 180 GLU A CA 1
ATOM 1484 C C . GLU A 1 180 ? -3.846 17.076 11.348 1.00 84.06 180 GLU A C 1
ATOM 1486 O O . GLU A 1 180 ? -3.553 17.690 12.379 1.00 84.06 180 GLU A O 1
ATOM 1491 N N . LYS A 1 181 ? -4.997 17.330 10.710 1.00 89.81 181 LYS A N 1
ATOM 1492 C CA . LYS A 1 181 ? -5.893 18.429 11.103 1.00 89.81 181 LYS A CA 1
ATOM 1493 C C . LYS A 1 181 ? -6.652 18.135 12.395 1.00 89.81 181 LYS A C 1
ATOM 1495 O O . LYS A 1 181 ? -6.901 19.056 13.175 1.00 89.81 181 LYS A O 1
ATOM 1500 N N . ALA A 1 182 ? -7.071 16.893 12.625 1.00 90.56 182 ALA A N 1
ATOM 1501 C CA . ALA A 1 182 ? -7.856 16.511 13.795 1.00 90.56 182 ALA A CA 1
ATOM 1502 C C . ALA A 1 182 ? -7.029 16.622 15.079 1.00 90.56 182 ALA A C 1
ATOM 1504 O O . ALA A 1 182 ? -7.558 17.102 16.085 1.00 90.56 182 ALA A O 1
ATOM 1505 N N . GLY A 1 183 ? -5.734 16.279 15.034 1.00 87.88 183 GLY A N 1
ATOM 1506 C CA . GLY A 1 183 ? -4.789 16.520 16.126 1.00 87.88 183 GLY A CA 1
ATOM 1507 C C . GLY A 1 183 ? -4.824 17.977 16.586 1.00 87.88 183 GLY A C 1
ATOM 1508 O O . GLY A 1 183 ? -5.170 18.263 17.734 1.00 87.88 183 GLY A O 1
ATOM 1509 N N . ILE A 1 184 ? -4.623 18.911 15.653 1.00 90.38 184 ILE A N 1
ATOM 1510 C CA . ILE A 1 184 ? -4.667 20.359 15.915 1.00 90.38 184 ILE A CA 1
ATOM 1511 C C . ILE A 1 184 ? -6.057 20.802 16.403 1.00 90.38 184 ILE A C 1
ATOM 1513 O O . ILE A 1 184 ? -6.183 21.473 17.426 1.00 90.38 184 ILE A O 1
ATOM 1517 N N . LYS A 1 185 ? -7.134 20.392 15.718 1.00 92.00 185 LYS A N 1
ATOM 1518 C CA . LYS A 1 185 ? -8.520 20.761 16.071 1.00 92.00 185 LYS A CA 1
ATOM 1519 C C . LYS A 1 185 ? -8.969 20.222 17.431 1.00 92.00 185 LYS A C 1
ATOM 1521 O O . LYS A 1 185 ? -9.985 20.696 17.953 1.00 92.00 185 LYS A O 1
ATOM 1526 N N . SER A 1 186 ? -8.285 19.217 17.974 1.00 92.88 186 SER A N 1
ATOM 1527 C CA . SER A 1 186 ? -8.607 18.597 19.260 1.00 92.88 186 SER A CA 1
ATOM 1528 C C . SER A 1 186 ? -7.966 19.291 20.469 1.00 92.88 186 SER A C 1
ATOM 1530 O O . SER A 1 186 ? -8.419 19.061 21.594 1.00 92.88 186 SER A O 1
ATOM 1532 N N . GLN A 1 187 ? -6.969 20.156 20.251 1.00 92.19 187 GLN A N 1
ATOM 1533 C CA . GLN A 1 187 ? -6.275 20.895 21.310 1.00 92.19 187 GLN A CA 1
ATOM 1534 C C . GLN A 1 187 ? -7.247 21.763 22.118 1.00 92.19 187 GLN A C 1
ATOM 1536 O O . GLN A 1 187 ? -8.198 22.337 21.580 1.00 92.19 187 GLN A O 1
ATOM 1541 N N . GLY A 1 188 ? -7.054 21.810 23.436 1.00 90.25 188 GLY A N 1
ATOM 1542 C CA . GLY A 1 188 ? -7.934 22.517 24.364 1.00 90.25 188 GLY A CA 1
ATOM 1543 C C . GLY A 1 188 ? -9.343 21.925 24.518 1.00 90.25 188 GLY A C 1
ATOM 1544 O O . GLY A 1 188 ? -10.175 22.520 25.205 1.00 90.25 188 GLY A O 1
ATOM 1545 N N . LYS A 1 189 ? -9.656 20.768 23.906 1.00 86.94 189 LYS A N 1
ATOM 1546 C CA . LYS A 1 189 ? -10.996 20.154 23.968 1.00 86.94 189 LYS A CA 1
ATOM 1547 C C . LYS A 1 189 ? -11.014 18.898 24.833 1.00 86.94 189 LYS A C 1
ATOM 1549 O O . LYS A 1 189 ? -10.494 17.867 24.430 1.00 86.94 189 LYS A O 1
ATOM 1554 N N . GLY A 1 190 ? -11.756 18.943 25.940 1.00 90.06 190 GLY A N 1
ATOM 1555 C CA . GLY A 1 190 ? -12.225 17.775 26.703 1.00 90.06 190 GLY A CA 1
ATOM 1556 C C . GLY A 1 190 ? -11.189 16.676 26.987 1.00 90.06 190 GLY A C 1
ATOM 1557 O O . GLY A 1 190 ? -9.988 16.917 27.044 1.00 90.06 190 GLY A O 1
ATOM 1558 N N . LEU A 1 191 ? -11.672 15.448 27.200 1.00 94.62 191 LEU A N 1
ATOM 1559 C CA . LEU A 1 191 ? -10.827 14.299 27.540 1.00 94.62 191 LEU A CA 1
ATOM 1560 C C . LEU A 1 191 ? -10.579 13.412 26.322 1.00 94.62 191 LEU A C 1
ATOM 1562 O O . LEU A 1 191 ? -11.528 12.992 25.659 1.00 94.62 191 LEU A O 1
ATOM 1566 N N . TYR A 1 192 ? -9.311 13.098 26.072 1.00 95.94 192 TYR A N 1
ATOM 1567 C CA . TYR A 1 192 ? -8.863 12.149 25.056 1.00 95.94 192 TYR A CA 1
ATOM 1568 C C . TYR A 1 192 ? -7.984 11.111 25.739 1.00 95.94 192 TYR A C 1
ATOM 1570 O O . TYR A 1 192 ? -7.008 11.464 26.407 1.00 95.94 192 TYR A O 1
ATOM 1578 N N . LEU A 1 193 ? -8.351 9.841 25.593 1.00 95.19 193 LEU A N 1
ATOM 1579 C CA . LEU A 1 193 ? -7.676 8.731 26.251 1.00 95.19 193 LEU A CA 1
ATOM 1580 C C . LEU A 1 193 ? -7.102 7.746 25.240 1.00 95.19 193 LEU A C 1
ATOM 1582 O O . LEU A 1 193 ? -7.589 7.613 24.119 1.00 95.19 193 LEU A O 1
ATOM 1586 N N . CYS A 1 194 ? -6.100 7.004 25.684 1.00 92.38 194 CYS A N 1
ATOM 1587 C CA . CYS A 1 194 ? -5.528 5.882 24.969 1.00 92.38 194 CYS A CA 1
ATOM 1588 C C . CYS A 1 194 ? -5.550 4.636 25.841 1.00 92.38 194 CYS A C 1
ATOM 1590 O O . CYS A 1 194 ? -5.118 4.676 26.991 1.00 92.38 194 CYS A O 1
ATOM 1592 N N . ALA A 1 195 ? -5.987 3.516 25.282 1.00 90.31 195 ALA A N 1
ATOM 1593 C CA . ALA A 1 195 ? -5.769 2.217 25.876 1.00 90.31 195 ALA A CA 1
ATOM 1594 C C . ALA A 1 195 ? -4.293 1.831 25.755 1.00 90.31 195 ALA A C 1
ATOM 1596 O O . ALA A 1 195 ? -3.699 1.929 24.681 1.00 90.31 195 ALA A O 1
ATOM 1597 N N . ILE A 1 196 ? -3.717 1.395 26.869 1.00 84.56 196 ILE A N 1
ATOM 1598 C CA . ILE A 1 196 ? -2.344 0.882 26.937 1.00 84.56 196 ILE A CA 1
ATOM 1599 C C . ILE A 1 196 ? -2.299 -0.623 27.204 1.00 84.56 196 ILE A C 1
ATOM 1601 O O . ILE A 1 196 ? -1.230 -1.226 27.141 1.00 84.56 196 ILE A O 1
ATOM 1605 N N . GLU A 1 197 ? -3.441 -1.240 27.525 1.00 81.44 197 GLU A N 1
ATOM 1606 C CA . GLU A 1 197 ? -3.491 -2.684 27.716 1.00 81.44 197 GLU A CA 1
ATOM 1607 C C . GLU A 1 197 ? -3.280 -3.395 26.368 1.00 81.44 197 GLU A C 1
ATOM 1609 O O . GLU A 1 197 ? -3.998 -3.113 25.405 1.00 81.44 197 GLU A O 1
ATOM 1614 N N . PRO A 1 198 ? -2.319 -4.330 26.280 1.00 74.94 198 PRO A N 1
ATOM 1615 C CA . PRO A 1 198 ? -2.071 -5.059 25.050 1.00 74.94 198 PRO A CA 1
ATOM 1616 C C . PRO A 1 198 ? -3.233 -5.998 24.706 1.00 74.94 198 PRO A C 1
ATOM 1618 O O . PRO A 1 198 ? -3.943 -6.525 25.576 1.00 74.94 198 PRO A O 1
ATOM 1621 N N . ASP A 1 199 ? -3.396 -6.231 23.404 1.00 76.88 199 ASP A N 1
ATOM 1622 C CA . ASP A 1 199 ? -4.291 -7.242 22.841 1.00 76.88 199 ASP A CA 1
ATOM 1623 C C . ASP A 1 199 ? -5.756 -7.130 23.306 1.00 76.88 199 ASP A C 1
ATOM 1625 O O . ASP A 1 199 ? -6.444 -8.141 23.446 1.00 76.88 199 ASP A O 1
ATOM 1629 N N . ILE A 1 200 ? -6.259 -5.913 23.561 1.00 86.31 200 ILE A N 1
ATOM 1630 C CA . ILE A 1 200 ? -7.710 -5.687 23.724 1.00 86.31 200 ILE A CA 1
ATOM 1631 C C . ILE A 1 200 ? -8.423 -6.070 22.428 1.00 86.31 200 ILE A C 1
ATOM 1633 O O . ILE A 1 200 ? -9.395 -6.826 22.439 1.00 86.31 200 ILE A O 1
ATOM 1637 N N . ILE A 1 201 ? -7.893 -5.561 21.317 1.00 85.50 201 ILE A N 1
ATOM 1638 C CA . ILE A 1 201 ? -8.220 -5.973 19.962 1.00 85.50 201 ILE A CA 1
ATOM 1639 C C . ILE A 1 201 ? -6.930 -6.555 19.386 1.00 85.50 201 ILE A C 1
ATOM 1641 O O . ILE A 1 201 ? -5.952 -5.837 19.185 1.00 85.50 201 ILE A O 1
ATOM 1645 N N . SER A 1 202 ? -6.886 -7.874 19.197 1.00 79.94 202 SER A N 1
ATOM 1646 C CA . SER A 1 202 ? -5.661 -8.548 18.768 1.00 79.94 202 SER A CA 1
ATOM 1647 C C . SER A 1 202 ? -5.383 -8.295 17.288 1.00 79.94 202 SER A C 1
ATOM 1649 O O . SER A 1 202 ? -6.015 -8.886 16.408 1.00 79.94 202 SER A O 1
ATOM 1651 N N . TRP A 1 203 ? -4.384 -7.458 17.030 1.00 71.56 203 TRP A N 1
ATOM 1652 C CA . TRP A 1 203 ? -3.779 -7.265 15.718 1.00 71.56 203 TRP A CA 1
ATOM 1653 C C . TRP A 1 203 ? -2.348 -7.785 15.784 1.00 71.56 203 TRP A C 1
ATOM 1655 O O . TRP A 1 203 ? -1.440 -7.047 16.154 1.00 71.56 203 TRP A O 1
ATOM 1665 N N . GLY A 1 204 ? -2.118 -9.047 15.427 1.00 58.81 204 GLY A N 1
ATOM 1666 C CA . GLY A 1 204 ? -0.800 -9.689 15.535 1.00 58.81 204 GLY A CA 1
ATOM 1667 C C . GLY A 1 204 ? 0.331 -8.944 14.812 1.00 58.81 204 GLY A C 1
ATOM 1668 O O . GLY A 1 204 ? 1.503 -9.191 15.080 1.00 58.81 204 GLY A O 1
ATOM 1669 N N . TRP A 1 205 ? -0.022 -8.003 13.930 1.00 60.00 205 TRP A N 1
ATOM 1670 C CA . TRP A 1 205 ? 0.873 -7.205 13.095 1.00 60.00 205 TRP A CA 1
ATOM 1671 C C . TRP A 1 205 ? 0.837 -5.695 13.399 1.00 60.00 205 TRP A C 1
ATOM 1673 O O . TRP A 1 205 ? 1.386 -4.912 12.635 1.00 60.00 205 TRP A O 1
ATOM 1683 N N . ARG A 1 206 ? 0.163 -5.255 14.471 1.00 55.00 206 ARG A N 1
ATOM 1684 C CA . ARG A 1 206 ? 0.135 -3.846 14.923 1.00 55.00 206 ARG A CA 1
ATOM 1685 C C . ARG A 1 206 ? 0.339 -3.713 16.445 1.00 55.00 206 ARG A C 1
ATOM 1687 O O . ARG A 1 206 ? -0.083 -2.721 17.029 1.00 55.00 206 ARG A O 1
ATOM 1694 N N . THR A 1 207 ? 0.961 -4.689 17.110 1.00 43.97 207 THR A N 1
ATOM 1695 C CA . THR A 1 207 ? 1.193 -4.622 18.563 1.00 43.97 207 THR A CA 1
ATOM 1696 C C . THR A 1 207 ? 2.310 -3.636 18.939 1.00 43.97 207 THR A C 1
ATOM 1698 O O . THR A 1 207 ? 3.352 -3.548 18.293 1.00 43.97 207 THR A O 1
ATOM 1701 N N . ASN A 1 208 ? 2.074 -2.889 20.017 1.00 40.78 208 ASN A N 1
ATOM 1702 C CA . ASN A 1 208 ? 3.024 -1.996 20.684 1.00 40.78 208 ASN A CA 1
ATOM 1703 C C . ASN A 1 208 ? 3.862 -2.767 21.732 1.00 40.78 208 ASN A C 1
ATOM 1705 O O . ASN A 1 208 ? 3.269 -3.590 22.432 1.00 40.78 208 ASN A O 1
ATOM 1709 N N . PRO A 1 209 ? 5.154 -2.464 21.981 1.00 46.72 209 PRO A N 1
ATOM 1710 C CA . PRO A 1 209 ? 6.218 -1.997 21.091 1.00 46.72 209 PRO A CA 1
ATOM 1711 C C . PRO A 1 209 ? 7.238 -3.137 20.889 1.00 46.72 209 PRO A C 1
ATOM 1713 O O . PRO A 1 209 ? 7.924 -3.511 21.838 1.00 46.72 209 PRO A O 1
ATOM 1716 N N . TYR A 1 210 ? 7.388 -3.708 19.690 1.00 45.06 210 TYR A N 1
ATOM 1717 C CA . TYR A 1 210 ? 8.453 -4.702 19.476 1.00 45.06 210 TYR A CA 1
ATOM 1718 C C . TYR A 1 210 ? 9.192 -4.560 18.139 1.00 45.06 210 TYR A C 1
ATOM 1720 O O . TYR A 1 210 ? 8.589 -4.236 17.114 1.00 45.06 210 TYR A O 1
ATOM 1728 N N . PRO A 1 211 ? 10.509 -4.859 18.130 1.00 37.19 211 PRO A N 1
ATOM 1729 C CA . PRO A 1 211 ? 11.478 -4.380 17.142 1.00 37.19 211 PRO A CA 1
ATOM 1730 C C . PRO A 1 211 ? 11.469 -5.157 15.816 1.00 37.19 211 PRO A C 1
ATOM 1732 O O . PRO A 1 211 ? 12.370 -5.007 14.998 1.00 37.19 211 PRO A O 1
ATOM 1735 N N . ASN A 1 212 ? 10.437 -5.969 15.577 1.00 42.03 212 ASN A N 1
ATOM 1736 C CA . ASN A 1 212 ? 10.311 -6.789 14.371 1.00 42.03 212 ASN A CA 1
ATOM 1737 C C . ASN A 1 212 ? 9.213 -6.293 13.415 1.00 42.03 212 ASN A C 1
ATOM 1739 O O . ASN A 1 212 ? 8.842 -7.054 12.525 1.00 42.03 212 ASN A O 1
ATOM 1743 N N . CYS A 1 213 ? 8.704 -5.062 13.617 1.00 43.28 213 CYS A N 1
ATOM 1744 C CA . CYS A 1 213 ? 7.695 -4.329 12.830 1.00 43.28 213 CYS A CA 1
ATOM 1745 C C . CYS A 1 213 ? 7.195 -5.056 11.574 1.00 43.28 213 CYS A C 1
ATOM 1747 O O . CYS A 1 213 ? 7.551 -4.732 10.437 1.00 43.28 213 CYS A O 1
ATOM 1749 N N . LYS A 1 214 ? 6.300 -6.021 11.789 1.00 51.31 214 LYS A N 1
ATOM 1750 C CA . LYS A 1 214 ? 5.354 -6.425 10.758 1.00 51.31 214 LYS A CA 1
ATOM 1751 C C . LYS A 1 214 ? 4.384 -5.259 10.618 1.00 51.31 214 LYS A C 1
ATOM 1753 O O . LYS A 1 214 ? 3.956 -4.692 11.613 1.00 51.31 214 LYS A O 1
ATOM 1758 N N . SER A 1 215 ? 4.175 -4.800 9.392 1.00 60.69 215 SER A N 1
ATOM 1759 C CA . SER A 1 215 ? 3.324 -3.639 9.112 1.00 60.69 215 SER A CA 1
ATOM 1760 C C . SER A 1 215 ? 1.864 -4.075 9.001 1.00 60.69 215 SER A C 1
ATOM 1762 O O . SER A 1 215 ? 1.579 -5.274 8.964 1.00 60.69 215 SER A O 1
ATOM 1764 N N . SER A 1 216 ? 0.935 -3.115 8.924 1.00 76.56 216 SER A N 1
ATOM 1765 C CA . SER A 1 216 ? -0.445 -3.384 8.492 1.00 76.56 216 SER A CA 1
ATOM 1766 C C . SER A 1 216 ? -0.466 -4.331 7.281 1.00 76.56 216 SER A C 1
ATOM 1768 O O . SER A 1 216 ? 0.450 -4.236 6.457 1.00 76.56 216 SER A O 1
ATOM 1770 N N . PRO A 1 217 ? -1.471 -5.214 7.117 1.00 83.69 217 PRO A N 1
ATOM 1771 C CA . PRO A 1 217 ? -1.615 -6.046 5.919 1.00 83.69 217 PRO A CA 1
ATOM 1772 C C . PRO A 1 217 ? -1.489 -5.262 4.605 1.00 83.69 217 PRO A C 1
ATOM 1774 O O . PRO A 1 217 ? -1.030 -5.804 3.600 1.00 83.69 217 PRO A O 1
ATOM 1777 N N . ILE A 1 218 ? -1.840 -3.974 4.633 1.00 85.69 218 ILE A N 1
ATOM 1778 C CA . ILE A 1 218 ? -1.729 -3.061 3.503 1.00 85.69 218 ILE A CA 1
ATOM 1779 C C . ILE A 1 218 ? -0.852 -1.870 3.886 1.00 85.69 218 ILE A C 1
ATOM 1781 O O . ILE A 1 218 ? -1.106 -1.189 4.878 1.00 85.69 218 ILE A O 1
ATOM 1785 N N . ARG A 1 219 ? 0.165 -1.568 3.074 1.00 81.56 219 ARG A N 1
ATOM 1786 C CA . ARG A 1 219 ? 0.977 -0.348 3.209 1.00 81.56 219 ARG A CA 1
ATOM 1787 C C . ARG A 1 219 ? 1.132 0.302 1.844 1.00 81.56 219 ARG A C 1
ATOM 1789 O O . ARG A 1 219 ? 1.528 -0.362 0.895 1.00 81.56 219 ARG A O 1
ATOM 1796 N N . LYS A 1 220 ? 0.812 1.599 1.747 1.00 78.50 220 LYS A N 1
ATOM 1797 C CA . LYS A 1 220 ? 0.830 2.359 0.479 1.00 78.50 220 LYS A CA 1
ATOM 1798 C C . LYS A 1 220 ? 0.057 1.652 -0.654 1.00 78.50 220 LYS A C 1
ATOM 1800 O O . LYS A 1 220 ? 0.488 1.656 -1.802 1.00 78.50 220 LYS A O 1
ATOM 1805 N N . GLY A 1 221 ? -1.060 1.005 -0.310 1.00 83.56 221 GLY A N 1
ATOM 1806 C CA . GLY A 1 221 ? -1.901 0.281 -1.263 1.00 83.56 221 GLY A CA 1
ATOM 1807 C C . GLY A 1 221 ? -1.350 -1.067 -1.746 1.00 83.56 221 GLY A C 1
ATOM 1808 O O . GLY A 1 221 ? -1.890 -1.628 -2.691 1.00 83.56 221 GLY A O 1
ATOM 1809 N N . GLN A 1 222 ? -0.301 -1.598 -1.110 1.00 85.31 222 GLN A N 1
ATOM 1810 C CA . GLN A 1 222 ? 0.325 -2.873 -1.466 1.00 85.31 222 GLN A CA 1
ATOM 1811 C C . GLN A 1 222 ? 0.185 -3.897 -0.340 1.00 85.31 222 GLN A C 1
ATOM 1813 O O . GLN A 1 222 ? 0.219 -3.533 0.840 1.00 85.31 222 GLN A O 1
ATOM 1818 N N . TRP A 1 223 ? 0.109 -5.180 -0.702 1.00 87.44 223 TRP A N 1
ATOM 1819 C CA . TRP A 1 223 ? 0.188 -6.269 0.268 1.00 87.44 223 TRP A CA 1
ATOM 1820 C C . TRP A 1 223 ? 1.551 -6.298 0.957 1.00 87.44 223 TRP A C 1
ATOM 1822 O O . TRP A 1 223 ? 2.600 -6.253 0.312 1.00 87.44 223 TRP A O 1
ATOM 1832 N N . THR A 1 224 ? 1.535 -6.409 2.280 1.00 84.69 224 THR A N 1
ATOM 1833 C CA . THR A 1 224 ? 2.741 -6.593 3.090 1.00 84.69 224 THR A CA 1
ATOM 1834 C C . THR A 1 224 ? 2.939 -8.066 3.432 1.00 84.69 224 THR A C 1
ATOM 1836 O O . THR A 1 224 ? 2.043 -8.892 3.246 1.00 84.69 224 THR A O 1
ATOM 1839 N N . GLU A 1 225 ? 4.106 -8.428 3.973 1.00 80.81 225 GLU A N 1
ATOM 1840 C CA . GLU A 1 225 ? 4.355 -9.810 4.413 1.00 80.81 225 GLU A CA 1
ATOM 1841 C C . GLU A 1 225 ? 3.327 -10.280 5.458 1.00 80.81 225 GLU A C 1
ATOM 1843 O O . GLU A 1 225 ? 2.910 -11.436 5.434 1.00 80.81 225 GLU A O 1
ATOM 1848 N N . SER A 1 226 ? 2.820 -9.364 6.286 1.00 82.50 226 SER A N 1
ATOM 1849 C CA . SER A 1 226 ? 1.748 -9.623 7.250 1.00 82.50 226 SER A CA 1
ATOM 1850 C C . SER A 1 226 ? 0.467 -10.142 6.589 1.00 82.50 226 SER A C 1
ATOM 1852 O O . SER A 1 226 ? -0.191 -11.024 7.139 1.00 82.50 226 SER A O 1
ATOM 1854 N N . ALA A 1 227 ? 0.110 -9.636 5.401 1.00 87.75 227 ALA A N 1
ATOM 1855 C CA . ALA A 1 227 ? -1.054 -10.126 4.662 1.00 87.75 227 ALA A CA 1
ATOM 1856 C C . ALA A 1 227 ? -0.851 -11.571 4.190 1.00 87.75 227 ALA A C 1
ATOM 1858 O O . ALA A 1 227 ? -1.733 -12.412 4.375 1.00 87.75 227 ALA A O 1
ATOM 1859 N N . HIS A 1 228 ? 0.330 -11.877 3.641 1.00 87.31 228 HIS A N 1
ATOM 1860 C CA . HIS A 1 228 ? 0.679 -13.231 3.203 1.00 87.31 228 HIS A CA 1
ATOM 1861 C C . HIS A 1 228 ? 0.653 -14.229 4.365 1.00 87.31 228 HIS A C 1
ATOM 1863 O O . HIS A 1 228 ? 0.099 -15.323 4.237 1.00 87.31 228 HIS A O 1
ATOM 1869 N N . GLU A 1 229 ? 1.234 -13.857 5.504 1.00 87.31 229 GLU A N 1
ATOM 1870 C CA . GLU A 1 229 ? 1.236 -14.694 6.700 1.00 87.31 229 GLU A CA 1
ATOM 1871 C C . GLU A 1 229 ? -0.174 -14.908 7.245 1.00 87.31 229 GLU A C 1
ATOM 1873 O O . GLU A 1 229 ? -0.527 -16.047 7.549 1.00 87.31 229 GLU A O 1
ATOM 1878 N N . TYR A 1 230 ? -0.992 -13.853 7.315 1.00 89.25 230 TYR A N 1
ATOM 1879 C CA . TYR A 1 230 ? -2.375 -13.943 7.778 1.00 89.25 230 TYR A CA 1
ATOM 1880 C C . TYR A 1 230 ? -3.195 -14.908 6.923 1.00 89.25 230 TYR A C 1
ATOM 1882 O O . TYR A 1 230 ? -3.805 -15.838 7.442 1.00 89.25 230 TYR A O 1
ATOM 1890 N N . ILE A 1 231 ? -3.159 -14.737 5.602 1.00 91.31 231 ILE A N 1
ATOM 1891 C CA . ILE A 1 231 ? -3.911 -15.572 4.659 1.00 91.31 231 ILE A CA 1
ATOM 1892 C C . ILE A 1 231 ? -3.465 -17.034 4.743 1.00 91.31 231 ILE A C 1
ATOM 1894 O O . ILE A 1 231 ? -4.306 -17.933 4.747 1.00 91.31 231 ILE A O 1
ATOM 1898 N N . LYS A 1 232 ? -2.158 -17.284 4.898 1.00 90.62 232 LYS A N 1
ATOM 1899 C CA . LYS A 1 232 ? -1.619 -18.632 5.107 1.00 90.62 232 LYS A CA 1
ATOM 1900 C C . LYS A 1 232 ? -2.073 -19.242 6.438 1.00 90.62 232 LYS A C 1
ATOM 1902 O O . LYS A 1 232 ? -2.446 -20.414 6.465 1.00 90.62 232 LYS A O 1
ATOM 1907 N N . GLN A 1 233 ? -2.027 -18.479 7.530 1.00 90.75 233 GLN A N 1
ATOM 1908 C CA . GLN A 1 233 ? -2.435 -18.934 8.866 1.00 90.75 233 GLN A CA 1
ATOM 1909 C C . GLN A 1 233 ? -3.935 -19.238 8.927 1.00 90.75 233 GLN A C 1
ATOM 1911 O O . GLN A 1 233 ? -4.338 -20.279 9.442 1.00 90.75 233 GLN A O 1
ATOM 1916 N N . GLU A 1 234 ? -4.750 -18.357 8.351 1.00 93.50 234 GLU A N 1
ATOM 1917 C CA . GLU A 1 234 ? -6.208 -18.471 8.313 1.00 93.50 234 GLU A CA 1
ATOM 1918 C C . GLU A 1 234 ? -6.721 -19.388 7.196 1.00 93.50 234 GLU A C 1
ATOM 1920 O O . GLU A 1 234 ? -7.917 -19.666 7.138 1.00 93.50 234 GLU A O 1
ATOM 1925 N N . LYS A 1 235 ? -5.824 -19.893 6.335 1.00 94.19 235 LYS A N 1
ATOM 1926 C CA . LYS A 1 235 ? -6.138 -20.758 5.186 1.00 94.19 235 LYS A CA 1
ATOM 1927 C C . LYS A 1 235 ? -7.190 -20.130 4.268 1.00 94.19 235 LYS A C 1
ATOM 1929 O O . LYS A 1 235 ? -8.126 -20.796 3.826 1.00 94.19 235 LYS A O 1
ATOM 1934 N N . LEU A 1 236 ? -7.044 -18.833 4.012 1.00 91.88 236 LEU A N 1
ATOM 1935 C CA . LEU A 1 236 ? -7.943 -18.091 3.140 1.00 91.88 236 LEU A CA 1
ATOM 1936 C C . LEU A 1 236 ? -7.520 -18.244 1.681 1.00 91.88 236 LEU A C 1
ATOM 1938 O O . LEU A 1 236 ? -6.337 -18.232 1.356 1.00 91.88 236 LEU A O 1
ATOM 1942 N N . ASP A 1 237 ? -8.511 -18.337 0.804 1.00 89.94 237 ASP A N 1
ATOM 1943 C CA . ASP A 1 237 ? -8.310 -18.275 -0.640 1.00 89.94 237 ASP A CA 1
ATOM 1944 C C . ASP A 1 237 ? -8.513 -16.826 -1.100 1.00 89.94 237 ASP A C 1
ATOM 1946 O O . ASP A 1 237 ? -9.652 -16.351 -1.225 1.00 89.94 237 ASP A O 1
ATOM 1950 N N . ILE A 1 238 ? -7.402 -16.094 -1.198 1.00 87.44 238 ILE A N 1
ATOM 1951 C CA . ILE A 1 238 ? -7.331 -14.682 -1.584 1.00 87.44 238 ILE A CA 1
ATOM 1952 C C . ILE A 1 238 ? -6.245 -14.544 -2.639 1.00 87.44 238 ILE A C 1
ATOM 1954 O O . ILE A 1 238 ? -5.103 -14.955 -2.420 1.00 87.44 238 ILE A O 1
ATOM 1958 N N . ASP A 1 239 ? -6.596 -13.919 -3.756 1.00 86.44 239 ASP A N 1
ATOM 1959 C CA . ASP A 1 239 ? -5.633 -13.576 -4.787 1.00 86.44 239 ASP A CA 1
ATOM 1960 C C . ASP A 1 239 ? -4.760 -12.399 -4.328 1.00 86.44 239 ASP A C 1
ATOM 1962 O O . ASP A 1 239 ? -5.186 -11.247 -4.314 1.00 86.44 239 ASP A O 1
ATOM 1966 N N . LEU A 1 240 ? -3.524 -12.713 -3.943 1.00 86.19 240 LEU A N 1
ATOM 1967 C CA . LEU A 1 240 ? -2.510 -11.732 -3.559 1.00 86.19 240 LEU A CA 1
ATOM 1968 C C . LEU A 1 240 ? -1.698 -11.208 -4.749 1.00 86.19 240 LEU A C 1
ATOM 1970 O O . LEU A 1 240 ? -0.761 -10.435 -4.546 1.00 86.19 240 LEU A O 1
ATOM 1974 N N . THR A 1 241 ? -2.018 -11.627 -5.978 1.00 87.00 241 THR A N 1
ATOM 1975 C CA . THR A 1 241 ? -1.361 -11.104 -7.184 1.00 87.00 241 THR A CA 1
ATOM 1976 C C . THR A 1 241 ? -1.866 -9.708 -7.518 1.00 87.00 241 THR A C 1
ATOM 1978 O O . THR A 1 241 ? -1.094 -8.885 -8.000 1.00 87.00 241 THR A O 1
ATOM 1981 N N . CYS A 1 242 ? -3.140 -9.427 -7.234 1.00 87.94 242 CYS A N 1
ATOM 1982 C CA . CYS A 1 242 ? -3.755 -8.122 -7.407 1.00 87.94 242 CYS A CA 1
ATOM 1983 C C . CYS A 1 242 ? -3.656 -7.346 -6.096 1.00 87.94 242 CYS A C 1
ATOM 1985 O O . CYS A 1 242 ? -4.079 -7.828 -5.048 1.00 87.94 242 CYS A O 1
ATOM 1987 N N . TYR A 1 243 ? -3.033 -6.176 -6.146 1.00 89.12 243 TYR A N 1
ATOM 1988 C CA . TYR A 1 243 ? -2.829 -5.313 -4.994 1.00 89.12 243 TYR A CA 1
ATOM 1989 C C . TYR A 1 243 ? -4.025 -4.367 -4.837 1.00 89.12 243 TYR A C 1
ATOM 1991 O O . TYR A 1 243 ? -4.675 -4.034 -5.833 1.00 89.12 243 TYR A O 1
ATOM 1999 N N . PRO A 1 244 ? -4.282 -3.860 -3.620 1.00 85.00 244 PRO A N 1
ATOM 2000 C CA . PRO A 1 244 ? -5.384 -2.932 -3.389 1.00 85.00 244 PRO A CA 1
ATOM 2001 C C . PRO A 1 244 ? -5.304 -1.622 -4.189 1.00 85.00 244 PRO A C 1
ATOM 2003 O O . PRO A 1 244 ? -6.322 -1.011 -4.481 1.00 85.00 244 PRO A O 1
ATOM 2006 N N . ASN A 1 245 ? -4.106 -1.187 -4.587 1.00 83.69 245 ASN A N 1
ATOM 2007 C CA . ASN A 1 245 ? -3.918 -0.049 -5.493 1.00 83.69 245 ASN A CA 1
ATOM 2008 C C . ASN A 1 245 ? -4.086 -0.404 -6.988 1.00 83.69 245 ASN A C 1
ATOM 2010 O O . ASN A 1 245 ? -3.707 0.378 -7.856 1.00 83.69 245 ASN A O 1
ATOM 2014 N N . GLY A 1 246 ? -4.582 -1.599 -7.316 1.00 87.94 246 GLY A N 1
ATOM 2015 C CA . GLY A 1 246 ? -4.753 -2.075 -8.690 1.00 87.94 246 GLY A CA 1
ATOM 2016 C C . GLY A 1 246 ? -3.470 -2.573 -9.362 1.00 87.94 246 GLY A C 1
ATOM 2017 O O . GLY A 1 246 ? -3.535 -3.088 -10.481 1.00 87.94 246 GLY A O 1
ATOM 2018 N N . ALA A 1 247 ? -2.306 -2.462 -8.708 1.00 91.81 247 ALA A N 1
ATOM 2019 C CA . ALA A 1 247 ? -1.077 -3.055 -9.220 1.00 91.81 247 ALA A CA 1
ATOM 2020 C C . ALA A 1 247 ? -1.178 -4.586 -9.254 1.00 91.81 247 ALA A C 1
ATOM 2022 O O . ALA A 1 247 ? -1.920 -5.194 -8.483 1.00 91.81 247 ALA A O 1
ATOM 2023 N N . ARG A 1 248 ? -0.416 -5.228 -10.138 1.00 93.94 248 ARG A N 1
ATOM 2024 C CA . ARG A 1 248 ? -0.381 -6.687 -10.258 1.00 93.94 248 ARG A CA 1
ATOM 2025 C C . ARG A 1 248 ? 1.046 -7.194 -10.227 1.00 93.94 248 ARG A C 1
ATOM 2027 O O . ARG A 1 248 ? 1.882 -6.748 -11.007 1.00 93.94 248 ARG A O 1
ATOM 2034 N N . VAL A 1 249 ? 1.328 -8.143 -9.345 1.00 94.31 249 VAL A N 1
ATOM 2035 C CA . VAL A 1 249 ? 2.647 -8.769 -9.227 1.00 94.31 249 VAL A CA 1
ATOM 2036 C C . VAL A 1 249 ? 2.478 -10.276 -9.295 1.00 94.31 249 VAL A C 1
ATOM 2038 O O . VAL A 1 249 ? 1.828 -10.881 -8.445 1.00 94.31 249 VAL A O 1
ATOM 2041 N N . SER A 1 250 ? 3.080 -10.888 -10.312 1.00 93.94 250 SER A N 1
ATOM 2042 C CA . SER A 1 250 ? 3.042 -12.337 -10.475 1.00 93.94 250 SER A CA 1
ATOM 2043 C C . SER A 1 250 ? 3.701 -13.072 -9.304 1.00 93.94 250 SER A C 1
ATOM 2045 O O . SER A 1 250 ? 4.803 -12.730 -8.865 1.00 93.94 250 SER A O 1
ATOM 2047 N N . LEU A 1 251 ? 3.069 -14.162 -8.859 1.00 90.12 251 LEU A N 1
ATOM 2048 C CA . LEU A 1 251 ? 3.644 -15.094 -7.881 1.00 90.12 251 LEU A CA 1
ATOM 2049 C C . LEU A 1 251 ? 4.832 -15.889 -8.447 1.00 90.12 251 LEU A C 1
ATOM 2051 O O . LEU A 1 251 ? 5.636 -16.411 -7.675 1.00 90.12 251 LEU A O 1
ATOM 2055 N N . ASN A 1 252 ? 4.976 -15.950 -9.776 1.00 94.62 252 ASN A N 1
ATOM 2056 C CA . ASN A 1 252 ? 6.098 -16.600 -10.460 1.00 94.62 252 ASN A CA 1
ATOM 2057 C C . ASN A 1 252 ? 7.346 -15.702 -10.538 1.00 94.62 252 ASN A C 1
ATOM 2059 O O . ASN A 1 252 ? 8.360 -16.096 -11.121 1.00 94.62 252 ASN A O 1
ATOM 2063 N N . SER A 1 253 ? 7.290 -14.500 -9.961 1.00 94.75 253 SER A N 1
ATOM 2064 C CA . SER A 1 253 ? 8.418 -13.577 -9.879 1.00 94.75 253 SER A CA 1
ATOM 2065 C C . SER A 1 253 ? 9.144 -13.676 -8.541 1.00 94.75 253 SER A C 1
ATOM 2067 O O . SER A 1 253 ? 8.557 -13.719 -7.460 1.00 94.75 253 SER A O 1
ATOM 2069 N N . ARG A 1 254 ? 10.477 -13.702 -8.602 1.00 95.31 254 ARG A N 1
ATOM 2070 C CA . ARG A 1 254 ? 11.354 -13.817 -7.437 1.00 95.31 254 ARG A CA 1
ATOM 2071 C C . ARG A 1 254 ? 11.798 -12.428 -6.996 1.00 95.31 254 ARG A C 1
ATOM 2073 O O . ARG A 1 254 ? 12.777 -11.880 -7.501 1.00 95.31 254 ARG A O 1
ATOM 2080 N N . ILE A 1 255 ? 11.125 -11.901 -5.982 1.00 93.00 255 ILE A N 1
ATOM 2081 C CA . ILE A 1 255 ? 11.510 -10.656 -5.312 1.00 93.00 255 ILE A CA 1
ATOM 2082 C C . ILE A 1 255 ? 12.255 -11.022 -4.032 1.00 93.00 255 ILE A C 1
ATOM 2084 O O . ILE A 1 255 ? 11.692 -11.639 -3.130 1.00 93.00 255 ILE A O 1
ATOM 2088 N N . ARG A 1 256 ? 13.550 -10.692 -3.955 1.00 90.19 256 ARG A N 1
ATOM 2089 C CA . ARG A 1 256 ? 14.421 -11.125 -2.848 1.00 90.19 256 ARG A CA 1
ATOM 2090 C C . ARG A 1 256 ? 13.945 -10.605 -1.490 1.00 90.19 256 ARG A C 1
ATOM 2092 O O . ARG A 1 256 ? 14.125 -11.286 -0.484 1.00 90.19 256 ARG A O 1
ATOM 2099 N N . ARG A 1 257 ? 13.380 -9.400 -1.475 1.00 85.06 257 ARG A N 1
ATOM 2100 C CA . ARG A 1 257 ? 12.874 -8.688 -0.300 1.00 85.06 257 ARG A CA 1
ATOM 2101 C C . ARG A 1 257 ? 11.646 -7.890 -0.722 1.00 85.06 257 ARG A C 1
ATOM 2103 O O . ARG A 1 257 ? 11.778 -6.949 -1.496 1.00 85.06 257 ARG A O 1
ATOM 2110 N N . LYS A 1 258 ? 10.454 -8.288 -0.275 1.00 82.88 258 LYS A N 1
ATOM 2111 C CA . LYS A 1 258 ? 9.204 -7.603 -0.654 1.00 82.88 258 LYS A CA 1
ATOM 2112 C C . LYS A 1 258 ? 9.126 -6.185 -0.095 1.00 82.88 258 LYS A C 1
ATOM 2114 O O . LYS A 1 258 ? 8.579 -5.305 -0.736 1.00 82.88 258 LYS A O 1
ATOM 2119 N N . ASP A 1 259 ? 9.747 -5.950 1.054 1.00 81.31 259 ASP A N 1
ATOM 2120 C CA . ASP A 1 259 ? 9.900 -4.636 1.678 1.00 81.31 259 ASP A CA 1
ATOM 2121 C C . ASP A 1 259 ? 10.786 -3.666 0.873 1.00 81.31 259 ASP A C 1
ATOM 2123 O O . ASP A 1 259 ? 10.851 -2.483 1.191 1.00 81.31 259 ASP A O 1
ATOM 2127 N N . TRP A 1 260 ? 11.463 -4.147 -0.175 1.00 88.00 260 TRP A N 1
ATOM 2128 C CA . TRP A 1 260 ? 12.221 -3.322 -1.121 1.00 88.00 260 TRP A CA 1
ATOM 2129 C C . TRP A 1 260 ? 11.431 -2.956 -2.380 1.00 88.00 260 TRP A C 1
ATOM 2131 O O . TRP A 1 260 ? 11.961 -2.235 -3.224 1.00 88.00 260 TRP A O 1
ATOM 2141 N N . LEU A 1 261 ? 10.209 -3.474 -2.531 1.00 90.81 261 LEU A N 1
ATOM 2142 C CA . LEU A 1 261 ? 9.354 -3.244 -3.687 1.00 90.81 261 LEU A CA 1
ATOM 2143 C C . LEU A 1 261 ? 8.313 -2.172 -3.384 1.00 90.81 261 LEU A C 1
ATOM 2145 O O . LEU A 1 261 ? 7.412 -2.387 -2.578 1.00 90.81 261 LEU A O 1
ATOM 2149 N N . TYR A 1 262 ? 8.355 -1.090 -4.148 1.00 92.75 262 TYR A N 1
ATOM 2150 C CA . TYR A 1 262 ? 7.230 -0.187 -4.319 1.00 92.75 262 TYR A CA 1
ATOM 2151 C C . TYR A 1 262 ? 6.742 -0.238 -5.769 1.00 92.75 262 TYR A C 1
ATOM 2153 O O . TYR A 1 262 ? 7.523 -0.085 -6.709 1.00 92.75 262 TYR A O 1
ATOM 2161 N N . ILE A 1 263 ? 5.442 -0.462 -5.946 1.00 94.12 263 ILE A N 1
ATOM 2162 C CA . ILE A 1 263 ? 4.760 -0.410 -7.235 1.00 94.12 263 ILE A CA 1
ATOM 2163 C C . ILE A 1 263 ? 3.476 0.401 -7.078 1.00 94.12 263 ILE A C 1
ATOM 2165 O O . ILE A 1 263 ? 2.619 0.079 -6.251 1.00 94.12 263 ILE A O 1
ATOM 2169 N N . ALA A 1 264 ? 3.388 1.488 -7.837 1.00 92.38 264 ALA A N 1
ATOM 2170 C CA . ALA A 1 264 ? 2.237 2.373 -7.847 1.00 92.38 264 ALA A CA 1
ATOM 2171 C C . ALA A 1 264 ? 1.067 1.783 -8.654 1.00 92.38 264 ALA A C 1
ATOM 2173 O O . ALA A 1 264 ? 1.144 0.684 -9.204 1.00 92.38 264 ALA A O 1
ATOM 2174 N N . GLU A 1 265 ? -0.029 2.534 -8.689 1.00 91.00 265 GLU A N 1
ATOM 2175 C CA . GLU A 1 265 ? -1.322 2.111 -9.220 1.00 91.00 265 GLU A CA 1
ATOM 2176 C C . GLU A 1 265 ? -1.266 1.615 -10.667 1.00 91.00 265 GLU A C 1
ATOM 2178 O O . GLU A 1 265 ? -0.551 2.167 -11.511 1.00 91.00 265 GLU A O 1
ATOM 2183 N N . ASN A 1 266 ? -2.076 0.592 -10.951 1.00 91.44 266 ASN A N 1
ATOM 2184 C CA . ASN A 1 266 ? -2.291 0.041 -12.294 1.00 91.44 266 ASN A CA 1
ATOM 2185 C C . ASN A 1 266 ? -1.004 -0.395 -13.021 1.00 91.44 266 ASN A C 1
ATOM 2187 O O . ASN A 1 266 ? -0.949 -0.412 -14.251 1.00 91.44 266 ASN A O 1
ATOM 2191 N N . SER A 1 267 ? 0.039 -0.745 -12.268 1.00 96.31 267 SER A N 1
ATOM 2192 C CA . SER A 1 267 ? 1.306 -1.237 -12.810 1.00 96.31 267 SER A CA 1
ATOM 2193 C C . SER A 1 267 ? 1.442 -2.748 -12.657 1.00 96.31 267 SER A C 1
ATOM 2195 O O . SER A 1 267 ? 0.908 -3.336 -11.719 1.00 96.31 267 SER A O 1
ATOM 2197 N N . ILE A 1 268 ? 2.164 -3.390 -13.575 1.00 97.56 268 ILE A N 1
ATOM 2198 C CA . ILE A 1 268 ? 2.224 -4.854 -13.686 1.00 97.56 268 ILE A CA 1
ATOM 2199 C C . ILE A 1 268 ? 3.676 -5.348 -13.660 1.00 97.56 268 ILE A C 1
ATOM 2201 O O . ILE A 1 268 ? 4.535 -4.789 -14.343 1.00 97.56 268 ILE A O 1
ATOM 2205 N N . ILE A 1 269 ? 3.939 -6.419 -12.908 1.00 98.00 269 ILE A N 1
ATOM 2206 C CA . ILE A 1 269 ? 5.156 -7.237 -12.991 1.00 98.00 269 ILE A CA 1
ATOM 2207 C C . ILE A 1 269 ? 4.757 -8.657 -13.395 1.00 98.00 269 ILE A C 1
ATOM 2209 O O . ILE A 1 269 ? 4.129 -9.376 -12.613 1.00 98.00 269 ILE A O 1
ATOM 2213 N N . ASP A 1 270 ? 5.156 -9.053 -14.600 1.00 97.88 270 ASP A N 1
ATOM 2214 C CA . ASP A 1 270 ? 4.875 -10.370 -15.175 1.00 97.88 270 ASP A CA 1
ATOM 2215 C C . ASP A 1 270 ? 5.742 -11.475 -14.551 1.00 97.88 270 ASP A C 1
ATOM 2217 O O . ASP A 1 270 ? 6.604 -11.236 -13.704 1.00 97.88 270 ASP A O 1
ATOM 2221 N N . ASP A 1 271 ? 5.519 -12.707 -15.003 1.00 97.75 271 ASP A N 1
ATOM 2222 C CA . ASP A 1 271 ? 6.201 -13.922 -14.571 1.00 97.75 271 ASP A CA 1
ATOM 2223 C C . ASP A 1 271 ? 7.721 -13.911 -14.795 1.00 97.75 271 ASP A C 1
ATOM 2225 O O . ASP A 1 271 ? 8.261 -13.304 -15.726 1.00 97.75 271 ASP A O 1
ATOM 2229 N N . PHE A 1 272 ? 8.415 -14.696 -13.969 1.00 97.88 272 PHE A N 1
ATOM 2230 C CA . PHE A 1 272 ? 9.838 -15.010 -14.110 1.00 97.88 272 PHE A CA 1
ATOM 2231 C C . PHE A 1 272 ? 10.769 -13.797 -14.010 1.00 97.88 272 PHE A C 1
ATOM 2233 O O . PHE A 1 272 ? 11.918 -13.858 -14.452 1.00 97.88 272 PHE A O 1
ATOM 2240 N N . CYS A 1 273 ? 10.311 -12.702 -13.400 1.00 98.38 273 CYS A N 1
ATOM 2241 C CA . CYS A 1 273 ? 11.188 -11.590 -13.072 1.00 98.38 273 CYS A CA 1
ATOM 2242 C C . CYS A 1 273 ? 12.050 -11.929 -11.847 1.00 98.38 273 CYS A C 1
ATOM 2244 O O . CYS A 1 273 ? 11.597 -12.578 -10.902 1.00 98.38 273 CYS A O 1
ATOM 2246 N N . TYR A 1 274 ? 13.293 -11.450 -11.831 1.00 98.06 274 TYR A N 1
ATOM 2247 C CA . TYR A 1 274 ? 14.188 -11.543 -10.678 1.00 98.06 274 TYR A CA 1
ATOM 2248 C C . TYR A 1 274 ? 14.574 -10.148 -10.195 1.00 98.06 274 TYR A C 1
ATOM 2250 O O . TYR A 1 274 ? 15.207 -9.390 -10.926 1.00 98.06 274 TYR A O 1
ATOM 2258 N N . ILE A 1 275 ? 14.224 -9.815 -8.951 1.00 97.69 275 ILE A N 1
ATOM 2259 C CA . ILE A 1 275 ? 14.483 -8.500 -8.353 1.00 97.69 275 ILE A CA 1
ATOM 2260 C C . ILE A 1 275 ? 15.278 -8.676 -7.059 1.00 97.69 275 ILE A C 1
ATOM 2262 O O . ILE A 1 275 ? 14.834 -9.339 -6.118 1.00 97.69 275 ILE A O 1
ATOM 2266 N N . SER A 1 276 ? 16.468 -8.077 -6.993 1.00 95.69 276 SER A N 1
ATOM 2267 C CA . SER A 1 276 ? 17.386 -8.197 -5.845 1.00 95.69 276 SER A CA 1
ATOM 2268 C C . SER A 1 276 ? 18.000 -6.872 -5.386 1.00 95.69 276 SER A C 1
ATOM 2270 O O . SER A 1 276 ? 19.064 -6.846 -4.764 1.00 95.69 276 SER A O 1
ATOM 2272 N N . THR A 1 277 ? 17.325 -5.768 -5.684 1.00 95.19 277 THR A N 1
ATOM 2273 C CA . THR A 1 277 ? 17.674 -4.408 -5.259 1.00 95.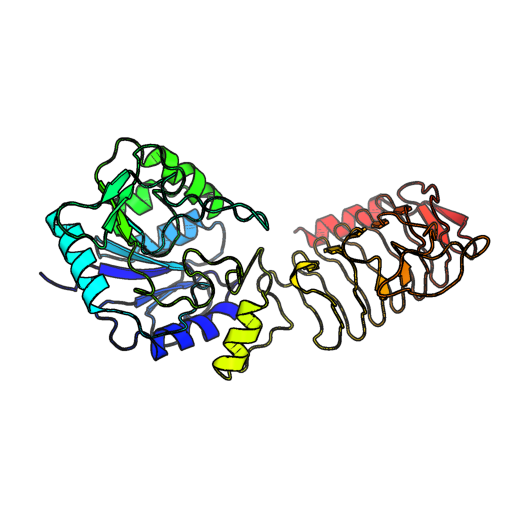19 277 THR A CA 1
ATOM 2274 C C . THR A 1 277 ? 16.408 -3.651 -4.858 1.00 95.19 277 THR A C 1
ATOM 2276 O O . THR A 1 277 ? 15.313 -4.191 -5.035 1.00 95.19 277 THR A O 1
ATOM 2279 N N . LYS A 1 278 ? 16.540 -2.447 -4.289 1.00 95.62 278 LYS A N 1
ATOM 2280 C CA . LYS A 1 278 ? 15.377 -1.584 -4.043 1.00 95.62 278 LYS A CA 1
ATOM 2281 C C . LYS A 1 278 ? 14.785 -1.146 -5.371 1.00 95.62 278 LYS A C 1
ATOM 2283 O O . LYS A 1 278 ? 15.534 -0.842 -6.299 1.00 95.62 278 LYS A O 1
ATOM 2288 N N . ILE A 1 279 ? 13.463 -1.144 -5.465 1.00 96.12 279 ILE A N 1
ATOM 2289 C CA . ILE A 1 279 ? 12.755 -0.841 -6.701 1.00 96.12 279 ILE A CA 1
ATOM 2290 C C . ILE A 1 279 ? 11.530 0.028 -6.432 1.00 96.12 279 ILE A C 1
ATOM 2292 O O . ILE A 1 279 ? 10.719 -0.281 -5.562 1.00 96.12 279 ILE A O 1
ATOM 2296 N N . GLU A 1 280 ? 11.396 1.097 -7.212 1.00 97.19 280 GLU A N 1
ATOM 2297 C CA . GLU A 1 280 ? 10.242 1.995 -7.182 1.00 97.19 280 GLU A CA 1
ATOM 2298 C C . GLU A 1 280 ? 9.685 2.164 -8.595 1.00 97.19 280 GLU A C 1
ATOM 2300 O O . GLU A 1 280 ? 10.375 2.658 -9.489 1.00 97.19 280 GLU A O 1
ATOM 2305 N N . ILE A 1 281 ? 8.438 1.736 -8.794 1.00 98.00 281 ILE A N 1
ATOM 2306 C CA . ILE A 1 281 ? 7.748 1.762 -10.086 1.00 98.00 281 ILE A CA 1
ATOM 2307 C C . ILE A 1 281 ? 6.561 2.720 -10.024 1.00 98.00 281 ILE A C 1
ATOM 2309 O O . ILE A 1 281 ? 5.701 2.590 -9.153 1.00 98.00 281 ILE A O 1
ATOM 2313 N N . GLY A 1 282 ? 6.513 3.662 -10.964 1.00 97.00 282 GLY A N 1
ATOM 2314 C CA . GLY A 1 282 ? 5.433 4.629 -11.138 1.00 97.00 282 GLY A CA 1
ATOM 2315 C C . GLY A 1 282 ? 4.136 4.010 -11.662 1.00 97.00 282 GLY A C 1
ATOM 2316 O O . GLY A 1 282 ? 4.059 2.807 -11.908 1.00 97.00 282 GLY A O 1
ATOM 2317 N N . LYS A 1 283 ? 3.092 4.836 -11.810 1.00 95.69 283 LYS A N 1
ATOM 2318 C CA . LYS A 1 283 ? 1.745 4.396 -12.221 1.00 95.69 283 LYS A CA 1
ATOM 2319 C C . LYS A 1 283 ? 1.707 3.928 -13.677 1.00 95.69 283 LYS A C 1
ATOM 2321 O O . LYS A 1 283 ? 2.523 4.383 -14.488 1.00 95.69 283 LYS A O 1
ATOM 2326 N N . ASN A 1 284 ? 0.736 3.080 -14.017 1.00 96.50 284 ASN A N 1
ATOM 2327 C CA . ASN A 1 284 ? 0.455 2.640 -15.392 1.00 96.50 284 ASN A CA 1
ATOM 2328 C C . ASN A 1 284 ? 1.707 2.137 -16.136 1.00 96.50 284 ASN A C 1
ATOM 2330 O O . ASN A 1 284 ? 1.964 2.507 -17.282 1.00 96.50 284 ASN A O 1
ATOM 2334 N N . SER A 1 285 ? 2.544 1.370 -15.445 1.00 98.06 285 SER A N 1
ATOM 2335 C CA . SER A 1 285 ? 3.850 0.923 -15.925 1.00 98.06 285 SER A CA 1
ATOM 2336 C C . SER A 1 285 ? 3.940 -0.599 -15.961 1.00 98.06 285 SER A C 1
ATOM 2338 O O . SER A 1 285 ? 3.195 -1.302 -15.283 1.00 98.06 285 SER A O 1
ATOM 2340 N N . HIS A 1 286 ? 4.866 -1.134 -16.754 1.00 98.50 286 HIS A N 1
ATOM 2341 C CA . HIS A 1 286 ? 4.949 -2.578 -16.990 1.00 98.50 286 HIS A CA 1
ATOM 2342 C C . HIS A 1 286 ? 6.384 -3.088 -16.929 1.00 98.50 286 HIS A C 1
ATOM 2344 O O . HIS A 1 286 ? 7.274 -2.548 -17.583 1.00 98.50 286 HIS A O 1
ATOM 2350 N N . ILE A 1 287 ? 6.603 -4.147 -16.156 1.00 98.69 287 ILE A N 1
ATOM 2351 C CA . ILE A 1 287 ? 7.808 -4.970 -16.207 1.00 98.69 287 ILE A CA 1
ATOM 2352 C C . ILE A 1 287 ? 7.402 -6.318 -16.789 1.00 98.69 287 ILE A C 1
ATOM 2354 O O . ILE A 1 287 ? 6.796 -7.144 -16.106 1.00 98.69 287 ILE A O 1
ATOM 2358 N N . ALA A 1 288 ? 7.730 -6.520 -18.061 1.00 98.62 288 ALA A N 1
ATOM 2359 C CA . ALA A 1 288 ? 7.391 -7.737 -18.773 1.00 98.62 288 ALA A CA 1
ATOM 2360 C C . ALA A 1 288 ? 8.240 -8.934 -18.323 1.00 98.62 288 ALA A C 1
ATOM 2362 O O . ALA A 1 288 ? 9.260 -8.803 -17.639 1.00 98.62 288 ALA A O 1
ATOM 2363 N N . SER A 1 289 ? 7.821 -10.119 -18.755 1.00 98.50 289 SER A N 1
ATOM 2364 C CA . SER A 1 289 ? 8.363 -11.390 -18.281 1.00 98.50 289 SER A CA 1
ATOM 2365 C C . SER A 1 289 ? 9.880 -11.538 -18.441 1.00 98.50 289 SER A C 1
ATOM 2367 O O . SER A 1 289 ? 10.497 -11.072 -19.405 1.00 98.50 289 SER A O 1
ATOM 2369 N N . GLY A 1 290 ? 10.507 -12.226 -17.486 1.00 98.31 290 GLY A N 1
ATOM 2370 C CA . GLY A 1 290 ? 11.934 -12.559 -17.553 1.00 98.31 290 GLY A CA 1
ATOM 2371 C C . GLY A 1 290 ? 12.895 -11.387 -17.316 1.00 98.31 290 GLY A C 1
ATOM 2372 O O . GLY A 1 290 ? 14.094 -11.525 -17.576 1.00 98.31 290 GLY A O 1
ATOM 2373 N N . CYS A 1 291 ? 12.416 -10.229 -16.849 1.00 98.75 291 CYS A N 1
ATOM 2374 C CA . CYS A 1 291 ? 13.299 -9.116 -16.500 1.00 98.75 291 CYS A CA 1
ATOM 2375 C C . CYS A 1 291 ? 14.160 -9.435 -15.263 1.00 98.75 291 CYS A C 1
ATOM 2377 O O . CYS A 1 291 ? 13.701 -10.044 -14.300 1.00 98.75 291 CYS A O 1
ATOM 2379 N N . SER A 1 292 ? 15.421 -9.002 -15.260 1.00 98.62 292 SER A N 1
ATOM 2380 C CA . SER A 1 292 ? 16.337 -9.143 -14.117 1.00 98.62 292 SER A CA 1
ATOM 2381 C C . SER A 1 292 ? 16.818 -7.775 -13.657 1.00 98.62 292 SER A C 1
ATOM 2383 O O . SER A 1 292 ? 17.436 -7.058 -14.436 1.00 98.62 292 SER A O 1
ATOM 2385 N N . ILE A 1 293 ? 16.555 -7.417 -12.402 1.00 98.38 293 ILE A N 1
ATOM 2386 C CA . ILE A 1 293 ? 16.893 -6.115 -11.818 1.00 98.38 293 ILE A CA 1
ATOM 2387 C C . ILE A 1 293 ? 17.670 -6.359 -10.522 1.00 98.38 293 ILE A C 1
ATOM 2389 O O . ILE A 1 293 ? 17.131 -6.865 -9.532 1.00 98.38 293 ILE A O 1
ATOM 2393 N N . ALA A 1 294 ? 18.965 -6.054 -10.513 1.00 96.38 294 ALA A N 1
ATOM 2394 C CA . ALA A 1 294 ? 19.855 -6.479 -9.436 1.00 96.38 294 ALA A CA 1
ATOM 2395 C C . ALA A 1 294 ? 20.917 -5.437 -9.082 1.00 96.38 294 ALA A C 1
ATOM 2397 O O . ALA A 1 294 ? 21.424 -4.721 -9.935 1.00 96.38 294 ALA A O 1
ATOM 2398 N N . GLY A 1 295 ? 21.278 -5.375 -7.801 1.00 91.69 295 GLY A N 1
ATOM 2399 C CA . GLY A 1 295 ? 22.128 -4.308 -7.259 1.00 91.69 295 GLY A CA 1
ATOM 2400 C C . GLY A 1 295 ? 22.417 -4.401 -5.762 1.00 91.69 295 GLY A C 1
ATOM 2401 O O . GLY A 1 295 ? 23.327 -3.737 -5.270 1.00 91.69 295 GLY A O 1
ATOM 2402 N N . GLY A 1 296 ? 21.680 -5.247 -5.034 1.00 89.25 296 GLY A N 1
ATOM 2403 C CA . GLY A 1 296 ? 21.800 -5.380 -3.586 1.00 89.25 296 GLY A CA 1
ATOM 2404 C C . GLY A 1 296 ? 21.034 -4.297 -2.824 1.00 89.25 296 GLY A C 1
ATOM 2405 O O . GLY A 1 296 ? 20.323 -3.478 -3.409 1.00 89.25 296 GLY A O 1
ATOM 2406 N N . LYS A 1 297 ? 21.179 -4.323 -1.494 1.00 86.88 297 LYS A N 1
ATOM 2407 C CA . LYS A 1 297 ? 20.422 -3.486 -0.545 1.00 86.88 297 LYS A CA 1
ATOM 2408 C C . LYS A 1 297 ? 20.748 -1.985 -0.624 1.00 86.88 297 LYS A C 1
ATOM 2410 O O . LYS A 1 297 ? 19.923 -1.168 -0.220 1.00 86.88 297 LYS A O 1
ATOM 2415 N N . ASP A 1 298 ? 21.948 -1.646 -1.097 1.00 90.38 298 ASP A N 1
ATOM 2416 C CA . ASP A 1 298 ? 22.472 -0.272 -1.087 1.00 90.38 298 ASP A CA 1
ATOM 2417 C C . ASP A 1 298 ? 22.076 0.514 -2.342 1.00 90.38 298 ASP A C 1
ATOM 2419 O O . ASP A 1 298 ? 22.199 1.733 -2.368 1.00 90.38 298 ASP A O 1
ATOM 2423 N N . MET A 1 299 ? 21.630 -0.186 -3.386 1.00 95.38 299 MET A N 1
ATOM 2424 C CA . MET A 1 299 ? 21.284 0.406 -4.674 1.00 95.38 299 MET A CA 1
ATOM 2425 C C . MET A 1 299 ? 19.769 0.510 -4.840 1.00 95.38 299 MET A C 1
ATOM 2427 O O . MET A 1 299 ? 19.005 -0.236 -4.217 1.00 95.38 299 MET A O 1
ATOM 2431 N N . LEU A 1 300 ? 19.362 1.428 -5.710 1.00 96.69 300 LEU A N 1
ATOM 2432 C CA . LEU A 1 300 ? 17.981 1.694 -6.079 1.00 96.69 300 LEU A CA 1
ATOM 2433 C C . LEU A 1 300 ? 17.832 1.676 -7.604 1.00 96.69 300 LEU A C 1
ATOM 2435 O O . LEU A 1 300 ? 18.635 2.264 -8.333 1.00 96.69 300 LEU A O 1
ATOM 2439 N N . PHE A 1 301 ? 16.781 1.010 -8.067 1.00 98.44 301 PHE A N 1
ATOM 2440 C CA . PHE A 1 301 ? 16.239 1.162 -9.408 1.00 98.44 301 PHE A CA 1
ATOM 2441 C C . PHE A 1 301 ? 14.915 1.933 -9.340 1.00 98.44 301 PHE A C 1
ATOM 2443 O O . PHE A 1 301 ? 14.023 1.551 -8.584 1.00 98.44 301 PHE A O 1
ATOM 2450 N N . THR A 1 302 ? 14.769 2.992 -10.135 1.00 98.62 302 THR A N 1
ATOM 2451 C CA . THR A 1 302 ? 13.498 3.720 -10.261 1.00 98.62 302 THR A CA 1
ATOM 2452 C C . THR A 1 302 ? 13.000 3.731 -11.699 1.00 98.62 302 THR A C 1
ATOM 2454 O O . THR A 1 302 ? 13.783 3.854 -12.643 1.00 98.62 302 THR A O 1
ATOM 2457 N N . MET A 1 303 ? 11.684 3.615 -11.873 1.00 98.62 303 MET A N 1
ATOM 2458 C CA . MET A 1 303 ? 11.013 3.760 -13.161 1.00 98.62 303 MET A CA 1
ATOM 2459 C C . MET A 1 303 ? 9.786 4.656 -13.008 1.00 98.62 303 MET A C 1
ATOM 2461 O O . MET A 1 303 ? 8.885 4.346 -12.235 1.00 98.62 303 MET A O 1
ATOM 2465 N N . GLY A 1 304 ? 9.750 5.764 -13.744 1.00 98.19 304 GLY A N 1
ATOM 2466 C CA . GLY A 1 304 ? 8.651 6.721 -13.716 1.00 98.19 304 GLY A CA 1
ATOM 2467 C C . GLY A 1 304 ? 7.359 6.184 -14.337 1.00 98.19 304 GLY A C 1
ATOM 2468 O O . GLY A 1 304 ? 7.320 5.115 -14.934 1.00 98.19 304 GLY A O 1
ATOM 2469 N N . ASN A 1 305 ? 6.293 6.969 -14.197 1.00 98.12 305 ASN A N 1
ATOM 2470 C CA . ASN A 1 305 ? 4.964 6.691 -14.751 1.00 98.12 305 ASN A CA 1
ATOM 2471 C C . ASN A 1 305 ? 4.971 6.429 -16.264 1.00 98.12 305 ASN A C 1
ATOM 2473 O O . ASN A 1 305 ? 5.733 7.063 -17.002 1.00 98.12 305 ASN A O 1
ATOM 2477 N N . TYR A 1 306 ? 4.029 5.598 -16.720 1.00 98.06 306 TYR A N 1
ATOM 2478 C CA . TYR A 1 306 ? 3.806 5.288 -18.136 1.00 98.06 306 TYR A CA 1
ATOM 2479 C C . TYR A 1 306 ? 5.058 4.758 -18.846 1.00 98.06 306 TYR A C 1
ATOM 2481 O O . TYR A 1 306 ? 5.287 5.046 -20.025 1.00 98.06 306 TYR A O 1
ATOM 2489 N N . SER A 1 307 ? 5.889 4.018 -18.113 1.00 98.56 307 SER A N 1
ATOM 2490 C CA . SER A 1 307 ? 7.127 3.448 -18.627 1.00 98.56 307 SER A CA 1
ATOM 2491 C C . SER A 1 307 ? 7.056 1.928 -18.666 1.00 98.56 307 SER A C 1
ATOM 2493 O O . SER A 1 307 ? 6.323 1.290 -17.905 1.00 98.56 307 SER A O 1
ATOM 2495 N N . SER A 1 308 ? 7.801 1.314 -19.583 1.00 98.31 308 SER A N 1
ATOM 2496 C CA . SER A 1 308 ? 7.765 -0.142 -19.735 1.00 98.31 308 SER A CA 1
ATOM 2497 C C . SER A 1 308 ? 9.125 -0.761 -20.020 1.00 98.31 308 SER A C 1
ATOM 2499 O O . SER A 1 308 ? 9.899 -0.263 -20.843 1.00 98.31 308 SER A O 1
ATOM 2501 N N . LEU A 1 309 ? 9.376 -1.899 -19.374 1.00 98.81 309 LEU A N 1
ATOM 2502 C CA . LEU A 1 309 ? 10.456 -2.825 -19.685 1.00 98.81 309 LEU A CA 1
ATOM 2503 C C . LEU A 1 309 ? 9.862 -4.005 -20.452 1.00 98.81 309 LEU A C 1
ATOM 2505 O O . LEU A 1 309 ? 9.006 -4.715 -19.934 1.00 98.81 309 LEU A O 1
ATOM 2509 N N . SER A 1 310 ? 10.314 -4.214 -21.684 1.00 98.75 310 SER A N 1
ATOM 2510 C CA . SER A 1 310 ? 9.939 -5.388 -22.478 1.00 98.75 310 SER A CA 1
ATOM 2511 C C . SER A 1 310 ? 10.643 -6.649 -21.968 1.00 98.75 310 SER A C 1
ATOM 2513 O O . SER A 1 310 ? 11.598 -6.573 -21.196 1.00 98.75 310 SER A O 1
ATOM 2515 N N . SER A 1 311 ? 10.205 -7.822 -22.431 1.00 98.69 311 SER A N 1
ATOM 2516 C CA . SER A 1 311 ? 10.667 -9.101 -21.889 1.00 98.69 311 SER A CA 1
ATOM 2517 C C . SER A 1 311 ? 12.189 -9.274 -21.932 1.00 98.69 311 SER A C 1
ATOM 2519 O O . SER A 1 311 ? 12.865 -8.897 -22.896 1.00 98.69 311 SER A O 1
ATOM 2521 N N . GLY A 1 312 ? 12.736 -9.878 -20.877 1.00 98.56 312 GLY A N 1
ATOM 2522 C CA . GLY A 1 312 ? 14.149 -10.253 -20.795 1.00 98.56 312 GLY A CA 1
ATOM 2523 C C . GLY A 1 312 ? 15.138 -9.104 -20.559 1.00 98.56 312 GLY A C 1
ATOM 2524 O O . GLY A 1 312 ? 16.352 -9.344 -20.623 1.00 98.56 312 GLY A O 1
ATOM 2525 N N . VAL A 1 313 ? 14.668 -7.877 -20.297 1.00 98.88 313 VAL A N 1
ATOM 2526 C CA . VAL A 1 313 ? 15.532 -6.728 -19.970 1.00 98.88 313 VAL A CA 1
ATOM 2527 C C . VAL A 1 313 ? 16.337 -6.997 -18.695 1.00 98.88 313 VAL A C 1
ATOM 2529 O O . VAL A 1 313 ? 15.828 -7.530 -17.709 1.00 98.88 313 VAL A O 1
ATOM 2532 N N . LYS A 1 314 ? 17.621 -6.634 -18.714 1.00 98.81 314 LYS A N 1
ATOM 2533 C CA . LYS A 1 314 ? 18.558 -6.807 -17.598 1.00 98.81 314 LYS A CA 1
ATOM 2534 C C . LYS A 1 314 ? 19.050 -5.444 -17.138 1.00 98.81 314 LYS A C 1
ATOM 2536 O O . LYS A 1 314 ? 19.619 -4.698 -17.928 1.00 98.81 314 LYS A O 1
ATOM 2541 N N . ILE A 1 315 ? 18.845 -5.135 -15.866 1.00 98.62 315 ILE A N 1
ATOM 2542 C CA . ILE A 1 315 ? 19.263 -3.890 -15.230 1.00 98.62 315 ILE A CA 1
ATOM 2543 C C . ILE A 1 315 ? 20.189 -4.238 -14.073 1.00 98.62 315 ILE A C 1
ATOM 2545 O O . ILE A 1 315 ? 19.794 -4.908 -13.116 1.00 98.62 315 ILE A O 1
ATOM 2549 N N . TRP A 1 316 ? 21.424 -3.761 -14.164 1.00 97.81 316 TRP A N 1
ATOM 2550 C CA . TRP A 1 316 ? 22.442 -3.953 -13.145 1.00 97.81 316 TRP A CA 1
ATOM 2551 C C . TRP A 1 316 ? 22.741 -2.614 -12.478 1.00 97.81 316 TRP A C 1
ATOM 2553 O O . TRP A 1 316 ? 23.252 -1.712 -13.126 1.00 97.81 316 TRP A O 1
ATOM 2563 N N . CYS A 1 317 ? 22.476 -2.489 -11.179 1.00 96.31 317 CYS A N 1
ATOM 2564 C CA . CYS A 1 317 ? 22.947 -1.371 -10.352 1.00 96.31 317 CYS A CA 1
ATOM 2565 C C . CYS A 1 317 ? 24.294 -1.683 -9.671 1.00 96.31 317 CYS A C 1
ATOM 2567 O O . CYS A 1 317 ? 24.895 -0.815 -9.039 1.00 96.31 317 CYS A O 1
ATOM 2569 N N . ARG A 1 318 ? 24.778 -2.928 -9.785 1.00 92.81 318 ARG A N 1
ATOM 2570 C CA . ARG A 1 318 ? 26.119 -3.354 -9.366 1.00 92.81 318 ARG A CA 1
ATOM 2571 C C . ARG A 1 318 ? 26.658 -4.420 -10.323 1.00 92.81 318 ARG A C 1
ATOM 2573 O O . ARG A 1 318 ? 25.925 -5.331 -10.694 1.00 92.81 318 ARG A O 1
ATOM 2580 N N . SER A 1 319 ? 27.933 -4.316 -10.682 1.00 91.56 319 SER A N 1
ATOM 2581 C CA . SER A 1 319 ? 28.695 -5.279 -11.485 1.00 91.56 319 SER A CA 1
ATOM 2582 C C . SER A 1 319 ? 30.146 -5.327 -10.997 1.00 91.56 319 SER A C 1
ATOM 2584 O O . SER A 1 319 ? 30.642 -4.349 -10.440 1.00 91.56 319 SER A O 1
ATOM 2586 N N . ASN A 1 320 ? 30.850 -6.440 -11.206 1.00 89.69 320 ASN A N 1
ATOM 2587 C CA . ASN A 1 320 ? 32.309 -6.481 -11.055 1.00 89.69 320 ASN A CA 1
ATOM 2588 C C . ASN A 1 320 ? 32.978 -5.538 -12.070 1.00 89.69 320 ASN A C 1
ATOM 2590 O O . ASN A 1 320 ? 32.394 -5.252 -13.121 1.00 89.69 320 ASN A O 1
ATOM 2594 N N . ASP A 1 321 ? 34.187 -5.074 -11.760 1.00 88.12 321 ASP A N 1
ATOM 2595 C CA . ASP A 1 321 ? 35.101 -4.549 -12.770 1.00 88.12 321 ASP A CA 1
ATOM 2596 C C . ASP A 1 321 ? 35.717 -5.738 -13.522 1.00 88.12 321 ASP A C 1
ATOM 2598 O O . ASP A 1 321 ? 36.457 -6.538 -12.955 1.00 88.12 321 ASP A O 1
ATOM 2602 N N . PHE A 1 322 ? 35.379 -5.880 -14.802 1.00 89.25 322 PHE A N 1
ATOM 2603 C CA . PHE A 1 322 ? 35.823 -7.011 -15.624 1.00 89.25 322 PHE A CA 1
ATOM 2604 C C . PHE A 1 322 ? 37.296 -6.903 -16.051 1.00 89.25 322 PHE A C 1
ATOM 2606 O O . PHE A 1 322 ? 37.820 -7.849 -16.634 1.00 89.25 322 PHE A O 1
ATOM 2613 N N . VAL A 1 323 ? 37.953 -5.766 -15.799 1.00 89.50 323 VAL A N 1
ATOM 2614 C CA . VAL A 1 323 ? 39.369 -5.535 -16.110 1.00 89.50 323 VAL A CA 1
ATOM 2615 C C . VAL A 1 323 ? 40.237 -5.786 -14.882 1.00 89.50 323 VAL A C 1
ATOM 2617 O O . VAL A 1 323 ? 41.266 -6.448 -14.989 1.00 89.50 323 VAL A O 1
ATOM 2620 N N . ASN A 1 324 ? 39.831 -5.249 -13.728 1.00 88.94 324 ASN A N 1
ATOM 2621 C CA . ASN A 1 324 ? 40.696 -5.171 -12.548 1.00 88.94 324 ASN A CA 1
ATOM 2622 C C . ASN A 1 324 ? 40.342 -6.160 -11.429 1.00 88.94 324 ASN A C 1
ATOM 2624 O O . ASN A 1 324 ? 41.193 -6.426 -10.582 1.00 88.94 324 ASN A O 1
ATOM 2628 N N . ASP A 1 325 ? 39.122 -6.705 -11.407 1.00 86.56 325 ASP A N 1
ATOM 2629 C CA . ASP A 1 325 ? 38.641 -7.518 -10.289 1.00 86.56 325 ASP A CA 1
ATOM 2630 C C . ASP A 1 325 ? 38.417 -8.989 -10.663 1.00 86.56 325 ASP A C 1
ATOM 2632 O O . ASP A 1 325 ? 38.146 -9.363 -11.806 1.00 86.56 325 ASP A O 1
ATOM 2636 N N . LEU A 1 326 ? 38.429 -9.844 -9.638 1.00 87.56 326 LEU A N 1
ATOM 2637 C CA . LEU A 1 326 ? 37.928 -11.207 -9.750 1.00 87.56 326 LEU A CA 1
ATOM 2638 C C . LEU A 1 326 ? 36.402 -11.190 -9.957 1.00 87.56 326 LEU A C 1
ATOM 2640 O O . LEU A 1 326 ? 35.652 -10.624 -9.155 1.00 87.56 326 LEU A O 1
ATOM 2644 N N . ILE A 1 327 ? 35.931 -11.856 -11.012 1.00 88.69 327 ILE A N 1
ATOM 2645 C CA . ILE A 1 327 ? 34.513 -11.877 -11.406 1.00 88.69 327 ILE A CA 1
ATOM 2646 C C . ILE A 1 327 ? 33.772 -12.976 -10.631 1.00 88.69 327 ILE A C 1
ATOM 2648 O O . ILE A 1 327 ? 33.391 -14.011 -11.175 1.00 88.69 327 ILE A O 1
ATOM 2652 N N . ILE A 1 328 ? 33.604 -12.762 -9.325 1.00 85.31 328 ILE A N 1
ATOM 2653 C CA . ILE A 1 328 ? 32.831 -13.636 -8.433 1.00 85.31 328 ILE A CA 1
ATOM 2654 C C . ILE A 1 328 ? 31.976 -12.820 -7.455 1.00 85.31 328 ILE A C 1
ATOM 2656 O O . ILE A 1 328 ? 32.235 -11.641 -7.206 1.00 85.31 328 ILE A O 1
ATOM 2660 N N . ILE A 1 329 ? 30.983 -13.477 -6.850 1.00 80.75 329 ILE A N 1
ATOM 2661 C CA . ILE A 1 329 ? 30.257 -12.967 -5.680 1.00 80.75 329 ILE A CA 1
ATOM 2662 C C . ILE A 1 329 ? 30.923 -13.547 -4.427 1.00 80.75 329 ILE A C 1
ATOM 2664 O O . ILE A 1 329 ? 30.883 -14.760 -4.221 1.00 80.75 329 ILE A O 1
ATOM 2668 N N . THR A 1 330 ? 31.516 -12.703 -3.580 1.00 77.25 330 THR A N 1
ATOM 2669 C CA . THR A 1 330 ? 32.122 -13.120 -2.306 1.00 77.25 330 THR A CA 1
ATOM 2670 C C . THR A 1 330 ? 31.126 -12.943 -1.149 1.00 77.25 330 THR A C 1
ATOM 2672 O O . THR A 1 330 ? 30.808 -11.817 -0.774 1.00 77.25 330 THR A O 1
ATOM 2675 N N . PRO A 1 331 ? 30.601 -14.024 -0.541 1.00 69.12 331 PRO A N 1
ATOM 2676 C CA . PRO A 1 331 ? 29.544 -13.895 0.463 1.00 69.12 331 PRO A CA 1
ATOM 2677 C C . PRO A 1 331 ? 30.019 -13.307 1.802 1.00 69.12 331 PRO A C 1
ATOM 2679 O O . PRO A 1 331 ? 29.211 -12.685 2.478 1.00 69.12 331 PRO A O 1
ATOM 2682 N N . ASN A 1 332 ? 31.296 -13.471 2.180 1.00 70.94 332 ASN A N 1
ATOM 2683 C CA . ASN A 1 332 ? 31.788 -13.160 3.536 1.00 70.94 332 ASN A CA 1
ATOM 2684 C C . ASN A 1 332 ? 33.214 -12.574 3.585 1.00 70.94 332 ASN A C 1
ATOM 2686 O O . ASN A 1 332 ? 33.876 -12.644 4.619 1.00 70.94 332 ASN A O 1
ATOM 2690 N N . LYS A 1 333 ? 33.736 -12.050 2.471 1.00 75.12 333 LYS A N 1
ATOM 2691 C CA . LYS A 1 333 ? 35.085 -11.473 2.437 1.00 75.12 333 LYS A CA 1
ATOM 2692 C C . LYS A 1 333 ? 35.144 -10.321 1.450 1.00 75.12 333 LYS A C 1
ATOM 2694 O O . LYS A 1 333 ? 34.894 -10.517 0.260 1.00 75.12 333 LYS A O 1
ATOM 2699 N N . ASP A 1 334 ? 35.490 -9.146 1.959 1.00 78.00 334 ASP A N 1
ATOM 2700 C CA . ASP A 1 334 ? 35.911 -8.042 1.113 1.00 78.00 334 ASP A CA 1
ATOM 2701 C C . ASP A 1 334 ? 37.327 -8.346 0.612 1.00 78.00 334 ASP A C 1
ATOM 2703 O O . ASP A 1 334 ? 38.249 -8.574 1.398 1.00 78.00 334 ASP A O 1
ATOM 2707 N N . ILE A 1 335 ? 37.464 -8.445 -0.705 1.00 80.19 335 ILE A N 1
ATOM 2708 C CA . ILE A 1 335 ? 38.743 -8.674 -1.385 1.00 80.19 335 ILE A CA 1
ATOM 2709 C C . ILE A 1 335 ? 39.309 -7.372 -1.967 1.00 80.19 335 ILE A C 1
ATOM 2711 O O . ILE A 1 335 ? 40.256 -7.418 -2.743 1.00 80.19 335 ILE A O 1
ATOM 2715 N N . GLY A 1 336 ? 38.724 -6.222 -1.615 1.00 77.56 336 GLY A N 1
ATOM 2716 C CA . GLY A 1 336 ? 39.079 -4.918 -2.165 1.00 77.56 336 GLY A CA 1
ATOM 2717 C C . GLY A 1 336 ? 38.567 -4.694 -3.590 1.00 77.56 336 GLY A C 1
ATOM 2718 O O . GLY A 1 336 ? 39.083 -3.812 -4.274 1.00 77.56 336 GLY A O 1
ATOM 2719 N N . ALA A 1 337 ? 37.582 -5.483 -4.042 1.00 75.69 337 ALA A N 1
ATOM 2720 C CA . ALA A 1 337 ? 37.027 -5.377 -5.390 1.00 75.69 337 ALA A CA 1
ATOM 2721 C C . ALA A 1 337 ? 36.285 -4.047 -5.574 1.00 75.69 337 ALA A C 1
ATOM 2723 O O . ALA A 1 337 ? 35.392 -3.692 -4.796 1.00 75.69 337 ALA A O 1
ATOM 2724 N N . LYS A 1 338 ? 36.623 -3.314 -6.635 1.00 74.44 338 LYS A N 1
ATOM 2725 C CA . LYS A 1 338 ? 35.992 -2.036 -6.971 1.00 74.44 338 LYS A CA 1
ATOM 2726 C C . LYS A 1 338 ? 34.817 -2.270 -7.911 1.00 74.44 338 LYS A C 1
ATOM 2728 O O . LYS A 1 338 ? 34.862 -1.980 -9.102 1.00 74.44 338 LYS A O 1
ATOM 2733 N N . HIS A 1 339 ? 33.712 -2.743 -7.343 1.00 79.06 339 HIS A N 1
ATOM 2734 C CA . HIS A 1 339 ? 32.472 -2.927 -8.091 1.00 79.06 339 HIS A CA 1
ATOM 2735 C C . HIS A 1 339 ? 32.023 -1.639 -8.799 1.00 79.06 339 HIS A C 1
ATOM 2737 O O . HIS A 1 339 ? 31.804 -0.607 -8.158 1.00 79.06 339 HIS A O 1
ATOM 2743 N N . CYS A 1 340 ? 31.745 -1.736 -10.099 1.00 87.62 340 CYS A N 1
ATOM 2744 C CA . CYS A 1 340 ? 30.963 -0.737 -10.815 1.00 87.62 340 CYS A CA 1
ATOM 2745 C C . CYS A 1 340 ? 29.561 -0.700 -10.200 1.00 87.62 340 CYS A C 1
ATOM 2747 O O . CYS A 1 340 ? 28.800 -1.658 -10.327 1.00 87.62 340 CYS A O 1
ATOM 2749 N N . SER A 1 341 ? 29.230 0.382 -9.500 1.00 92.19 341 SER A N 1
ATOM 2750 C CA . SER A 1 341 ? 27.985 0.510 -8.739 1.00 92.19 341 SER A CA 1
ATOM 2751 C C . SER A 1 341 ? 27.348 1.867 -8.982 1.00 92.19 341 SER A C 1
ATOM 2753 O O . SER A 1 341 ? 28.041 2.861 -9.186 1.00 92.19 341 SER A O 1
ATOM 2755 N N . GLY A 1 342 ? 26.026 1.910 -8.932 1.00 95.88 342 GLY A N 1
ATOM 2756 C CA . GLY A 1 342 ? 25.266 3.147 -8.982 1.00 95.88 342 GLY A CA 1
ATOM 2757 C C . GLY A 1 342 ? 23.807 2.872 -9.284 1.00 95.88 342 GLY A C 1
ATOM 2758 O O . GLY A 1 342 ? 23.477 1.895 -9.962 1.00 95.88 342 GLY A O 1
ATOM 2759 N N . ASN A 1 343 ? 22.945 3.754 -8.791 1.00 98.06 343 ASN A N 1
ATOM 2760 C CA . ASN A 1 343 ? 21.517 3.685 -9.056 1.00 98.06 343 ASN A CA 1
ATOM 2761 C C . ASN A 1 343 ? 21.241 3.746 -10.561 1.00 98.06 343 ASN A C 1
ATOM 2763 O O . ASN A 1 343 ? 22.005 4.330 -11.334 1.00 98.06 343 ASN A O 1
ATOM 2767 N N . VAL A 1 344 ? 20.127 3.148 -10.964 1.00 98.69 344 VAL A N 1
ATOM 2768 C CA . VAL A 1 344 ? 19.615 3.269 -12.327 1.00 98.69 344 VAL A CA 1
ATOM 2769 C C . VAL A 1 344 ? 18.240 3.906 -12.244 1.00 98.69 344 VAL A C 1
ATOM 2771 O O . VAL A 1 344 ? 17.375 3.408 -11.528 1.00 98.69 344 VAL A O 1
ATOM 2774 N N . SER A 1 345 ? 18.033 5.003 -12.962 1.00 98.56 345 SER A N 1
ATOM 2775 C CA . SER A 1 345 ? 16.734 5.667 -13.029 1.00 98.56 345 SER A CA 1
ATOM 2776 C C . SER A 1 345 ? 16.237 5.753 -14.461 1.00 98.56 345 SER A C 1
ATOM 2778 O O . SER A 1 345 ? 16.988 6.043 -15.394 1.00 98.56 345 SER A O 1
ATOM 2780 N N . ILE A 1 346 ? 14.949 5.486 -14.628 1.00 98.81 346 ILE A N 1
ATOM 2781 C CA . ILE A 1 346 ? 14.210 5.638 -15.873 1.00 98.81 346 ILE A CA 1
ATOM 2782 C C . ILE A 1 346 ? 13.091 6.637 -15.614 1.00 98.81 346 ILE A C 1
ATOM 2784 O O . ILE A 1 346 ? 12.279 6.442 -14.715 1.00 98.81 346 ILE A O 1
ATOM 2788 N N . GLY A 1 347 ? 13.059 7.707 -16.399 1.00 98.62 347 GLY A N 1
ATOM 2789 C CA . GLY A 1 347 ? 12.054 8.756 -16.317 1.00 98.62 347 GLY A CA 1
ATOM 2790 C C . GLY A 1 347 ? 10.667 8.296 -16.761 1.00 98.62 347 GLY A C 1
ATOM 2791 O O . GLY A 1 347 ? 10.378 7.107 -16.927 1.00 98.62 347 GLY A O 1
ATOM 2792 N N . HIS A 1 348 ? 9.797 9.269 -16.966 1.00 98.56 348 HIS A N 1
ATOM 2793 C CA . HIS A 1 348 ? 8.431 9.063 -17.415 1.00 98.56 348 HIS A CA 1
ATOM 2794 C C . HIS A 1 348 ? 8.364 8.772 -18.912 1.00 98.56 348 HIS A C 1
ATOM 2796 O O . HIS A 1 348 ? 9.187 9.244 -19.702 1.00 98.56 348 HIS A O 1
ATOM 2802 N N . TYR A 1 349 ? 7.322 8.051 -19.324 1.00 98.31 349 TYR A N 1
ATOM 2803 C CA . TYR A 1 349 ? 7.003 7.819 -20.735 1.00 98.31 349 TYR A CA 1
ATOM 2804 C C . TYR A 1 349 ? 8.075 7.019 -21.485 1.00 98.31 349 TYR A C 1
ATOM 2806 O O . TYR A 1 349 ? 8.158 7.091 -22.713 1.00 98.31 349 TYR A O 1
ATOM 2814 N N . CYS A 1 350 ? 8.934 6.287 -20.783 1.00 98.75 350 CYS A N 1
ATOM 2815 C CA . CYS A 1 350 ? 10.076 5.587 -21.353 1.00 98.75 350 CYS A CA 1
ATOM 2816 C C . CYS A 1 350 ? 9.715 4.176 -21.826 1.00 98.75 350 CYS A C 1
ATOM 2818 O O . CYS A 1 350 ? 8.798 3.537 -21.324 1.00 98.75 350 CYS A O 1
ATOM 2820 N N . GLY A 1 351 ? 10.462 3.658 -22.797 1.00 98.56 351 GLY A N 1
ATOM 2821 C CA . GLY A 1 351 ? 10.311 2.272 -23.243 1.00 98.56 351 GLY A CA 1
ATOM 2822 C C . GLY A 1 351 ? 11.664 1.612 -23.422 1.00 98.56 351 GLY A C 1
ATOM 2823 O O . GLY A 1 351 ? 12.516 2.162 -24.115 1.00 98.56 351 GLY A O 1
ATOM 2824 N N . VAL A 1 352 ? 11.860 0.438 -22.828 1.00 98.88 352 VAL A N 1
ATOM 2825 C CA . VAL A 1 352 ? 13.071 -0.370 -23.009 1.00 98.88 352 VAL A CA 1
ATOM 2826 C C . VAL A 1 352 ? 12.704 -1.656 -23.734 1.00 98.88 352 VAL A C 1
ATOM 2828 O O . VAL A 1 352 ? 11.940 -2.475 -23.226 1.00 98.88 352 VAL A O 1
ATOM 2831 N N . GLY A 1 353 ? 13.227 -1.820 -24.945 1.00 98.75 353 GLY A N 1
ATOM 2832 C CA . GLY A 1 353 ? 12.966 -2.964 -25.807 1.00 98.75 353 GLY A CA 1
ATOM 2833 C C . GLY A 1 353 ? 13.586 -4.259 -25.283 1.00 98.75 353 GLY A C 1
ATOM 2834 O O . GLY A 1 353 ? 14.529 -4.247 -24.487 1.00 98.75 353 GLY A O 1
ATOM 2835 N N . ALA A 1 354 ? 13.056 -5.385 -25.762 1.00 98.69 354 ALA A N 1
ATOM 2836 C CA . ALA A 1 354 ? 13.336 -6.714 -25.221 1.00 98.69 354 ALA A CA 1
ATOM 2837 C C . ALA A 1 354 ? 14.831 -7.060 -25.214 1.00 98.69 354 ALA A C 1
ATOM 2839 O O . ALA A 1 354 ? 15.569 -6.677 -26.122 1.00 98.69 354 ALA A O 1
ATOM 2840 N N . ASN A 1 355 ? 15.269 -7.819 -24.207 1.00 98.69 355 ASN A N 1
ATOM 2841 C CA . ASN A 1 355 ? 16.651 -8.295 -24.050 1.00 98.69 355 ASN A CA 1
ATOM 2842 C C . ASN A 1 355 ? 17.738 -7.201 -24.008 1.00 98.69 355 ASN A C 1
ATOM 2844 O O . ASN A 1 355 ? 18.909 -7.482 -24.253 1.00 98.69 355 ASN A O 1
ATOM 2848 N N . THR A 1 356 ? 17.373 -5.961 -23.685 1.00 98.88 356 THR A N 1
ATOM 2849 C CA . THR A 1 356 ? 18.335 -4.870 -23.476 1.00 98.88 356 THR A CA 1
ATOM 2850 C C . THR A 1 356 ? 19.080 -5.034 -22.149 1.00 98.88 356 THR A C 1
ATOM 2852 O O . THR A 1 356 ? 18.495 -5.487 -21.164 1.00 98.88 356 THR A O 1
ATOM 2855 N N . VAL A 1 357 ? 20.355 -4.638 -22.108 1.00 98.75 357 VAL A N 1
ATOM 2856 C CA . VAL A 1 357 ? 21.190 -4.639 -20.894 1.00 98.75 357 VAL A CA 1
ATOM 2857 C C . VAL A 1 357 ? 21.563 -3.209 -20.502 1.00 98.75 357 VAL A C 1
ATOM 2859 O O . VAL A 1 357 ? 22.208 -2.507 -21.281 1.00 98.75 357 VAL A O 1
ATOM 2862 N N . ILE A 1 358 ? 21.198 -2.797 -19.286 1.00 98.69 358 ILE A N 1
ATOM 2863 C CA . ILE A 1 358 ? 21.529 -1.494 -18.696 1.00 98.69 358 ILE A CA 1
ATOM 2864 C C . ILE A 1 358 ? 22.548 -1.682 -17.571 1.00 98.69 358 ILE A C 1
ATOM 2866 O O . ILE A 1 358 ? 22.278 -2.386 -16.596 1.00 98.69 358 ILE A O 1
ATOM 2870 N N . MET A 1 359 ? 23.716 -1.054 -17.720 1.00 97.94 359 MET A N 1
ATOM 2871 C CA . MET A 1 359 ? 24.795 -1.079 -16.728 1.00 97.94 359 MET A CA 1
ATOM 2872 C C . MET A 1 359 ? 24.584 -0.036 -15.609 1.00 97.94 359 MET A C 1
ATOM 2874 O O . MET A 1 359 ? 23.743 0.857 -15.763 1.00 97.94 359 MET A O 1
ATOM 2878 N N . PRO A 1 360 ? 25.344 -0.116 -14.496 1.00 97.44 360 PRO A N 1
ATOM 2879 C CA . PRO A 1 360 ? 25.161 0.755 -13.334 1.00 97.44 360 PRO A CA 1
ATOM 2880 C C . PRO A 1 360 ? 25.289 2.251 -13.632 1.00 97.44 360 PRO A C 1
ATOM 2882 O O . PRO A 1 360 ? 25.882 2.658 -14.630 1.00 97.44 360 PRO A O 1
ATOM 2885 N N . ASN A 1 361 ? 24.791 3.073 -12.707 1.00 97.00 361 ASN A N 1
ATOM 2886 C CA . ASN A 1 361 ? 24.950 4.531 -12.715 1.00 97.00 361 ASN A CA 1
ATOM 2887 C C . ASN A 1 361 ? 24.441 5.212 -14.000 1.00 97.00 361 ASN A C 1
ATOM 2889 O O . ASN A 1 361 ? 25.146 6.002 -14.633 1.00 97.00 361 ASN A O 1
ATOM 2893 N N . ASN A 1 362 ? 23.219 4.875 -14.410 1.00 98.25 362 ASN A N 1
ATOM 2894 C CA . ASN A 1 362 ? 22.578 5.439 -15.596 1.00 98.25 362 ASN A CA 1
ATOM 2895 C C . ASN A 1 362 ? 21.296 6.189 -15.235 1.00 98.25 362 ASN A C 1
ATOM 2897 O O . ASN A 1 362 ? 20.480 5.702 -14.457 1.00 98.25 362 ASN A O 1
ATOM 2901 N N . VAL A 1 363 ? 21.113 7.356 -15.855 1.00 98.56 363 VAL A N 1
ATOM 2902 C CA . VAL A 1 363 ? 19.916 8.196 -15.725 1.00 98.56 363 VAL A CA 1
ATOM 2903 C C . VAL A 1 363 ? 19.302 8.354 -17.109 1.00 98.56 363 VAL A C 1
ATOM 2905 O O . VAL A 1 363 ? 19.850 9.055 -17.960 1.00 98.56 363 VAL A O 1
ATOM 2908 N N . ILE A 1 364 ? 18.182 7.678 -17.342 1.00 98.75 364 ILE A N 1
ATOM 2909 C CA . ILE A 1 364 ? 17.434 7.708 -18.597 1.00 98.75 364 ILE A CA 1
ATOM 2910 C C . ILE A 1 364 ? 16.305 8.737 -18.434 1.00 98.75 364 ILE A C 1
ATOM 2912 O O . ILE A 1 364 ? 15.358 8.461 -17.703 1.00 98.75 364 ILE A O 1
ATOM 2916 N N . PRO A 1 365 ? 16.384 9.925 -19.057 1.00 98.75 365 PRO A N 1
ATOM 2917 C CA . PRO A 1 365 ? 15.396 10.983 -18.883 1.00 98.75 365 PRO A CA 1
ATOM 2918 C C . PRO A 1 365 ? 14.080 10.678 -19.606 1.00 98.75 365 PRO A C 1
ATOM 2920 O O . PRO A 1 365 ? 13.997 9.770 -20.434 1.00 98.75 365 PRO A O 1
ATOM 2923 N N . ASP A 1 366 ? 13.071 11.498 -19.323 1.00 98.75 366 ASP A N 1
ATOM 2924 C CA . ASP A 1 366 ? 11.721 11.357 -19.860 1.00 98.75 366 ASP A CA 1
ATOM 2925 C C . ASP A 1 366 ? 11.667 11.201 -21.384 1.00 98.75 366 ASP A C 1
ATOM 2927 O O . ASP A 1 366 ? 12.374 11.857 -22.163 1.00 98.75 366 ASP A O 1
ATOM 2931 N N . GLY A 1 367 ? 10.756 10.333 -21.815 1.00 98.50 367 GLY A N 1
ATOM 2932 C CA . GLY A 1 367 ? 10.442 10.115 -23.216 1.00 98.50 367 GLY A CA 1
ATOM 2933 C C . GLY A 1 367 ? 11.518 9.361 -23.995 1.00 98.50 367 GLY A C 1
ATOM 2934 O O . GLY A 1 367 ? 11.353 9.172 -25.201 1.00 98.50 367 GLY A O 1
ATOM 2935 N N . VAL A 1 368 ? 12.596 8.882 -23.374 1.00 98.81 368 VAL A N 1
ATOM 2936 C CA . VAL A 1 368 ? 13.581 8.042 -24.070 1.00 98.81 368 VAL A CA 1
ATOM 2937 C C . VAL A 1 368 ? 12.978 6.681 -24.429 1.00 98.81 368 VAL A C 1
ATOM 2939 O O . VAL A 1 368 ? 12.293 6.044 -23.632 1.00 98.81 368 VAL A O 1
ATOM 2942 N N . ALA A 1 369 ? 13.227 6.227 -25.657 1.00 98.75 369 ALA A N 1
ATOM 2943 C CA . ALA A 1 369 ? 12.898 4.873 -26.097 1.00 98.75 369 ALA A CA 1
ATOM 2944 C C . ALA A 1 369 ? 14.174 4.143 -26.521 1.00 98.75 369 ALA A C 1
ATOM 2946 O O . ALA A 1 369 ? 14.970 4.686 -27.281 1.00 98.75 369 ALA A O 1
ATOM 2947 N N . ILE A 1 370 ? 14.357 2.913 -26.057 1.00 98.88 370 ILE A N 1
ATOM 2948 C CA . ILE A 1 370 ? 15.518 2.073 -26.347 1.00 98.88 370 ILE A CA 1
ATOM 2949 C C . ILE A 1 370 ? 15.034 0.853 -27.127 1.00 98.88 370 ILE A C 1
ATOM 2951 O O . ILE A 1 370 ? 14.154 0.130 -26.667 1.00 98.88 370 ILE A O 1
ATOM 2955 N N . GLY A 1 371 ? 15.582 0.629 -28.319 1.00 98.62 371 GLY A N 1
ATOM 2956 C CA . GLY A 1 371 ? 15.296 -0.546 -29.137 1.00 98.62 371 GLY A CA 1
ATOM 2957 C C . GLY A 1 371 ? 15.746 -1.841 -28.459 1.00 98.62 371 GLY A C 1
ATOM 2958 O O . GLY A 1 371 ? 16.636 -1.831 -27.610 1.00 98.62 371 GLY A O 1
ATOM 2959 N N . GLY A 1 372 ? 15.139 -2.967 -28.837 1.00 98.31 372 GLY A N 1
ATOM 2960 C CA . GLY A 1 372 ? 15.523 -4.277 -28.307 1.00 98.31 372 GLY A CA 1
ATOM 2961 C C . GLY A 1 372 ? 16.974 -4.645 -28.616 1.00 98.31 372 GLY A C 1
ATOM 2962 O O . GLY A 1 372 ? 17.579 -4.091 -29.533 1.00 98.31 372 GLY A O 1
ATOM 2963 N N . MET A 1 373 ? 17.515 -5.586 -27.841 1.00 98.50 373 MET A N 1
ATOM 2964 C CA . MET A 1 373 ? 18.896 -6.069 -27.954 1.00 98.50 373 MET A CA 1
ATOM 2965 C C . MET A 1 373 ? 19.931 -4.932 -27.941 1.00 98.50 373 MET A C 1
ATOM 2967 O O . MET A 1 373 ? 20.906 -4.963 -28.686 1.00 98.50 373 MET A O 1
ATOM 2971 N N . SER A 1 374 ? 19.718 -3.909 -27.109 1.00 98.75 374 SER A N 1
ATOM 2972 C CA . SER A 1 374 ? 20.674 -2.808 -26.946 1.00 98.75 374 SER A CA 1
ATOM 2973 C C . SER A 1 374 ? 21.565 -3.004 -25.715 1.00 98.75 374 SER A C 1
ATOM 2975 O O . SER A 1 374 ? 21.192 -3.696 -24.765 1.00 98.75 374 SER A O 1
ATOM 2977 N N . TRP A 1 375 ? 22.732 -2.357 -25.703 1.00 98.50 375 TRP A N 1
ATOM 2978 C CA . TRP A 1 375 ? 23.636 -2.332 -24.547 1.00 98.50 375 TRP A CA 1
ATOM 2979 C C . TRP A 1 375 ? 23.976 -0.898 -24.141 1.00 98.50 375 TRP A C 1
ATOM 2981 O O . TRP A 1 375 ? 24.529 -0.134 -24.937 1.00 98.50 375 TRP A O 1
ATOM 2991 N N . ILE A 1 376 ? 23.652 -0.550 -22.894 1.00 98.50 376 ILE A N 1
ATOM 2992 C CA . ILE A 1 376 ? 23.870 0.773 -22.308 1.00 98.50 376 ILE A CA 1
ATOM 2993 C C . ILE A 1 376 ? 25.064 0.696 -21.351 1.00 98.50 376 ILE A C 1
ATOM 2995 O O . ILE A 1 376 ? 24.936 0.061 -20.301 1.00 98.50 376 ILE A O 1
ATOM 2999 N N . PRO A 1 377 ? 26.206 1.334 -21.675 1.00 96.94 377 PRO A N 1
ATOM 3000 C CA . PRO A 1 377 ? 27.362 1.368 -20.786 1.00 96.94 377 PRO A CA 1
ATOM 3001 C C . PRO A 1 377 ? 27.095 2.236 -19.551 1.00 96.94 377 PRO A C 1
ATOM 3003 O O . PRO A 1 377 ? 26.188 3.068 -19.537 1.00 96.94 377 PRO A O 1
ATOM 3006 N N . THR A 1 378 ? 27.902 2.059 -18.507 1.00 95.12 378 THR A N 1
ATOM 3007 C CA . THR A 1 378 ? 27.872 2.895 -17.296 1.00 95.12 378 THR A CA 1
ATOM 3008 C C . THR A 1 378 ? 28.037 4.374 -17.667 1.00 95.12 378 THR A C 1
ATOM 3010 O O . THR A 1 378 ? 28.885 4.702 -18.497 1.00 95.12 378 THR A O 1
ATOM 3013 N N . ASN A 1 379 ? 27.280 5.275 -17.029 1.00 94.62 379 ASN A N 1
ATOM 3014 C CA . ASN A 1 379 ? 27.359 6.730 -17.235 1.00 94.62 379 ASN A CA 1
ATOM 3015 C C . ASN A 1 379 ? 27.020 7.229 -18.654 1.00 94.62 379 ASN A C 1
ATOM 3017 O O . ASN A 1 379 ? 27.499 8.296 -19.058 1.00 94.62 379 ASN A O 1
ATOM 3021 N N . PHE A 1 380 ? 26.197 6.508 -19.419 1.00 97.81 380 PHE A N 1
ATOM 3022 C CA . PHE A 1 380 ? 25.787 6.972 -20.742 1.00 97.81 380 PHE A CA 1
ATOM 3023 C C . PHE A 1 380 ? 24.964 8.268 -20.645 1.00 97.81 380 PHE A C 1
ATOM 3025 O O . PHE A 1 380 ? 24.102 8.427 -19.779 1.00 97.81 380 PHE A O 1
ATOM 3032 N N . LYS A 1 381 ? 25.234 9.223 -21.542 1.00 98.00 381 LYS A N 1
ATOM 3033 C CA . LYS A 1 381 ? 24.539 10.516 -21.580 1.00 98.00 381 LYS A CA 1
ATOM 3034 C C . LYS A 1 381 ? 23.395 10.467 -22.583 1.00 98.00 381 LYS A C 1
ATOM 3036 O O . LYS A 1 381 ? 23.609 10.452 -23.792 1.00 98.00 381 LYS A O 1
ATOM 3041 N N . PHE A 1 382 ? 22.177 10.453 -22.057 1.00 98.50 382 PHE A N 1
ATOM 3042 C CA . PHE A 1 382 ? 20.955 10.465 -22.847 1.00 98.50 382 PHE A CA 1
ATOM 3043 C C . PHE A 1 382 ? 20.464 11.887 -23.120 1.00 98.50 382 PHE A C 1
ATOM 3045 O O . PHE A 1 382 ? 20.586 12.788 -22.292 1.00 98.50 382 PHE A O 1
ATOM 3052 N N . THR A 1 383 ? 19.822 12.048 -24.267 1.00 98.62 383 THR A N 1
ATOM 3053 C CA . THR A 1 383 ? 19.007 13.200 -24.629 1.0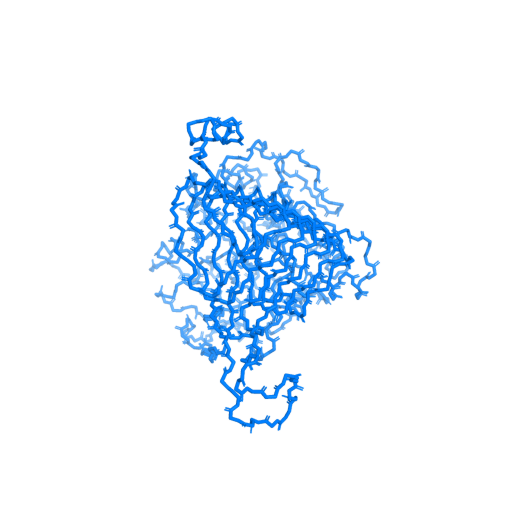0 98.62 383 THR A CA 1
ATOM 3054 C C . THR A 1 383 ? 17.539 12.805 -24.436 1.00 98.62 383 THR A C 1
ATOM 3056 O O . THR A 1 383 ? 17.131 11.761 -24.957 1.00 98.62 383 THR A O 1
ATOM 3059 N N . PRO A 1 384 ? 16.731 13.596 -23.704 1.00 98.62 384 PRO A N 1
ATOM 3060 C CA . PRO A 1 384 ? 15.296 13.350 -23.555 1.00 98.62 384 PRO A CA 1
ATOM 3061 C C . PRO A 1 384 ? 14.590 13.191 -24.904 1.00 98.62 384 PRO A C 1
ATOM 3063 O O . PRO A 1 384 ? 15.051 13.714 -25.921 1.00 98.62 384 PRO A O 1
ATOM 3066 N N . TRP A 1 385 ? 13.454 12.489 -24.916 1.00 98.62 385 TRP A N 1
ATOM 3067 C CA . TRP A 1 385 ? 12.616 12.337 -26.117 1.00 98.62 385 TRP A CA 1
ATOM 3068 C C . TRP A 1 385 ? 13.371 11.840 -27.358 1.00 98.62 385 TRP A C 1
ATOM 3070 O O . TRP A 1 385 ? 13.091 12.259 -28.479 1.00 98.62 385 TRP A O 1
ATOM 3080 N N . THR A 1 386 ? 14.329 10.934 -27.176 1.00 98.88 386 THR A N 1
ATOM 3081 C CA . THR A 1 386 ? 15.141 10.379 -28.265 1.00 98.88 386 THR A CA 1
ATOM 3082 C C . THR A 1 386 ? 14.997 8.861 -28.314 1.00 98.88 386 THR A C 1
ATOM 3084 O O . THR A 1 386 ? 14.899 8.189 -27.285 1.00 98.88 386 THR A O 1
ATOM 3087 N N . VAL A 1 387 ? 14.950 8.316 -29.528 1.00 98.88 387 VAL A N 1
ATOM 3088 C CA . VAL A 1 387 ? 15.008 6.879 -29.789 1.00 98.88 387 VAL A CA 1
ATOM 3089 C C . VAL A 1 387 ? 16.470 6.474 -29.915 1.00 98.88 387 VAL A C 1
ATOM 3091 O O . VAL A 1 387 ? 17.198 7.054 -30.719 1.00 98.88 387 VAL A O 1
ATOM 3094 N N . TYR A 1 388 ? 16.877 5.461 -29.165 1.00 98.88 388 TYR A N 1
ATOM 3095 C CA . TYR A 1 388 ? 18.210 4.873 -29.176 1.00 98.88 388 TYR A CA 1
ATOM 3096 C C . TYR A 1 388 ? 18.152 3.387 -29.533 1.00 98.88 388 TYR A C 1
ATOM 3098 O O . TYR A 1 388 ? 17.152 2.729 -29.256 1.00 98.88 388 TYR A O 1
ATOM 3106 N N . ALA A 1 389 ? 19.224 2.835 -30.101 1.00 98.62 389 ALA A N 1
ATOM 3107 C CA . ALA A 1 389 ? 19.389 1.390 -30.275 1.00 98.62 389 ALA A CA 1
ATOM 3108 C C . ALA A 1 389 ? 20.865 1.007 -30.483 1.00 98.62 389 ALA A C 1
ATOM 3110 O O . ALA A 1 389 ? 21.679 1.850 -30.864 1.00 98.62 389 ALA A O 1
ATOM 3111 N N . GLY A 1 390 ? 21.195 -0.270 -30.276 1.00 98.00 390 GLY A N 1
ATOM 3112 C CA . GLY A 1 390 ? 22.468 -0.870 -30.689 1.00 98.00 390 GLY A CA 1
ATOM 3113 C C . GLY A 1 390 ? 23.380 -1.322 -29.546 1.00 98.00 390 GLY A C 1
ATOM 3114 O O . GLY A 1 390 ? 23.091 -1.121 -28.365 1.00 98.00 390 GLY A O 1
ATOM 3115 N N . ILE A 1 391 ? 24.498 -1.950 -29.922 1.00 97.62 391 ILE A N 1
ATOM 3116 C CA . ILE A 1 391 ? 25.541 -2.466 -29.025 1.00 97.62 391 ILE A CA 1
ATOM 3117 C C . ILE A 1 391 ? 26.908 -1.938 -29.516 1.00 97.62 391 ILE A C 1
ATOM 3119 O O . ILE A 1 391 ? 27.417 -2.445 -30.516 1.00 97.62 391 ILE A O 1
ATOM 3123 N N . PRO A 1 392 ? 27.513 -0.927 -28.861 1.00 94.88 392 PRO A N 1
ATOM 3124 C CA . PRO A 1 392 ? 26.908 -0.065 -27.845 1.00 94.88 392 PRO A CA 1
ATOM 3125 C C . PRO A 1 392 ? 25.779 0.801 -28.405 1.00 94.88 392 PRO A C 1
ATOM 3127 O O . PRO A 1 392 ? 25.688 1.043 -29.610 1.00 94.88 392 PRO A O 1
ATOM 3130 N N . ILE A 1 393 ? 24.927 1.271 -27.498 1.00 98.25 393 ILE A N 1
ATOM 3131 C CA . ILE A 1 393 ? 23.775 2.116 -27.803 1.00 98.25 393 ILE A CA 1
ATOM 3132 C C . ILE A 1 393 ? 24.173 3.410 -28.536 1.00 98.25 393 ILE A C 1
ATOM 3134 O O . ILE A 1 393 ? 25.162 4.063 -28.196 1.00 98.25 393 ILE A O 1
ATOM 3138 N N . LYS A 1 394 ? 23.381 3.801 -29.542 1.00 98.12 394 LYS A N 1
ATOM 3139 C CA . LYS A 1 394 ? 23.531 5.048 -30.310 1.00 98.12 394 LYS A CA 1
ATOM 3140 C C . LYS A 1 394 ? 22.179 5.747 -30.493 1.00 98.12 394 LYS A C 1
ATOM 3142 O O . LYS A 1 394 ? 21.155 5.059 -30.544 1.00 98.12 394 LYS A O 1
ATOM 3147 N N . PRO A 1 395 ? 22.140 7.091 -30.586 1.00 98.50 395 PRO A N 1
ATOM 3148 C CA . PRO A 1 395 ? 20.917 7.808 -30.933 1.00 98.50 395 PRO A CA 1
ATOM 3149 C C . PRO A 1 395 ? 20.512 7.488 -32.376 1.00 98.50 395 PRO A C 1
ATOM 3151 O O . PRO A 1 395 ? 21.358 7.423 -33.264 1.00 98.50 395 PRO A O 1
ATOM 3154 N N . ILE A 1 396 ? 19.214 7.298 -32.602 1.00 98.50 396 ILE A N 1
ATOM 3155 C CA . ILE A 1 396 ? 18.634 6.974 -33.910 1.00 98.50 396 ILE A CA 1
ATOM 3156 C C . ILE A 1 396 ? 17.872 8.175 -34.465 1.00 98.50 396 ILE A C 1
ATOM 3158 O O . ILE A 1 396 ? 18.139 8.614 -35.579 1.00 98.50 396 ILE A O 1
ATOM 3162 N N . LYS A 1 397 ? 16.897 8.692 -33.706 1.00 98.38 397 LYS A N 1
ATOM 3163 C CA . LYS A 1 397 ? 16.057 9.831 -34.113 1.00 98.38 397 LYS A CA 1
ATOM 3164 C C . LYS A 1 397 ? 15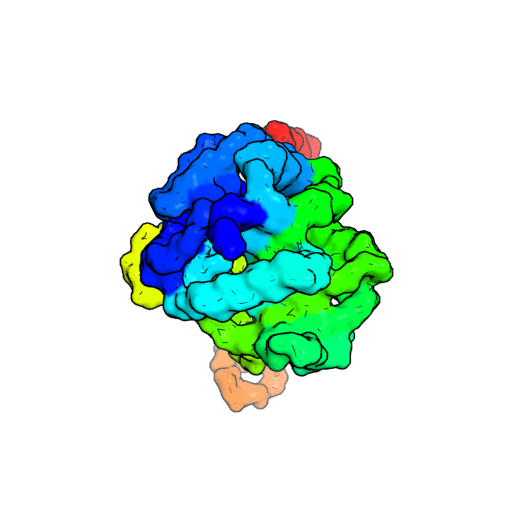.264 10.414 -32.937 1.00 98.38 397 LYS A C 1
ATOM 3166 O O . LYS A 1 397 ? 15.093 9.719 -31.935 1.00 98.38 397 LYS A O 1
ATOM 3171 N N . PRO A 1 398 ? 14.705 11.629 -33.064 1.00 98.56 398 PRO A N 1
ATOM 3172 C CA . PRO A 1 398 ? 13.744 12.153 -32.097 1.00 98.56 398 PRO A CA 1
ATOM 3173 C C . PRO A 1 398 ? 12.505 11.253 -31.964 1.00 98.56 398 PRO A C 1
ATOM 3175 O O . PRO A 1 398 ? 11.996 10.706 -32.948 1.00 98.56 398 PRO A O 1
ATOM 3178 N N . ARG A 1 399 ? 11.996 11.113 -30.739 1.00 98.31 399 ARG A N 1
ATOM 3179 C CA . ARG A 1 399 ? 10.714 10.470 -30.433 1.00 98.31 399 ARG A CA 1
ATOM 3180 C C . ARG A 1 399 ? 9.604 11.519 -30.469 1.00 98.31 399 ARG A C 1
ATOM 3182 O O . ARG A 1 399 ? 9.777 12.644 -30.012 1.00 98.31 399 ARG A O 1
ATOM 3189 N N . ASN A 1 400 ? 8.440 11.144 -30.990 1.00 98.12 400 ASN A N 1
ATOM 3190 C CA . ASN A 1 400 ? 7.303 12.052 -31.133 1.00 98.12 400 ASN A CA 1
ATOM 3191 C C . ASN A 1 400 ? 6.661 12.380 -29.770 1.00 98.12 400 ASN A C 1
ATOM 3193 O O . ASN A 1 400 ? 5.772 11.663 -29.314 1.00 98.12 400 ASN A O 1
ATOM 3197 N N . ARG A 1 401 ? 7.115 13.463 -29.131 1.00 98.00 401 ARG A N 1
ATOM 3198 C CA . ARG A 1 401 ? 6.632 13.918 -27.820 1.00 98.00 401 ARG A CA 1
ATOM 3199 C C . ARG A 1 401 ? 5.144 14.248 -27.808 1.00 98.00 401 ARG A C 1
ATOM 3201 O O . ARG A 1 401 ? 4.420 13.775 -26.938 1.00 98.00 401 ARG A O 1
ATOM 3208 N N . GLU A 1 402 ? 4.693 15.039 -28.773 1.00 98.00 402 GLU A N 1
ATOM 3209 C CA . GLU A 1 402 ? 3.317 15.544 -28.822 1.00 98.00 402 GLU A CA 1
ATOM 3210 C C . GLU A 1 402 ? 2.295 14.412 -28.886 1.00 98.00 402 GLU A C 1
ATOM 3212 O O . GLU A 1 402 ? 1.294 14.431 -28.173 1.00 98.00 402 GLU A O 1
ATOM 3217 N N . ARG A 1 403 ? 2.566 13.392 -29.708 1.00 97.69 403 ARG A N 1
ATOM 3218 C CA . ARG A 1 403 ? 1.679 12.235 -29.832 1.00 97.69 403 ARG A CA 1
ATOM 3219 C C . ARG A 1 403 ? 1.587 11.443 -28.530 1.00 97.69 403 ARG A C 1
ATOM 3221 O O . ARG A 1 403 ? 0.490 11.035 -28.168 1.00 97.69 403 ARG A O 1
ATOM 3228 N N . ILE A 1 404 ? 2.709 11.237 -27.841 1.00 97.25 404 ILE A N 1
ATOM 3229 C CA . ILE A 1 404 ? 2.737 10.494 -26.575 1.00 97.25 404 ILE A CA 1
ATOM 3230 C C . ILE A 1 404 ? 1.956 11.251 -25.495 1.00 97.25 404 ILE A C 1
ATOM 3232 O O . ILE A 1 404 ? 1.092 10.662 -24.855 1.00 97.25 404 ILE A O 1
ATOM 3236 N N . LEU A 1 405 ? 2.180 12.561 -25.346 1.00 96.56 405 LEU A N 1
ATOM 3237 C CA . LEU A 1 405 ? 1.462 13.374 -24.355 1.00 96.56 405 LEU A CA 1
ATOM 3238 C C . LEU A 1 405 ? -0.054 13.407 -24.601 1.00 96.56 405 LEU A C 1
ATOM 3240 O O . LEU A 1 405 ? -0.820 13.320 -23.647 1.00 96.56 405 LEU A O 1
ATOM 3244 N N . LYS A 1 406 ? -0.497 13.431 -25.865 1.00 96.81 406 LYS A N 1
ATOM 3245 C CA . LYS A 1 406 ? -1.926 13.302 -26.206 1.00 96.81 406 LYS A CA 1
ATOM 3246 C C . LYS A 1 406 ? -2.518 11.952 -25.795 1.00 96.81 406 LYS A C 1
ATOM 3248 O O . LYS A 1 406 ? -3.656 11.903 -25.354 1.00 96.81 406 LYS A O 1
ATOM 3253 N N . GLN A 1 407 ? -1.767 10.857 -25.930 1.00 96.31 407 GLN A N 1
ATOM 3254 C CA . GLN A 1 407 ? -2.237 9.533 -25.503 1.00 96.31 407 GLN A CA 1
ATOM 3255 C C . GLN A 1 407 ? -2.401 9.449 -23.983 1.00 96.31 407 GLN A C 1
ATOM 3257 O O . GLN A 1 407 ? -3.344 8.828 -23.512 1.00 96.31 407 GLN A O 1
ATOM 3262 N N . ILE A 1 408 ? -1.522 10.104 -23.224 1.00 93.62 408 ILE A N 1
ATOM 3263 C CA . ILE A 1 408 ? -1.614 10.149 -21.759 1.00 93.62 408 ILE A CA 1
ATOM 3264 C C . ILE A 1 408 ? -2.835 10.947 -21.311 1.00 93.62 408 ILE A C 1
ATOM 3266 O O . ILE A 1 408 ? -3.547 10.494 -20.428 1.00 93.62 408 ILE A O 1
ATOM 3270 N N . GLN A 1 409 ? -3.131 12.073 -21.964 1.00 91.19 409 GLN A N 1
ATOM 3271 C CA . GLN A 1 409 ? -4.340 12.849 -21.669 1.00 91.19 409 GLN A CA 1
ATOM 3272 C C . GLN A 1 409 ? -5.624 12.029 -21.841 1.00 91.19 409 GLN A C 1
ATOM 3274 O O . GLN A 1 409 ? -6.558 12.223 -21.080 1.00 91.19 409 GLN A O 1
ATOM 3279 N N . ILE A 1 410 ? -5.661 11.104 -22.805 1.00 92.62 410 ILE A N 1
ATOM 3280 C CA . ILE A 1 410 ? -6.802 10.195 -23.004 1.00 92.62 410 ILE A CA 1
ATOM 3281 C C . ILE A 1 410 ? -6.894 9.154 -21.879 1.00 92.62 410 ILE A C 1
ATOM 3283 O O . ILE A 1 410 ? -7.988 8.730 -21.543 1.00 92.62 410 ILE A O 1
ATOM 3287 N N . LEU A 1 411 ? -5.763 8.727 -21.310 1.00 86.19 411 LEU A N 1
ATOM 3288 C CA . LEU A 1 411 ? -5.732 7.765 -20.200 1.00 86.19 411 LEU A CA 1
ATOM 3289 C C . LEU A 1 411 ? -6.048 8.394 -18.837 1.00 86.19 411 LEU A C 1
ATOM 3291 O O . LEU A 1 411 ? -6.342 7.667 -17.895 1.00 86.19 411 LEU A O 1
ATOM 3295 N N . GLU A 1 412 ? -5.901 9.712 -18.710 1.00 83.88 412 GLU A N 1
ATOM 3296 C CA . GLU A 1 412 ? -6.179 10.460 -17.476 1.00 83.88 412 GLU A CA 1
ATOM 3297 C C . GLU A 1 412 ? -7.594 11.067 -17.441 1.00 83.88 412 GLU A C 1
ATOM 3299 O O . GLU A 1 412 ? -7.955 11.678 -16.437 1.00 83.88 412 GLU A O 1
ATOM 3304 N N . GLN A 1 413 ? -8.372 10.899 -18.518 1.00 72.94 413 GLN A N 1
ATOM 3305 C CA . GLN A 1 413 ? -9.815 11.162 -18.588 1.00 72.94 413 GLN A CA 1
ATOM 3306 C C . GLN A 1 413 ? -10.592 9.912 -18.191 1.00 72.94 413 GLN A C 1
ATOM 3308 O O . GLN A 1 413 ? -11.632 10.082 -17.520 1.00 72.94 413 GLN A O 1
#

pLDDT: mean 89.68, std 13.13, range [34.78, 98.88]

Foldseek 3Di:
DDLAQEEEEEQDEPLQVLLQVLQVLQCCVQPVVQPHAYEYQYAPDDHDPPHHYDHQHDPPASLSSVLSRLVVPPHQKYFFDYSLQRFDHHALNVVVVVVVVCCVVQVAAKEAAAQDAPDPDQPDDGDSPPFFDAADPVDNQKTWGDLQRQQLPANHGIMHRSVLLNVLGDPRDHRVNSSRSSSVVSHPPHTGMYGPDWPNGHRVQRTPDDNPRRDRCADLQAGGVSVVVSCVVSVHDRPNQQTSLREGEDPQEAAPDVVLDAAHHNEYEDHQEYHAEREHEEYNEYEEAQEYAHAHDVEYEYAYELEYEYANEYEYQWAFDPPPDDRDDDPPDDPVTDIPHAYEYHEYNEYEAHNEYHGHQYYHYELEYEHHPEYHDHPDDDDHQFYWYDDDIDTDGGHDPVVSVVVVVVVVD

Nearest PDB structures (foldseek):
  3vbj-assembly1_C  TM=9.057E-01  e=1.904E-10  Bacillus cereus SJ1
  3vbm-assembly1_A  TM=9.004E-01  e=4.456E-10  Bacillus cereus SJ1
  3vbp-assembly1_E  TM=9.116E-01  e=8.972E-10  Bacillus cereus SJ1
  3vbl-assembly1_A  TM=8.928E-01  e=1.555E-09  Bacillus cereus SJ1
  3vbn-assembly1_E  TM=9.161E-01  e=5.998E-09  Bacillus cereus SJ1

Solvent-accessible surface area (backbone atoms only — not comparable to full-atom values): 21610 Å² total; per-residue (Å²): 132,76,69,76,49,35,33,35,38,32,60,44,48,59,71,45,50,82,40,38,62,59,21,38,50,19,42,57,70,29,43,68,78,61,84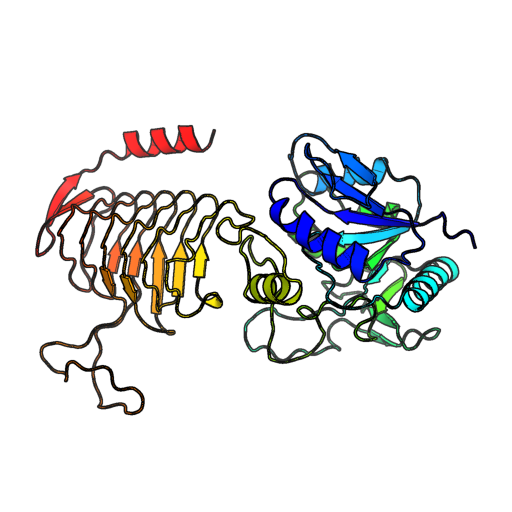,49,54,42,37,28,38,26,22,80,59,81,55,54,82,90,42,48,64,42,67,56,40,82,89,83,31,55,24,42,42,51,50,60,44,52,76,74,46,89,40,60,27,31,36,41,35,47,45,62,68,44,40,70,39,63,44,44,58,68,60,56,52,51,51,52,52,49,31,62,77,70,63,38,47,34,39,30,61,59,65,80,78,66,65,97,52,97,82,63,82,72,65,78,64,78,41,43,66,49,70,33,94,91,42,84,50,31,28,29,45,35,64,83,20,59,69,67,37,50,79,62,44,24,41,32,33,38,68,62,56,53,73,57,57,44,73,75,32,45,74,66,56,38,27,60,49,25,10,62,73,44,43,92,55,84,44,40,35,27,30,71,55,78,59,45,70,21,34,86,37,72,66,87,89,60,100,76,74,48,49,50,34,55,53,94,44,31,74,32,72,42,36,58,50,48,35,62,73,70,67,54,93,70,76,78,38,55,27,50,40,57,16,32,45,40,86,62,31,50,59,74,52,67,93,34,60,45,68,33,41,55,15,38,35,38,43,52,22,40,36,45,32,27,35,42,36,27,35,54,18,39,39,32,38,44,23,36,38,35,37,35,88,90,24,44,40,39,37,27,36,50,18,38,38,32,41,41,23,34,39,30,20,44,43,65,31,86,86,84,35,78,87,71,88,65,94,86,58,90,83,81,66,70,54,44,60,28,43,30,39,38,30,34,53,21,38,38,25,35,50,19,39,40,38,20,36,24,60,41,45,42,36,25,33,36,40,49,59,17,31,42,59,61,64,51,88,68,62,61,31,25,30,30,38,34,79,69,55,40,85,73,47,80,40,71,57,70,64,54,55,54,54,50,56,63,73,74,106

Sequence (413 aa):
MDNKNITVVIGGVDKYSQAWKPFAHGFNKYWADCPWEKVFITNCLDAPKGFRNIKVGEDHSWGESIRKALEQIDTPYILWMMEDYWLTGKVKTQILVDFYKLMIADNINHIRMLPPCTALDAGAEIIPDLELKHVYPKDKRLWLFKDDAEYRASLATGFWKKDLFLSFIEDGMTPWEFEEKAGIKSQGKGLYLCAIEPDIISWGWRTNPYPNCKSSPIRKGQWTESAHEYIKQEKLDIDLTCYPNGARVSLNSRIRRKDWLYIAENSIIDDFCYISTKIEIGKNSHIASGCSIAGGKDMLFTMGNYSSLSSGVKIWCRSNDFVNDLIIITPNKDIGAKHCSGNVSIGHYCGVGANTVIMPNNVIPDGVAIGGMSWIPTNFKFTPWTVYAGIPIKPIKPRNRERILKQIQILEQ

Radius of gyration: 25.41 Å; Cα contacts (8 Å, |Δi|>4): 957; chains: 1; bounding box: 69×43×72 Å